Protein AF-A0A4D5S580-F1 (afdb_monomer_lite)

Foldseek 3Di:
DLQLVVLCVVVVQLVCQQQPPDDDPDPVPDDQKGWGWWDDPLDTDIFIDGPDADADPVRHGPDDDDPPPRDCSRRVSLQSVQVVQVHPVSCVPPDSLVVNCGSFVFDKDKDFLLDDDPCNLVVVVLLVLLVKWKKFFFADPVLDDQFRDHPAIKTWDDWDWDQDPPPGIWIKTAIHGSVNPTWHRDPPTSIDTPVNVSSRTGMMMITAHALPRGDPPPDDPSNVFHWDKDKDKDKQALQCLVFFCLADPVNVVPDDDPDDDPDDDPDPDDDDDDDDDDDDDDDDDDHPDPSDIDIDMDMDIDRDDDDDDDRGDDDDDPVDDPCLDPDDDPDDDDDDDDDDDDDDDDDDDDPPDDDPQLPQDPVLLVLQQVLADPVQWAALVSVQVSLQVVCVVVVHRDHDDSVNSQVLLVSQVPVPPNIDHSSSVSSSVVVVVVVVVVVVVQPPVPPSDRDSVD

Structure (mmCIF, N/CA/C/O backbone):
data_AF-A0A4D5S580-F1
#
_entry.id   AF-A0A4D5S580-F1
#
loop_
_atom_site.group_PDB
_atom_site.id
_atom_site.type_symbol
_atom_site.label_atom_id
_atom_site.label_alt_id
_atom_site.label_comp_id
_atom_site.label_asym_id
_atom_site.label_entity_id
_atom_site.label_seq_id
_atom_site.pdbx_PDB_ins_code
_atom_site.Cartn_x
_atom_site.Cartn_y
_atom_site.Cartn_z
_atom_site.occupancy
_atom_site.B_iso_or_equiv
_atom_site.auth_seq_id
_atom_site.auth_comp_id
_atom_site.auth_asym_id
_atom_site.auth_atom_id
_atom_site.pdbx_PDB_model_num
ATOM 1 N N . MET A 1 1 ? 1.435 1.553 -16.086 1.00 82.94 1 MET A N 1
ATOM 2 C CA . MET A 1 1 ? 1.070 0.121 -16.271 1.00 82.94 1 MET A CA 1
ATOM 3 C C . MET A 1 1 ? 2.074 -0.617 -17.163 1.00 82.94 1 MET A C 1
ATOM 5 O O . MET A 1 1 ? 2.764 -1.495 -16.662 1.00 82.94 1 MET A O 1
ATOM 9 N N . VAL A 1 2 ? 2.213 -0.278 -18.455 1.00 86.25 2 VAL A N 1
ATOM 10 C CA . VAL A 1 2 ? 3.076 -1.038 -19.393 1.00 86.25 2 VAL A CA 1
ATOM 11 C C . VAL A 1 2 ? 4.544 -1.115 -18.946 1.00 86.25 2 VAL A C 1
ATOM 13 O O . VAL A 1 2 ? 5.141 -2.190 -19.011 1.00 86.25 2 VAL A O 1
ATOM 16 N N . ALA A 1 3 ? 5.128 -0.015 -18.449 1.00 86.56 3 ALA A N 1
ATOM 17 C CA . ALA A 1 3 ? 6.502 -0.031 -17.933 1.00 86.56 3 ALA A CA 1
ATOM 18 C C . ALA A 1 3 ? 6.632 -0.905 -16.674 1.00 86.56 3 ALA A C 1
ATOM 20 O O . ALA A 1 3 ? 7.581 -1.681 -16.564 1.00 86.56 3 ALA A O 1
ATOM 21 N N . SER A 1 4 ? 5.648 -0.858 -15.774 1.00 90.88 4 SER A N 1
ATOM 22 C CA . SER A 1 4 ? 5.563 -1.720 -14.588 1.00 90.88 4 SER A CA 1
ATOM 23 C C . SER A 1 4 ? 5.490 -3.206 -14.961 1.00 90.88 4 SER A C 1
ATOM 25 O O . SER A 1 4 ? 6.237 -4.010 -14.407 1.00 90.88 4 SER A O 1
ATOM 27 N N . THR A 1 5 ? 4.670 -3.583 -15.950 1.00 90.94 5 THR A N 1
ATOM 28 C CA . THR A 1 5 ? 4.586 -4.968 -16.458 1.00 90.94 5 THR A CA 1
ATOM 29 C C . THR A 1 5 ? 5.892 -5.408 -17.118 1.00 90.94 5 THR A C 1
ATOM 31 O O . THR A 1 5 ? 6.339 -6.542 -16.936 1.00 90.94 5 THR A O 1
ATOM 34 N N . ALA A 1 6 ? 6.558 -4.505 -17.843 1.00 88.12 6 ALA A N 1
ATOM 35 C CA . ALA A 1 6 ? 7.860 -4.783 -18.438 1.00 88.12 6 ALA A CA 1
ATOM 36 C C . ALA A 1 6 ? 8.945 -5.042 -17.379 1.00 88.12 6 ALA A C 1
ATOM 38 O O . ALA A 1 6 ? 9.813 -5.886 -17.617 1.00 88.12 6 ALA A O 1
ATOM 39 N N . ILE A 1 7 ? 8.893 -4.357 -16.228 1.00 88.75 7 ILE A N 1
ATOM 40 C CA . ILE A 1 7 ? 9.767 -4.629 -15.077 1.00 88.75 7 ILE A CA 1
ATOM 41 C C . ILE A 1 7 ? 9.382 -5.950 -14.424 1.00 88.75 7 ILE A C 1
ATOM 43 O O . ILE A 1 7 ? 10.261 -6.777 -14.213 1.00 88.75 7 ILE A O 1
ATOM 47 N N . LEU A 1 8 ? 8.094 -6.189 -14.156 1.00 90.75 8 LEU A N 1
ATOM 48 C CA . LEU A 1 8 ? 7.606 -7.441 -13.566 1.00 90.75 8 LEU A CA 1
ATOM 49 C C . LEU A 1 8 ? 8.140 -8.663 -14.327 1.00 90.75 8 LEU A C 1
ATOM 51 O O . LEU A 1 8 ? 8.677 -9.582 -13.713 1.00 90.75 8 LEU A O 1
ATOM 55 N N . ALA A 1 9 ? 8.100 -8.625 -15.663 1.00 89.50 9 ALA A N 1
ATOM 56 C CA . ALA A 1 9 ? 8.626 -9.685 -16.525 1.00 89.50 9 ALA A CA 1
ATOM 57 C C . ALA A 1 9 ? 10.132 -9.972 -16.335 1.00 89.50 9 ALA A C 1
ATOM 59 O O . ALA A 1 9 ? 10.605 -11.060 -16.658 1.00 89.50 9 ALA A O 1
ATOM 60 N N . MET A 1 10 ? 10.908 -9.011 -15.820 1.00 84.94 10 MET A N 1
ATOM 61 C CA . MET A 1 10 ? 12.336 -9.182 -15.527 1.00 84.94 10 MET A CA 1
ATOM 62 C C . MET A 1 10 ? 12.593 -9.861 -14.174 1.00 84.94 10 MET A C 1
ATOM 64 O O . MET A 1 10 ? 13.689 -10.379 -13.955 1.00 84.94 10 MET A O 1
ATOM 68 N N . HIS A 1 11 ? 11.599 -9.900 -13.282 1.00 87.06 11 HIS A N 1
ATOM 69 C CA . HIS A 1 11 ? 11.690 -10.500 -11.953 1.00 87.06 11 HIS A CA 1
ATOM 70 C C . HIS A 1 11 ? 10.909 -11.817 -11.906 1.00 87.06 11 HIS A C 1
ATOM 72 O O . HIS A 1 11 ? 9.744 -11.838 -11.523 1.00 87.06 11 HIS A O 1
ATOM 78 N N . LYS A 1 12 ? 11.559 -12.934 -12.262 1.00 87.94 12 LYS A N 1
ATOM 79 C CA . LYS A 1 12 ? 10.908 -14.254 -12.406 1.00 87.94 12 LYS A CA 1
ATOM 80 C C . LYS A 1 12 ? 10.068 -14.681 -11.197 1.00 87.94 12 LYS A C 1
ATOM 82 O O . LYS A 1 12 ? 8.943 -15.125 -11.382 1.00 87.94 12 LYS A O 1
ATOM 87 N N . ASP A 1 13 ? 10.585 -14.508 -9.982 1.00 86.44 13 ASP A N 1
ATOM 88 C CA . ASP A 1 13 ? 9.875 -14.899 -8.756 1.00 86.44 13 ASP A CA 1
ATOM 89 C C . ASP A 1 13 ? 8.610 -14.057 -8.524 1.00 86.44 13 ASP A C 1
ATOM 91 O O . ASP A 1 13 ? 7.584 -14.575 -8.088 1.00 86.44 13 ASP A O 1
ATOM 95 N N . LEU A 1 14 ? 8.667 -12.758 -8.840 1.00 89.12 14 LEU A N 1
ATOM 96 C CA . LEU A 1 14 ? 7.509 -11.865 -8.745 1.00 89.12 14 LEU A CA 1
ATOM 97 C C . LEU A 1 14 ? 6.507 -12.144 -9.855 1.00 89.12 14 LEU A C 1
ATOM 99 O O . LEU A 1 14 ? 5.306 -12.187 -9.600 1.00 89.12 14 LEU A O 1
ATOM 103 N N . LEU A 1 15 ? 6.998 -12.381 -11.071 1.00 93.00 15 LEU A N 1
ATOM 104 C CA . LEU A 1 15 ? 6.164 -12.758 -12.199 1.00 93.00 15 LEU A CA 1
ATOM 105 C C . LEU A 1 15 ? 5.390 -14.037 -11.884 1.00 93.00 15 LEU A C 1
ATOM 107 O O . LEU A 1 15 ? 4.179 -14.032 -12.023 1.00 93.00 15 LEU A O 1
ATOM 111 N N . ALA A 1 16 ? 6.050 -15.081 -11.376 1.00 92.44 16 ALA A N 1
ATOM 112 C CA . ALA A 1 16 ? 5.403 -16.339 -11.000 1.00 92.44 16 ALA A CA 1
ATOM 113 C C . ALA A 1 16 ? 4.385 -16.178 -9.856 1.00 92.44 16 ALA A C 1
ATOM 115 O O . ALA A 1 16 ? 3.466 -16.984 -9.710 1.00 92.44 16 ALA A O 1
ATOM 116 N N . ARG A 1 17 ? 4.533 -15.137 -9.027 1.00 91.94 17 ARG A N 1
ATOM 117 C CA . ARG A 1 17 ? 3.547 -14.798 -8.000 1.00 91.94 17 ARG A CA 1
ATOM 118 C C . ARG A 1 17 ? 2.302 -14.157 -8.604 1.00 91.94 17 ARG A C 1
ATOM 120 O O . ARG A 1 17 ? 1.205 -14.553 -8.224 1.00 91.94 17 ARG A O 1
ATOM 127 N N . VAL A 1 18 ? 2.476 -13.187 -9.503 1.00 95.62 18 VAL A N 1
ATOM 128 C CA . VAL A 1 18 ? 1.384 -12.421 -10.137 1.00 95.62 18 VAL A CA 1
ATOM 129 C C . VAL A 1 18 ? 0.681 -13.216 -11.235 1.00 95.62 18 VAL A C 1
ATOM 131 O O . VAL A 1 18 ? -0.539 -13.141 -11.371 1.00 95.62 18 VAL A O 1
ATOM 134 N N . VAL A 1 19 ? 1.449 -13.994 -11.992 1.00 96.00 19 VAL A N 1
ATOM 135 C CA . VAL A 1 19 ? 1.039 -14.868 -13.092 1.00 96.00 19 VAL A CA 1
ATOM 136 C C . VAL A 1 19 ? 1.389 -16.303 -12.683 1.00 96.00 19 VAL A C 1
ATOM 138 O O . VAL A 1 19 ? 2.477 -16.787 -12.999 1.00 96.00 19 VAL A O 1
ATOM 141 N N . PRO A 1 20 ? 0.517 -16.984 -11.918 1.00 93.00 20 PRO A N 1
ATOM 142 C CA . PRO A 1 20 ? 0.798 -18.332 -11.448 1.00 93.00 20 PRO A CA 1
ATOM 143 C C . PRO A 1 20 ? 0.969 -19.304 -12.613 1.00 93.00 20 PRO A C 1
ATOM 145 O O . PRO A 1 20 ? 0.188 -19.292 -13.563 1.00 93.00 20 PRO A O 1
ATOM 148 N N . GLU A 1 21 ? 1.965 -20.178 -12.521 1.00 86.94 21 GLU A N 1
ATOM 149 C CA . GLU A 1 21 ? 2.122 -21.321 -13.419 1.00 86.94 21 GLU A CA 1
ATOM 150 C C . GLU A 1 21 ? 1.613 -22.608 -12.737 1.00 86.94 21 GLU A C 1
ATOM 152 O O . GLU A 1 21 ? 1.727 -22.739 -11.513 1.00 86.94 21 GLU A O 1
ATOM 157 N N . PRO A 1 22 ? 1.094 -23.594 -13.496 1.00 86.75 22 PRO A N 1
ATOM 158 C CA . PRO A 1 22 ? 0.924 -23.598 -14.950 1.00 86.75 22 PRO A CA 1
ATOM 159 C C . PRO A 1 22 ? -0.416 -22.988 -15.403 1.00 86.75 22 PRO A C 1
ATOM 161 O O . PRO A 1 22 ? -1.465 -23.294 -14.842 1.00 86.75 22 PRO A O 1
ATOM 164 N N . GLN A 1 23 ? -0.386 -22.202 -16.483 1.00 91.75 23 GLN A N 1
ATOM 165 C CA . GLN A 1 23 ? -1.563 -21.767 -17.244 1.00 91.75 23 GLN A CA 1
ATOM 166 C C . GLN A 1 23 ? -1.235 -21.875 -18.734 1.00 91.75 23 GLN A C 1
ATOM 168 O O . GLN A 1 23 ? -0.241 -21.307 -19.185 1.00 91.75 23 GLN A O 1
ATOM 173 N N . ASN A 1 24 ? -2.014 -22.641 -19.495 1.00 90.31 24 ASN A N 1
ATOM 174 C CA . ASN A 1 24 ? -1.735 -22.885 -20.907 1.00 90.31 24 ASN A CA 1
ATOM 175 C C . ASN A 1 24 ? -3.020 -23.090 -21.720 1.00 90.31 24 ASN A C 1
ATOM 177 O O . ASN A 1 24 ? -4.121 -23.159 -21.176 1.00 90.31 24 ASN A O 1
ATOM 181 N N . PHE A 1 25 ? -2.847 -23.162 -23.037 1.00 92.81 25 PHE A N 1
ATOM 182 C CA . PHE A 1 25 ? -3.915 -23.380 -24.008 1.00 92.81 25 PHE A CA 1
ATOM 183 C C . PHE A 1 25 ? -3.986 -24.851 -24.465 1.00 92.81 25 PHE A C 1
ATOM 185 O O . PHE A 1 25 ? -4.492 -25.129 -25.550 1.00 92.81 25 PHE A O 1
ATOM 192 N N . ASP A 1 26 ? -3.461 -25.796 -23.674 1.00 90.19 26 ASP A N 1
ATOM 193 C CA . ASP A 1 26 ? -3.459 -27.217 -24.041 1.00 90.19 26 ASP A CA 1
ATOM 194 C C . ASP A 1 26 ? -4.892 -27.775 -24.011 1.00 90.19 26 ASP A C 1
ATOM 196 O O . ASP A 1 26 ? -5.590 -27.648 -23.001 1.00 90.19 26 ASP A O 1
ATOM 200 N N . GLU A 1 27 ? -5.320 -28.441 -25.090 1.00 83.19 27 GLU A N 1
ATOM 201 C CA . GLU A 1 27 ? -6.713 -28.885 -25.298 1.00 83.19 27 GLU A CA 1
ATOM 202 C C . GLU A 1 27 ? -7.286 -29.722 -24.139 1.00 83.19 27 GLU A C 1
ATOM 204 O O . GLU A 1 27 ? -8.464 -29.596 -23.814 1.00 83.19 27 GLU A O 1
ATOM 209 N N . ASP A 1 28 ? -6.457 -30.531 -23.471 1.00 88.19 28 ASP A N 1
ATOM 210 C CA . ASP A 1 28 ? -6.894 -31.426 -22.390 1.00 88.19 28 ASP A CA 1
ATOM 211 C C . ASP A 1 28 ? -7.271 -30.693 -21.087 1.00 88.19 28 ASP A C 1
ATOM 213 O O . ASP A 1 28 ? -7.933 -31.267 -20.218 1.00 88.19 28 ASP A O 1
ATOM 217 N N . LYS A 1 29 ? -6.806 -29.449 -20.904 1.00 87.19 29 LYS A N 1
ATOM 218 C CA . LYS A 1 29 ? -6.959 -28.678 -19.652 1.00 87.19 29 LYS A CA 1
ATOM 219 C C . LYS A 1 29 ? -7.521 -27.275 -19.855 1.00 87.19 29 LYS A C 1
ATOM 221 O O . LYS A 1 29 ? -7.910 -26.633 -18.880 1.00 87.19 29 LYS A O 1
ATOM 226 N N . TYR A 1 30 ? -7.552 -26.797 -21.091 1.00 95.31 30 TYR A N 1
ATOM 227 C CA . TYR A 1 30 ? -8.037 -25.473 -21.422 1.00 95.31 30 TYR A CA 1
ATOM 228 C C . TYR A 1 30 ? -9.562 -25.381 -21.271 1.00 95.31 30 TYR A C 1
ATOM 230 O O . TYR A 1 30 ? -10.323 -26.160 -21.842 1.00 95.31 30 TYR A O 1
ATOM 238 N N . ALA A 1 31 ? -10.008 -24.386 -20.504 1.00 94.94 31 ALA A N 1
ATOM 239 C CA . ALA A 1 31 ? -11.422 -24.094 -20.266 1.00 94.94 31 ALA A CA 1
ATOM 240 C C . ALA A 1 31 ? -11.769 -22.608 -20.495 1.00 94.94 31 ALA A C 1
ATOM 242 O O . ALA A 1 31 ? -12.783 -22.128 -19.991 1.00 94.94 31 ALA A O 1
ATOM 243 N N . GLY A 1 32 ? -10.918 -21.866 -21.220 1.00 96.00 32 GLY A N 1
ATOM 244 C CA . GLY A 1 32 ? -11.123 -20.435 -21.488 1.00 96.00 32 GLY A CA 1
ATOM 245 C C . GLY A 1 32 ? -11.064 -19.550 -20.241 1.00 96.00 32 GLY A C 1
ATOM 246 O O . GLY A 1 32 ? -11.692 -18.495 -20.213 1.00 96.00 32 GLY A O 1
ATOM 247 N N . ILE A 1 33 ? -10.357 -19.985 -19.192 1.00 96.25 33 ILE A N 1
ATOM 248 C CA . ILE A 1 33 ? -10.207 -19.266 -17.923 1.00 96.25 33 ILE A CA 1
ATOM 249 C C . ILE A 1 33 ? -8.739 -19.223 -17.500 1.00 96.25 33 ILE A C 1
ATOM 251 O O . ILE A 1 33 ? -8.032 -20.226 -17.549 1.00 96.25 33 ILE A O 1
ATOM 255 N N . PHE A 1 34 ? -8.321 -18.046 -17.052 1.00 97.62 34 PHE A N 1
ATOM 256 C CA . PHE A 1 34 ? -7.005 -17.732 -16.513 1.00 97.62 34 PHE A CA 1
ATOM 257 C C . PHE A 1 34 ? 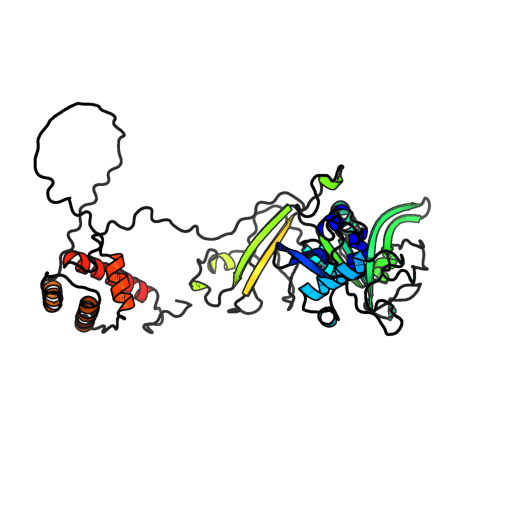-7.180 -16.999 -15.182 1.00 97.62 34 PHE A C 1
ATOM 259 O O . PHE A 1 34 ? -8.259 -16.479 -14.892 1.00 97.62 34 PHE A O 1
ATOM 266 N N . HIS A 1 35 ? -6.141 -16.938 -14.360 1.00 97.31 35 HIS A N 1
ATOM 267 C CA . HIS A 1 35 ? -6.169 -16.206 -13.101 1.00 97.31 35 HIS A CA 1
ATOM 268 C C . HIS A 1 35 ? -4.835 -15.520 -12.809 1.00 97.31 35 HIS A C 1
ATOM 270 O O . HIS A 1 35 ? -3.763 -15.968 -13.222 1.00 97.31 35 HIS A O 1
ATOM 276 N N . PHE A 1 36 ? -4.927 -14.408 -12.089 1.00 98.06 36 PHE A N 1
ATOM 277 C CA . PHE A 1 36 ? -3.795 -13.577 -11.698 1.00 98.06 36 PHE A CA 1
ATOM 278 C C . PHE A 1 36 ? -3.918 -13.226 -10.226 1.00 98.06 36 PHE A C 1
ATOM 280 O O . PHE A 1 36 ? -5.023 -12.986 -9.742 1.00 98.06 36 PHE A O 1
ATOM 287 N N . ARG A 1 37 ? -2.795 -13.144 -9.516 1.00 96.69 37 ARG A N 1
ATOM 288 C CA . ARG A 1 37 ? -2.783 -12.694 -8.122 1.00 96.69 37 ARG A CA 1
ATOM 289 C C . ARG A 1 37 ? -2.348 -11.243 -8.082 1.00 96.69 37 ARG A C 1
ATOM 291 O O . ARG A 1 37 ? -1.224 -10.923 -8.454 1.00 96.69 37 ARG A O 1
ATOM 298 N N . LEU A 1 38 ? -3.239 -10.376 -7.626 1.00 95.94 38 LEU A N 1
ATOM 299 C CA . LEU A 1 38 ? -3.017 -8.938 -7.547 1.00 95.94 38 LEU A CA 1
ATOM 300 C C . LEU A 1 38 ? -3.151 -8.487 -6.096 1.00 95.94 38 LEU A C 1
ATOM 302 O O . LEU A 1 38 ? -4.018 -8.962 -5.366 1.00 95.94 38 LEU A O 1
ATOM 306 N N . TRP A 1 39 ? -2.284 -7.584 -5.665 1.00 92.25 39 TRP A N 1
ATOM 307 C CA . TRP A 1 39 ? -2.333 -7.000 -4.336 1.00 92.25 39 TRP A CA 1
ATOM 308 C C . TRP A 1 39 ? -3.364 -5.877 -4.280 1.00 92.25 39 TRP A C 1
ATOM 310 O O . TRP A 1 39 ? -3.292 -4.918 -5.047 1.00 92.25 39 TRP A O 1
ATOM 320 N N . LYS A 1 40 ? -4.312 -5.983 -3.352 1.00 88.44 40 LYS A N 1
ATOM 321 C CA . LYS A 1 40 ? -5.320 -4.958 -3.090 1.00 88.44 40 LYS A CA 1
ATOM 322 C C . LYS A 1 40 ? -5.745 -5.031 -1.630 1.00 88.44 40 LYS A C 1
ATOM 324 O O . LYS A 1 40 ? -5.948 -6.126 -1.116 1.00 88.44 40 LYS A O 1
ATOM 329 N N . ASP A 1 41 ? -5.869 -3.873 -0.989 1.00 82.06 41 ASP A N 1
ATOM 330 C CA . ASP A 1 41 ? -6.356 -3.725 0.390 1.00 82.06 41 ASP A CA 1
ATOM 331 C C . ASP A 1 41 ? -5.603 -4.644 1.372 1.00 82.06 41 ASP A C 1
ATOM 333 O O . ASP A 1 41 ? -6.182 -5.493 2.042 1.00 82.06 41 ASP A O 1
ATOM 337 N N . ASN A 1 42 ? -4.269 -4.522 1.370 1.00 82.12 42 ASN A N 1
ATOM 338 C CA . ASN A 1 42 ? -3.334 -5.272 2.219 1.00 82.12 42 ASN A CA 1
ATOM 339 C C . ASN A 1 42 ? -3.355 -6.811 2.059 1.00 82.12 42 ASN A C 1
ATOM 341 O O . ASN A 1 42 ? -2.882 -7.548 2.924 1.00 82.12 42 ASN A O 1
ATOM 345 N N . ARG A 1 43 ? -3.885 -7.332 0.945 1.00 87.19 43 ARG A N 1
ATOM 346 C CA . ARG A 1 43 ? -3.921 -8.778 0.683 1.00 87.19 43 ARG A CA 1
ATOM 347 C C . ARG A 1 43 ? -3.740 -9.130 -0.786 1.00 87.19 43 ARG A C 1
ATOM 349 O O . ARG A 1 43 ? -4.016 -8.346 -1.691 1.00 87.19 43 ARG A O 1
ATOM 356 N N . TRP A 1 44 ? -3.321 -10.369 -1.025 1.00 92.38 44 TRP A N 1
ATOM 357 C CA . TRP A 1 44 ? -3.329 -10.958 -2.361 1.00 92.38 44 TRP A CA 1
ATOM 358 C C . TRP A 1 44 ? -4.737 -11.427 -2.714 1.00 92.38 44 TRP A C 1
ATOM 360 O O . TRP A 1 44 ? -5.331 -12.232 -1.998 1.00 92.38 44 TRP A O 1
ATOM 370 N N . VAL A 1 45 ? -5.248 -10.937 -3.835 1.00 95.00 45 VAL A N 1
ATOM 371 C CA . VAL A 1 45 ? -6.553 -11.281 -4.392 1.00 95.00 45 VAL A CA 1
ATOM 372 C C . VAL A 1 45 ? -6.337 -12.083 -5.667 1.00 95.00 45 VAL A C 1
ATOM 374 O O . VAL A 1 45 ? -5.608 -11.655 -6.561 1.00 95.00 45 VAL A O 1
ATOM 377 N N . ASP A 1 46 ? -6.975 -13.246 -5.753 1.00 97.06 46 ASP A N 1
ATOM 378 C CA . ASP A 1 46 ? -6.987 -14.057 -6.968 1.00 97.06 46 ASP A CA 1
ATOM 379 C C . ASP A 1 46 ? -8.091 -13.558 -7.911 1.00 97.06 46 ASP A C 1
ATOM 381 O O . ASP A 1 46 ? -9.265 -13.489 -7.541 1.00 97.06 46 ASP A O 1
ATOM 385 N N . VAL A 1 47 ? -7.711 -13.158 -9.122 1.00 98.00 47 VAL A N 1
ATOM 386 C CA . VAL A 1 47 ? -8.585 -12.503 -10.098 1.00 98.00 47 VAL A CA 1
ATOM 387 C C . VAL A 1 47 ? -8.730 -13.397 -11.328 1.00 98.00 47 VAL A C 1
ATOM 389 O O . VAL A 1 47 ? -7.894 -13.337 -12.233 1.00 98.00 47 VAL A O 1
ATOM 392 N N . PRO A 1 48 ? -9.795 -14.216 -11.403 1.00 97.44 48 PRO A N 1
ATOM 393 C CA . PRO A 1 48 ? -10.062 -15.025 -12.580 1.00 97.44 48 PRO A CA 1
ATOM 394 C C . PRO A 1 48 ? -10.611 -14.163 -13.720 1.00 97.44 48 PRO A C 1
ATOM 396 O O . PRO A 1 48 ? -11.472 -13.299 -13.508 1.00 97.44 48 PRO A O 1
ATOM 399 N N . VAL A 1 49 ? -10.163 -14.426 -14.941 1.00 98.38 49 VAL A N 1
ATOM 400 C CA . VAL A 1 49 ? -10.626 -13.792 -16.178 1.00 98.38 49 VAL A CA 1
ATOM 401 C C . VAL A 1 49 ? -10.786 -14.840 -17.270 1.00 98.38 49 VAL A C 1
ATOM 403 O O . VAL A 1 49 ? -10.011 -15.786 -17.353 1.00 98.38 49 VAL A O 1
ATOM 406 N N . ASP A 1 50 ? -11.791 -14.667 -18.124 1.00 98.12 50 ASP A N 1
ATOM 407 C CA . ASP A 1 50 ? -11.822 -15.395 -19.392 1.00 98.12 50 ASP A CA 1
ATOM 408 C C . ASP A 1 50 ? -10.818 -14.797 -20.393 1.00 98.12 50 ASP A C 1
ATOM 410 O O . ASP A 1 50 ? -10.278 -13.709 -20.165 1.00 98.12 50 ASP A O 1
ATOM 414 N N . ASP A 1 51 ? -10.588 -15.460 -21.519 1.00 96.69 51 ASP A N 1
ATOM 415 C CA . ASP A 1 51 ? -9.605 -15.047 -22.527 1.00 96.69 51 ASP A CA 1
ATOM 416 C C . ASP A 1 51 ? -10.155 -14.208 -23.687 1.00 96.69 51 ASP A C 1
ATOM 418 O O . ASP A 1 51 ? -9.447 -13.922 -24.652 1.00 96.69 51 ASP A O 1
ATOM 422 N N . ARG A 1 52 ? -11.395 -13.718 -23.583 1.00 97.19 52 ARG A N 1
ATOM 423 C CA . ARG A 1 52 ? -11.952 -12.787 -24.574 1.00 97.19 52 ARG A CA 1
ATOM 424 C C . ARG A 1 52 ? -11.294 -11.421 -24.427 1.00 97.19 52 ARG A C 1
ATOM 426 O O . ARG A 1 52 ? -11.541 -10.718 -23.444 1.00 97.19 52 ARG A O 1
ATOM 433 N N . LEU A 1 53 ? -10.467 -11.035 -25.387 1.00 97.25 53 LEU A N 1
ATOM 434 C CA . LEU A 1 53 ? -9.760 -9.757 -25.376 1.00 97.25 53 LEU A CA 1
ATOM 435 C C . LEU A 1 53 ? -10.420 -8.750 -26.335 1.00 97.25 53 LEU A C 1
ATOM 437 O O . LEU A 1 53 ? -10.908 -9.156 -27.392 1.00 97.25 53 LEU A O 1
ATOM 441 N N . PRO A 1 54 ? -10.455 -7.447 -25.994 1.00 96.44 54 PRO A N 1
ATOM 442 C CA . PRO A 1 54 ? -10.930 -6.409 -26.907 1.00 96.44 54 PRO A CA 1
ATOM 443 C C . PRO A 1 54 ? -10.037 -6.297 -28.149 1.00 96.44 54 PRO A C 1
ATOM 445 O O . PRO A 1 54 ? -8.822 -6.119 -28.033 1.00 96.44 54 PRO A O 1
ATOM 448 N N . VAL A 1 55 ? -10.656 -6.362 -29.328 1.00 96.38 55 VAL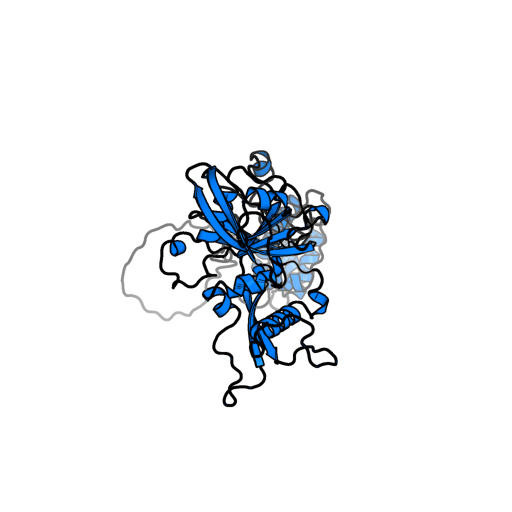 A N 1
ATOM 449 C CA . VAL A 1 55 ? -9.992 -6.237 -30.633 1.00 96.38 55 VAL A CA 1
ATOM 450 C C . VAL A 1 55 ? -10.651 -5.156 -31.487 1.00 96.38 55 VAL A C 1
ATOM 452 O O . VAL A 1 55 ? -11.826 -4.839 -31.286 1.00 96.38 55 VAL A O 1
ATOM 455 N N . ASN A 1 56 ? -9.897 -4.577 -32.421 1.00 95.62 56 ASN A N 1
ATOM 456 C CA . ASN A 1 56 ? -10.435 -3.696 -33.457 1.00 95.62 56 ASN A CA 1
ATOM 457 C C . ASN A 1 56 ? -11.185 -4.500 -34.544 1.00 95.62 56 ASN A C 1
ATOM 459 O O . ASN A 1 56 ? -11.289 -5.726 -34.478 1.00 95.62 56 ASN A O 1
ATOM 463 N N . GLU A 1 57 ? -11.714 -3.804 -35.554 1.00 95.88 57 GLU A N 1
ATOM 464 C CA . GLU A 1 57 ? -12.423 -4.426 -36.686 1.00 95.88 57 GLU A CA 1
ATOM 465 C C . GLU A 1 57 ? -11.534 -5.387 -37.498 1.00 95.88 57 GLU A C 1
ATOM 467 O O . GLU A 1 57 ? -12.042 -6.348 -38.077 1.00 95.88 57 GLU A O 1
ATOM 472 N N . ASP A 1 58 ? -10.216 -5.171 -37.482 1.00 94.75 58 ASP A N 1
ATOM 473 C CA . ASP A 1 58 ? -9.211 -6.005 -38.148 1.00 94.75 58 ASP A CA 1
ATOM 474 C C . ASP A 1 58 ? -8.771 -7.220 -37.300 1.00 94.75 58 ASP A C 1
ATOM 476 O O . ASP A 1 58 ? -7.984 -8.053 -37.755 1.00 94.75 58 ASP A O 1
ATOM 480 N N . GLY A 1 59 ? -9.293 -7.360 -36.075 1.00 91.12 59 GLY A N 1
ATOM 481 C CA . GLY A 1 59 ? -8.958 -8.446 -35.150 1.00 91.12 59 GLY A CA 1
ATOM 482 C C . GLY A 1 59 ? -7.652 -8.246 -34.368 1.00 91.12 59 GLY A C 1
ATOM 483 O O . GLY A 1 59 ? -7.167 -9.188 -33.741 1.00 91.12 59 GLY A O 1
ATOM 484 N N . GLU A 1 60 ? -7.075 -7.046 -34.381 1.00 92.56 60 GLU A N 1
ATOM 485 C CA . GLU A 1 60 ? -5.878 -6.692 -33.614 1.00 92.56 60 GLU A CA 1
ATOM 486 C C . GLU A 1 60 ? -6.250 -6.242 -32.196 1.00 92.56 60 GLU A C 1
ATOM 488 O O . GLU A 1 60 ? -7.251 -5.555 -31.990 1.00 92.56 60 GLU A O 1
ATOM 493 N N . LEU A 1 61 ? -5.434 -6.612 -31.204 1.00 93.69 61 LEU A N 1
ATOM 494 C CA . LEU A 1 61 ? -5.653 -6.234 -29.804 1.00 93.69 61 LEU A CA 1
ATOM 495 C C . LEU A 1 61 ? -5.628 -4.709 -29.632 1.00 93.69 61 LEU A C 1
ATOM 497 O O . LEU A 1 61 ? -4.688 -4.048 -30.066 1.00 93.69 61 LEU A O 1
ATOM 501 N N . LEU A 1 62 ? -6.644 -4.165 -28.954 1.00 93.06 62 LEU A N 1
ATOM 502 C CA . LEU A 1 62 ? -6.756 -2.720 -28.701 1.00 93.06 62 LEU A CA 1
ATOM 503 C C . LEU A 1 62 ? -5.811 -2.219 -27.604 1.00 93.06 62 LEU A C 1
ATOM 505 O O . LEU A 1 62 ? -5.418 -1.054 -27.616 1.00 93.06 62 LEU A O 1
ATOM 509 N N . PHE A 1 63 ? -5.489 -3.081 -26.641 1.00 92.38 63 PHE A N 1
ATOM 510 C CA . PHE A 1 63 ? -4.690 -2.733 -25.468 1.00 92.38 63 PHE A CA 1
ATOM 511 C C . PHE A 1 63 ? -3.335 -3.463 -25.485 1.00 92.38 63 PHE A C 1
ATOM 513 O O . PHE A 1 63 ? -2.766 -3.694 -26.553 1.00 92.38 63 PHE A O 1
ATOM 520 N N . MET A 1 64 ? -2.770 -3.793 -24.322 1.00 90.19 64 MET A N 1
ATOM 521 C CA . MET A 1 64 ? -1.462 -4.429 -24.213 1.00 90.19 64 MET A CA 1
ATOM 522 C C . MET A 1 64 ? -1.373 -5.696 -25.068 1.00 90.19 64 MET A C 1
ATOM 524 O O . MET A 1 64 ? -2.222 -6.583 -25.005 1.00 90.19 64 MET A O 1
ATOM 528 N N . CYS A 1 65 ? -0.291 -5.800 -25.836 1.00 90.25 65 CYS A N 1
ATOM 529 C CA . CYS A 1 65 ? 0.024 -6.967 -26.646 1.00 90.25 65 CYS A CA 1
ATOM 530 C C . CYS A 1 65 ? 1.518 -7.294 -26.569 1.00 90.25 65 CYS A C 1
ATOM 532 O O . CYS A 1 65 ? 2.362 -6.415 -26.364 1.00 90.25 65 CYS A O 1
ATOM 534 N N . SER A 1 66 ? 1.852 -8.575 -26.731 1.00 88.62 66 SER A N 1
ATOM 535 C CA . SER A 1 66 ? 3.234 -8.980 -26.970 1.00 88.62 66 SER A CA 1
ATOM 536 C C . SER A 1 66 ? 3.598 -8.774 -28.441 1.00 88.62 66 SER A C 1
ATOM 538 O O . SER A 1 66 ? 2.758 -8.857 -29.337 1.00 88.62 66 SER A O 1
ATOM 540 N N . ARG A 1 67 ? 4.888 -8.546 -28.708 1.00 85.62 67 ARG A N 1
ATOM 541 C CA . ARG A 1 67 ? 5.437 -8.632 -30.074 1.00 85.62 67 ARG A CA 1
ATOM 542 C C . ARG A 1 67 ? 5.488 -10.077 -30.573 1.00 85.62 67 ARG A C 1
ATOM 544 O O . ARG A 1 67 ? 5.556 -10.312 -31.778 1.00 85.62 67 ARG A O 1
ATOM 551 N N . THR A 1 68 ? 5.489 -11.024 -29.643 1.00 87.94 68 THR A N 1
ATOM 552 C CA . THR A 1 68 ? 5.433 -12.459 -29.892 1.00 87.94 68 THR A CA 1
ATOM 553 C C . THR A 1 68 ? 3.969 -12.849 -30.097 1.00 87.94 68 THR A C 1
ATOM 555 O O . THR A 1 68 ? 3.142 -12.629 -29.217 1.00 87.94 68 THR A O 1
ATOM 558 N N . LYS A 1 69 ? 3.624 -13.374 -31.281 1.00 82.94 69 LYS A N 1
ATOM 559 C CA . LYS A 1 69 ? 2.221 -13.574 -31.701 1.00 82.94 69 LYS A CA 1
ATOM 560 C C . LYS A 1 69 ? 1.449 -14.603 -30.869 1.00 82.94 69 LYS A C 1
ATOM 562 O O . LYS A 1 69 ? 0.225 -14.594 -30.887 1.00 82.94 69 LYS A O 1
ATOM 567 N N . ASP A 1 70 ? 2.155 -15.497 -30.197 1.00 86.94 70 ASP A N 1
ATOM 568 C CA . ASP A 1 70 ? 1.645 -16.620 -29.412 1.00 86.94 70 ASP A CA 1
ATOM 569 C C . ASP A 1 70 ? 1.748 -16.388 -27.892 1.00 86.94 70 ASP A C 1
ATOM 571 O O . ASP A 1 70 ? 1.607 -17.320 -27.104 1.00 86.94 70 ASP A O 1
ATOM 575 N N . GLU A 1 71 ? 1.959 -15.141 -27.457 1.00 92.19 71 GLU A N 1
ATOM 576 C CA . GLU A 1 71 ? 2.103 -14.776 -26.047 1.00 92.19 71 GLU A CA 1
ATOM 577 C C . GLU A 1 71 ? 1.003 -13.799 -25.595 1.00 92.19 71 GLU A C 1
ATOM 579 O O . GLU A 1 71 ? 0.973 -12.637 -26.002 1.00 92.19 71 GLU A O 1
ATOM 584 N N . PHE A 1 72 ? 0.117 -14.262 -24.702 1.00 95.12 72 PHE A N 1
ATOM 585 C CA . PHE A 1 72 ? -1.089 -13.522 -24.289 1.00 95.12 72 PHE A CA 1
ATOM 586 C C . PHE A 1 72 ? -1.150 -13.162 -22.798 1.00 95.12 72 PHE A C 1
ATOM 588 O O . PHE A 1 72 ? -2.072 -12.461 -22.379 1.00 95.12 72 PHE A O 1
ATOM 595 N N . TRP A 1 73 ? -0.192 -13.608 -21.976 1.00 95.06 73 TRP A N 1
ATOM 596 C CA . TRP A 1 73 ? -0.255 -13.415 -20.519 1.00 95.06 73 TRP A CA 1
ATOM 597 C C . TRP A 1 73 ? -0.326 -11.935 -20.125 1.00 95.06 73 TRP A C 1
ATOM 599 O O . TRP A 1 73 ? -1.018 -11.592 -19.173 1.00 95.06 73 TRP A O 1
ATOM 609 N N . SER A 1 74 ? 0.353 -11.056 -20.865 1.00 94.69 74 SER A N 1
ATOM 610 C CA . SER A 1 74 ? 0.402 -9.620 -20.585 1.00 94.69 74 SER A CA 1
ATOM 611 C C . SER A 1 74 ? -0.936 -8.935 -20.882 1.00 94.69 74 SER A C 1
ATOM 613 O O . SER A 1 74 ? -1.417 -8.146 -20.070 1.00 94.69 74 SER A O 1
ATOM 615 N N . ALA A 1 75 ? -1.589 -9.313 -21.985 1.00 95.75 75 ALA A N 1
ATOM 616 C CA . ALA A 1 75 ? -2.930 -8.851 -22.343 1.00 95.75 75 ALA A CA 1
ATOM 617 C C . ALA A 1 75 ? -3.985 -9.318 -21.322 1.00 95.75 75 ALA A C 1
ATOM 619 O O . ALA A 1 75 ? -4.860 -8.556 -20.906 1.00 95.75 75 ALA A O 1
ATOM 620 N N . LEU A 1 76 ? -3.884 -10.572 -20.874 1.00 97.44 76 LEU A N 1
ATOM 621 C CA . LEU A 1 76 ? -4.778 -11.142 -19.864 1.00 97.44 76 LEU A CA 1
ATOM 622 C C . LEU A 1 76 ? -4.530 -10.551 -18.466 1.00 97.44 76 LEU A C 1
ATOM 624 O O . LEU A 1 76 ? -5.489 -10.305 -17.732 1.00 97.44 76 LEU A O 1
ATOM 628 N N . LEU A 1 77 ? -3.274 -10.254 -18.116 1.00 97.06 77 LEU A N 1
ATOM 629 C CA . LEU A 1 77 ? -2.918 -9.553 -16.881 1.00 97.06 77 LEU A CA 1
ATOM 630 C C . LEU A 1 77 ? -3.532 -8.152 -16.857 1.00 97.06 77 LEU A C 1
ATOM 632 O O . LEU A 1 77 ? -4.118 -7.756 -15.851 1.00 97.06 77 LEU A O 1
ATOM 636 N N . GLU A 1 78 ? -3.451 -7.414 -17.967 1.00 95.75 78 GLU A N 1
ATOM 637 C CA . GLU A 1 78 ? -4.117 -6.118 -18.089 1.00 95.75 78 GLU A CA 1
ATOM 638 C C . GLU A 1 78 ? -5.630 -6.236 -17.924 1.00 95.75 78 GLU A C 1
ATOM 640 O O . GLU A 1 78 ? -6.231 -5.433 -17.217 1.00 95.75 78 GLU A O 1
ATOM 645 N N . LYS A 1 79 ? -6.252 -7.268 -18.503 1.00 97.50 79 LYS A N 1
ATOM 646 C CA . LYS A 1 79 ? -7.683 -7.529 -18.316 1.00 97.50 79 LYS A CA 1
ATOM 647 C C . LYS A 1 79 ? -8.038 -7.788 -16.850 1.00 97.50 79 LYS A C 1
ATOM 649 O O . LYS A 1 79 ? -9.051 -7.282 -16.365 1.00 97.50 79 LYS A O 1
ATOM 654 N N . ALA A 1 80 ? -7.228 -8.566 -16.135 1.00 97.50 80 ALA A N 1
ATOM 655 C CA . ALA A 1 80 ? -7.423 -8.812 -14.707 1.00 97.50 80 ALA A CA 1
ATOM 656 C C . ALA A 1 80 ? -7.249 -7.527 -13.886 1.00 97.50 80 ALA A C 1
ATOM 658 O O . ALA A 1 80 ? -8.062 -7.242 -13.005 1.00 97.50 80 ALA A O 1
ATOM 659 N N . PHE A 1 81 ? -6.252 -6.712 -14.231 1.00 95.56 81 PHE A N 1
ATOM 660 C CA . PHE A 1 81 ? -6.030 -5.400 -13.633 1.00 95.56 81 PHE A CA 1
ATOM 661 C C . PHE A 1 81 ? -7.217 -4.456 -13.881 1.00 95.56 81 PHE A C 1
ATOM 663 O O . PHE A 1 81 ? -7.730 -3.858 -12.937 1.00 95.56 81 PHE A O 1
ATOM 670 N N . ALA A 1 82 ? -7.729 -4.394 -15.113 1.00 95.38 82 ALA A N 1
ATOM 671 C CA . ALA A 1 82 ? -8.928 -3.644 -15.480 1.00 95.38 82 ALA A CA 1
ATOM 672 C C . ALA A 1 82 ? -10.146 -4.105 -14.671 1.00 95.38 82 ALA A C 1
ATOM 674 O O . ALA A 1 82 ? -10.848 -3.286 -14.084 1.00 95.38 82 ALA A O 1
ATOM 675 N N . LYS A 1 83 ? -10.374 -5.421 -14.573 1.00 96.44 83 LYS A N 1
ATOM 676 C CA . LYS A 1 83 ? -11.465 -6.002 -13.776 1.00 96.44 83 LYS A CA 1
ATOM 677 C C . LYS A 1 83 ? -11.389 -5.583 -12.304 1.00 96.44 83 LYS A C 1
ATOM 679 O O . LYS A 1 83 ? -12.420 -5.270 -11.716 1.00 96.44 83 LYS A O 1
ATOM 684 N N . LEU A 1 84 ? -10.190 -5.552 -11.721 1.00 94.06 84 LEU A N 1
ATOM 685 C CA . LEU A 1 84 ? -9.966 -5.166 -10.323 1.00 94.06 84 LEU A CA 1
ATOM 686 C C . LEU A 1 84 ? -10.300 -3.687 -10.035 1.00 94.06 84 LEU A C 1
ATOM 688 O O . LEU A 1 84 ? -10.673 -3.356 -8.903 1.00 94.06 84 LEU A O 1
ATOM 692 N N . HIS A 1 85 ? -10.183 -2.831 -11.056 1.00 90.38 85 HIS A N 1
ATOM 693 C CA . HIS A 1 85 ? -10.397 -1.380 -10.991 1.00 90.38 85 HIS A CA 1
ATOM 694 C C . HIS A 1 85 ? -11.728 -0.924 -11.624 1.00 90.38 85 HIS A C 1
ATOM 696 O O . HIS A 1 85 ? -11.997 0.268 -11.694 1.00 90.38 85 HIS A O 1
ATOM 702 N N . GLY A 1 86 ? -12.592 -1.853 -12.054 1.00 92.00 86 GLY A N 1
ATOM 703 C CA . GLY A 1 86 ? -13.935 -1.545 -12.569 1.00 92.00 86 GLY A CA 1
ATOM 704 C C . GLY A 1 86 ? -14.062 -1.446 -14.096 1.00 92.00 86 GLY A C 1
ATOM 705 O O . GLY A 1 86 ? -15.165 -1.246 -14.598 1.00 92.00 86 GLY A O 1
ATOM 706 N N . GLY A 1 87 ? -12.981 -1.643 -14.853 1.00 93.94 87 GLY A N 1
ATOM 707 C CA . GLY A 1 87 ? -12.981 -1.723 -16.317 1.00 93.94 87 GLY A CA 1
ATOM 708 C C . GLY A 1 87 ? -11.749 -1.080 -16.957 1.00 93.94 87 GLY A C 1
ATOM 709 O O . GLY A 1 87 ? -10.951 -0.441 -16.284 1.00 93.94 87 GLY A O 1
ATOM 710 N N . TYR A 1 88 ? -11.596 -1.225 -18.279 1.00 94.00 88 TYR A N 1
ATOM 711 C CA . TYR A 1 88 ? -10.460 -0.643 -19.016 1.00 94.00 88 TYR A CA 1
ATOM 712 C C . TYR A 1 88 ? -10.455 0.892 -18.986 1.00 94.00 88 TYR A C 1
ATOM 714 O O . TYR A 1 88 ? -9.394 1.489 -18.857 1.00 94.00 88 TYR A O 1
ATOM 722 N N . ALA A 1 89 ? -11.628 1.531 -19.048 1.00 92.62 89 ALA A N 1
ATOM 723 C CA . ALA A 1 89 ? -11.739 2.990 -18.966 1.00 92.62 89 ALA A CA 1
ATOM 724 C C . ALA A 1 89 ? -11.276 3.543 -17.606 1.00 92.62 89 ALA A C 1
ATOM 726 O O . ALA A 1 89 ? -10.762 4.651 -17.539 1.00 92.62 89 ALA A O 1
ATOM 727 N N . ALA A 1 90 ? -11.397 2.756 -16.532 1.00 89.62 90 ALA A N 1
ATOM 728 C CA . ALA A 1 90 ? -10.916 3.143 -15.206 1.00 89.62 90 ALA A CA 1
ATOM 729 C C . ALA A 1 90 ? -9.380 3.119 -15.090 1.00 89.62 90 ALA A C 1
ATOM 731 O O . ALA A 1 90 ? -8.842 3.566 -14.085 1.00 89.62 90 ALA A O 1
ATOM 732 N N . LEU A 1 91 ? -8.674 2.589 -16.098 1.00 87.00 91 LEU A N 1
ATOM 733 C CA . LEU A 1 91 ? -7.211 2.582 -16.146 1.00 87.00 91 LEU A CA 1
ATOM 734 C C . LEU A 1 91 ? -6.628 3.834 -16.815 1.00 87.00 91 LEU A C 1
ATOM 736 O O . LEU A 1 91 ? -5.410 4.028 -16.796 1.00 87.00 91 LEU A O 1
ATOM 740 N N . GLU A 1 92 ? -7.466 4.664 -17.441 1.00 81.88 92 GLU A N 1
ATOM 741 C CA . GLU A 1 92 ? -7.026 5.894 -18.092 1.00 81.88 92 GLU A CA 1
ATOM 742 C C . GLU A 1 92 ? -6.471 6.878 -17.050 1.00 81.88 92 GLU A C 1
ATOM 744 O O . GLU A 1 92 ? -7.102 7.152 -16.033 1.00 81.88 92 GLU A O 1
ATOM 749 N N . GLY A 1 93 ? -5.256 7.384 -17.283 1.00 69.06 93 GLY A N 1
ATOM 750 C CA . GLY A 1 93 ? -4.560 8.267 -16.339 1.00 69.06 93 GLY A CA 1
ATOM 751 C C . GLY A 1 93 ? -3.907 7.563 -15.140 1.00 69.06 93 GLY A C 1
ATOM 752 O O . GLY A 1 93 ? -3.330 8.241 -14.292 1.00 69.06 93 GLY A O 1
ATOM 753 N N . GLY A 1 94 ? -3.952 6.227 -15.064 1.00 68.50 94 GLY A N 1
ATOM 754 C CA . GLY A 1 94 ? -3.314 5.466 -13.987 1.00 68.50 94 GLY A CA 1
ATOM 755 C C . GLY A 1 94 ? -1.783 5.599 -13.971 1.00 68.50 94 GLY A C 1
ATOM 756 O O . GLY A 1 94 ? -1.123 5.549 -15.013 1.00 68.50 94 GLY A O 1
ATOM 757 N N . SER A 1 95 ? -1.203 5.717 -12.774 1.00 73.81 95 SER A N 1
ATOM 758 C CA . SER A 1 95 ? 0.252 5.805 -12.573 1.00 73.81 95 SER A CA 1
ATOM 759 C C . SER A 1 95 ? 0.929 4.432 -12.700 1.00 73.81 95 SER A C 1
ATOM 761 O O . SER A 1 95 ? 0.375 3.401 -12.306 1.00 73.81 95 SER A O 1
ATOM 763 N N . GLY A 1 96 ? 2.162 4.372 -13.218 1.00 80.00 96 GLY A N 1
ATOM 764 C CA . GLY A 1 96 ? 2.960 3.144 -13.165 1.00 80.00 96 GLY A CA 1
ATOM 765 C C . GLY A 1 96 ? 3.258 2.670 -11.749 1.00 80.00 96 GLY A C 1
ATOM 766 O O . GLY A 1 96 ? 3.407 1.461 -11.538 1.00 80.00 96 GLY A O 1
ATOM 767 N N . VAL A 1 97 ? 3.253 3.583 -10.777 1.00 86.62 97 VAL A N 1
ATOM 768 C CA . VAL A 1 97 ? 3.403 3.270 -9.353 1.00 86.62 97 VAL A CA 1
ATOM 769 C C . VAL A 1 97 ? 2.275 2.381 -8.862 1.00 86.62 97 VAL A C 1
ATOM 771 O O . VAL A 1 97 ? 2.538 1.354 -8.244 1.00 86.62 97 VAL A O 1
ATOM 774 N N . GLU A 1 98 ? 1.028 2.706 -9.196 1.00 87.69 98 GLU A N 1
ATOM 775 C CA . GLU A 1 98 ? -0.133 1.918 -8.775 1.00 87.69 98 GLU A CA 1
ATOM 776 C C . GLU A 1 98 ? -0.062 0.483 -9.309 1.00 87.69 98 GLU A C 1
ATOM 778 O O . GLU A 1 98 ? -0.314 -0.480 -8.580 1.00 87.69 98 GLU A O 1
ATOM 783 N N . ALA A 1 99 ? 0.374 0.322 -10.561 1.00 91.06 99 ALA A N 1
ATOM 784 C CA . ALA A 1 99 ? 0.616 -0.995 -11.132 1.00 91.06 99 ALA A CA 1
ATOM 785 C C . ALA A 1 99 ? 1.752 -1.734 -10.399 1.00 91.06 99 ALA A C 1
ATOM 787 O O . ALA A 1 99 ? 1.585 -2.903 -10.057 1.00 91.06 99 ALA A O 1
ATOM 788 N N . MET A 1 100 ? 2.875 -1.070 -10.085 1.00 91.75 100 MET A N 1
ATOM 789 C CA . MET A 1 100 ? 3.956 -1.687 -9.299 1.00 91.75 100 MET A CA 1
ATOM 790 C C . MET A 1 100 ? 3.475 -2.135 -7.915 1.00 91.75 100 MET A C 1
ATOM 792 O O . MET A 1 100 ? 3.762 -3.263 -7.513 1.00 91.75 100 MET A O 1
ATOM 796 N N . LEU A 1 101 ? 2.714 -1.300 -7.205 1.00 91.50 101 LEU A N 1
ATOM 797 C CA . LEU A 1 101 ? 2.158 -1.636 -5.893 1.00 91.50 101 LEU A CA 1
ATOM 798 C C . LEU A 1 101 ? 1.186 -2.815 -5.985 1.00 91.50 101 LEU A C 1
ATOM 800 O O . LEU A 1 101 ? 1.275 -3.750 -5.194 1.00 91.50 101 LEU A O 1
ATOM 804 N N . THR A 1 102 ? 0.324 -2.833 -6.998 1.00 92.81 102 THR A N 1
ATOM 805 C CA . THR A 1 102 ? -0.619 -3.936 -7.232 1.00 92.81 102 THR A CA 1
ATOM 806 C C . THR A 1 102 ? 0.095 -5.245 -7.585 1.00 92.81 102 THR A C 1
ATOM 808 O O . THR A 1 102 ? -0.362 -6.325 -7.223 1.00 92.81 102 THR A O 1
ATOM 811 N N . PHE A 1 103 ? 1.232 -5.194 -8.280 1.00 93.19 103 PHE A N 1
ATOM 812 C CA . PHE A 1 103 ? 1.992 -6.396 -8.642 1.00 93.19 103 PHE A CA 1
ATOM 813 C C . PHE A 1 103 ? 2.891 -6.918 -7.519 1.00 93.19 103 PHE A C 1
ATOM 815 O O . PHE A 1 103 ? 3.408 -8.028 -7.625 1.00 93.19 103 PHE A O 1
ATOM 822 N N . THR A 1 104 ? 3.123 -6.138 -6.462 1.00 92.44 104 THR A N 1
ATOM 823 C CA . THR A 1 104 ? 4.150 -6.466 -5.460 1.00 92.44 104 THR A CA 1
ATOM 824 C C . THR A 1 104 ? 3.643 -6.466 -4.023 1.00 92.44 104 THR A C 1
ATOM 826 O O . THR A 1 104 ? 4.191 -7.188 -3.197 1.00 92.44 104 THR A O 1
ATOM 829 N N . GLY A 1 105 ? 2.631 -5.665 -3.695 1.00 90.25 105 GLY A N 1
ATOM 830 C CA . GLY A 1 105 ? 2.305 -5.314 -2.313 1.00 90.25 105 GLY A CA 1
ATOM 831 C C . GLY A 1 105 ? 3.371 -4.473 -1.612 1.00 90.25 105 GLY A C 1
ATOM 832 O O . GLY A 1 105 ? 3.361 -4.357 -0.389 1.00 90.25 105 GLY A O 1
ATOM 833 N N . GLY A 1 106 ? 4.302 -3.896 -2.376 1.00 90.81 106 GLY A N 1
ATOM 834 C CA . GLY A 1 106 ? 5.398 -3.088 -1.866 1.00 90.81 106 GLY A CA 1
ATOM 835 C C . GLY A 1 106 ? 4.979 -1.717 -1.334 1.00 90.81 106 GLY A C 1
ATOM 836 O O . GLY A 1 106 ? 3.795 -1.398 -1.212 1.00 90.81 106 GLY A O 1
ATOM 837 N N . LEU A 1 107 ? 5.990 -0.905 -1.040 1.00 91.19 107 LEU A N 1
ATOM 838 C CA . LEU A 1 107 ? 5.874 0.499 -0.648 1.00 91.19 107 LEU A CA 1
ATOM 839 C C . LEU A 1 107 ? 6.473 1.374 -1.750 1.00 91.19 107 LEU A C 1
ATOM 841 O O . LEU A 1 107 ? 7.550 1.052 -2.257 1.00 91.19 107 LEU A O 1
ATOM 845 N N . SER A 1 108 ? 5.802 2.462 -2.121 1.00 90.94 108 SER A N 1
ATOM 846 C CA . SER A 1 108 ? 6.290 3.367 -3.163 1.00 90.94 108 SER A CA 1
ATOM 847 C C . SER A 1 108 ? 7.008 4.585 -2.587 1.00 90.94 108 SER A C 1
ATOM 849 O O . SER A 1 108 ? 6.566 5.155 -1.600 1.00 90.94 108 SER A O 1
ATOM 851 N N . GLU A 1 109 ? 8.112 5.001 -3.201 1.00 90.44 109 GLU A N 1
ATOM 852 C CA . GLU A 1 109 ? 8.793 6.272 -2.950 1.00 90.44 109 GLU A CA 1
ATOM 853 C C . GLU A 1 109 ? 8.925 7.017 -4.278 1.00 90.44 109 GLU A C 1
ATOM 855 O O . GLU A 1 109 ? 9.462 6.467 -5.238 1.00 90.44 109 GLU A O 1
ATOM 860 N N . GLN A 1 110 ? 8.478 8.270 -4.320 1.00 89.88 110 GLN A N 1
ATOM 861 C CA . GLN A 1 110 ? 8.670 9.150 -5.467 1.00 89.88 110 GLN A CA 1
ATOM 862 C C . GLN A 1 110 ? 9.754 10.183 -5.153 1.00 89.88 110 GLN A C 1
ATOM 864 O O . GLN A 1 110 ? 9.753 10.801 -4.088 1.00 89.88 110 GLN A O 1
ATOM 869 N N . ILE A 1 111 ? 10.688 10.364 -6.083 1.00 90.44 111 ILE A N 1
ATOM 870 C CA . ILE A 1 111 ? 11.815 11.288 -5.971 1.00 90.44 111 ILE A CA 1
ATOM 871 C C . ILE A 1 111 ? 11.773 12.252 -7.150 1.00 90.44 111 ILE A C 1
ATOM 873 O O . ILE A 1 111 ? 11.825 11.833 -8.310 1.00 90.44 111 ILE A O 1
ATOM 877 N N . GLU A 1 112 ? 11.740 13.546 -6.844 1.00 91.25 112 GLU A N 1
ATOM 878 C CA . GLU A 1 112 ? 11.947 14.595 -7.835 1.00 91.25 112 GLU A CA 1
ATOM 879 C C . GLU A 1 112 ? 13.441 14.707 -8.173 1.00 91.25 112 GLU A C 1
ATOM 881 O O . GLU A 1 112 ? 14.301 14.831 -7.299 1.00 91.25 112 GLU A O 1
ATOM 886 N N . LEU A 1 113 ? 13.763 14.611 -9.460 1.00 92.62 113 LEU A N 1
ATOM 887 C CA . LEU A 1 113 ? 15.133 14.554 -9.974 1.00 92.62 113 LEU A CA 1
ATOM 888 C C . LEU A 1 113 ? 15.726 15.935 -10.273 1.00 92.62 113 LEU A C 1
ATOM 890 O O . LEU A 1 113 ? 16.895 16.017 -10.650 1.00 92.62 113 LEU A O 1
ATOM 894 N N . SER A 1 114 ? 14.945 17.004 -10.103 1.00 87.31 114 SER A N 1
ATOM 895 C CA . SER A 1 114 ? 15.404 18.394 -10.206 1.00 87.31 114 SER A CA 1
ATOM 896 C C . SER A 1 114 ? 16.447 18.723 -9.129 1.00 87.31 114 SER A C 1
ATOM 898 O O . SER A 1 114 ? 17.452 19.370 -9.426 1.00 87.31 114 SER A O 1
ATOM 900 N N . GLU A 1 115 ? 16.261 18.205 -7.910 1.00 83.94 115 GLU A N 1
ATOM 901 C CA . GLU A 1 115 ? 17.132 18.448 -6.753 1.00 83.94 115 GLU A CA 1
ATOM 902 C C . GLU A 1 115 ? 17.460 17.151 -5.975 1.00 83.94 115 GLU A C 1
ATOM 904 O O . GLU A 1 115 ? 17.063 16.972 -4.820 1.00 83.94 115 GLU A O 1
ATOM 909 N N . PRO A 1 116 ? 18.211 16.203 -6.569 1.00 83.19 116 PRO A N 1
ATOM 910 C CA . PRO A 1 116 ? 18.512 14.936 -5.917 1.00 83.19 116 PRO A CA 1
ATOM 911 C C . PRO A 1 116 ? 19.502 15.122 -4.755 1.00 83.19 116 PRO A C 1
ATOM 913 O O . PRO A 1 116 ? 20.448 15.911 -4.821 1.00 83.19 116 PRO A O 1
ATOM 916 N N . HIS A 1 117 ? 19.354 14.322 -3.694 1.00 84.88 117 HIS A N 1
ATOM 917 C CA . HIS A 1 117 ? 20.323 14.311 -2.592 1.00 84.88 117 HIS A CA 1
ATOM 918 C C . HIS A 1 117 ? 21.726 13.864 -3.055 1.00 84.88 117 HIS A C 1
ATOM 920 O O . HIS A 1 117 ? 21.879 13.079 -3.990 1.00 84.88 117 HIS A O 1
ATOM 926 N N . LYS A 1 118 ? 22.775 14.300 -2.342 1.00 84.75 118 LYS A N 1
ATOM 927 C CA . LYS A 1 118 ? 24.190 14.076 -2.720 1.00 84.75 118 LYS A CA 1
ATOM 928 C C . LYS A 1 118 ? 24.574 12.609 -2.969 1.00 84.75 118 LYS A C 1
ATOM 930 O O . LYS A 1 118 ? 25.434 12.345 -3.800 1.00 84.75 118 LYS A O 1
ATOM 935 N N . ASP A 1 119 ? 23.943 11.670 -2.268 1.00 86.50 119 ASP A N 1
ATOM 936 C CA . ASP A 1 119 ? 24.212 10.227 -2.366 1.00 86.50 119 ASP A CA 1
ATOM 937 C C . ASP A 1 119 ? 23.191 9.472 -3.246 1.00 86.50 119 ASP A C 1
ATOM 939 O O . ASP A 1 119 ? 23.051 8.251 -3.140 1.00 86.50 119 ASP A O 1
ATOM 943 N N . PHE A 1 120 ? 22.480 10.166 -4.141 1.00 91.38 120 PHE A N 1
ATOM 944 C CA . PHE A 1 120 ? 21.375 9.599 -4.921 1.00 91.38 120 PHE A CA 1
ATOM 945 C C . PHE A 1 120 ? 21.727 8.326 -5.692 1.00 91.38 120 PHE A C 1
ATOM 947 O O . PHE A 1 120 ? 20.988 7.341 -5.635 1.00 91.38 120 PHE A O 1
ATOM 954 N N . TYR A 1 121 ? 22.900 8.275 -6.324 1.00 92.81 121 TYR A N 1
ATOM 955 C CA . TYR A 1 121 ? 23.334 7.067 -7.023 1.00 92.81 121 TYR A CA 1
ATOM 956 C C . TYR A 1 121 ? 23.464 5.855 -6.089 1.00 92.81 121 TYR A C 1
ATOM 958 O O . TYR A 1 121 ? 23.094 4.736 -6.443 1.00 92.81 121 TYR A O 1
ATOM 966 N N . LYS A 1 122 ? 23.940 6.066 -4.857 1.00 91.69 122 LYS A N 1
ATOM 967 C CA . LYS A 1 122 ? 24.033 5.011 -3.840 1.00 91.69 122 LYS A CA 1
ATOM 968 C C . LYS A 1 122 ? 22.647 4.532 -3.413 1.00 91.69 122 LYS A C 1
ATOM 970 O O . LYS A 1 122 ? 22.476 3.342 -3.153 1.00 91.69 122 LYS A O 1
ATOM 975 N N . THR A 1 123 ? 21.662 5.426 -3.370 1.00 91.44 123 THR A N 1
ATOM 976 C CA . THR A 1 123 ? 20.257 5.072 -3.126 1.00 91.44 123 THR A CA 1
ATOM 977 C C . THR A 1 123 ? 19.712 4.175 -4.237 1.00 91.44 123 THR A C 1
ATOM 979 O O . THR A 1 123 ? 19.148 3.124 -3.931 1.00 91.44 123 THR A O 1
ATOM 982 N N . LEU A 1 124 ? 19.999 4.479 -5.510 1.00 94.19 124 LEU A N 1
ATOM 983 C CA . LEU A 1 124 ? 19.659 3.586 -6.626 1.00 94.19 124 LEU A CA 1
ATOM 984 C C . LEU A 1 124 ? 20.334 2.217 -6.489 1.00 94.19 124 LEU A C 1
ATOM 986 O O . LEU A 1 124 ? 19.673 1.187 -6.602 1.00 94.19 124 LEU A O 1
ATOM 990 N N . GLN A 1 125 ? 21.637 2.182 -6.191 1.00 92.75 125 GLN A N 1
ATOM 991 C CA . GLN A 1 125 ? 22.360 0.923 -5.973 1.00 92.75 125 GLN A CA 1
ATOM 992 C C . GLN A 1 125 ? 21.711 0.087 -4.868 1.00 92.75 125 GLN A C 1
ATOM 994 O O . GLN A 1 125 ? 21.434 -1.092 -5.075 1.00 92.75 125 GLN A O 1
ATOM 999 N N . LYS A 1 126 ? 21.399 0.700 -3.722 1.00 90.50 126 LYS A N 1
ATOM 1000 C CA . LYS A 1 126 ? 20.707 0.030 -2.615 1.00 90.50 126 LYS A CA 1
ATOM 1001 C C . LYS A 1 126 ? 19.328 -0.494 -3.010 1.00 90.50 126 LYS A C 1
ATOM 1003 O O . LYS A 1 126 ? 18.941 -1.549 -2.506 1.00 90.50 126 LYS A O 1
ATOM 1008 N N . ALA A 1 127 ? 18.597 0.225 -3.863 1.00 91.44 127 ALA A N 1
ATOM 1009 C CA . ALA A 1 127 ? 17.290 -0.194 -4.357 1.00 91.44 127 ALA A CA 1
ATOM 1010 C C . ALA A 1 127 ? 17.412 -1.446 -5.245 1.00 91.44 127 ALA A C 1
ATOM 1012 O O . ALA A 1 127 ? 16.714 -2.431 -5.001 1.00 91.44 127 ALA A O 1
ATOM 1013 N N . PHE A 1 128 ? 18.369 -1.469 -6.182 1.00 89.94 128 PHE A N 1
ATOM 1014 C CA . PHE A 1 128 ? 18.659 -2.650 -7.010 1.00 89.94 128 PHE A CA 1
ATOM 1015 C C . PHE A 1 128 ? 19.168 -3.844 -6.196 1.00 89.94 128 PHE A C 1
ATOM 1017 O O . PHE A 1 128 ? 18.732 -4.968 -6.427 1.00 89.94 128 PHE A O 1
ATOM 1024 N N . GLU A 1 129 ? 20.041 -3.622 -5.209 1.00 88.12 129 GLU A N 1
ATOM 1025 C CA . GLU A 1 129 ? 20.517 -4.681 -4.302 1.00 88.12 129 GLU A CA 1
ATOM 1026 C C . GLU A 1 129 ? 19.365 -5.375 -3.553 1.00 88.12 129 GLU A C 1
ATOM 1028 O O . GLU A 1 129 ? 19.453 -6.568 -3.257 1.00 88.12 129 GLU A O 1
ATOM 1033 N N . ARG A 1 130 ? 18.282 -4.629 -3.285 1.00 88.06 130 ARG A N 1
ATOM 1034 C CA . ARG A 1 130 ? 17.040 -5.084 -2.632 1.00 88.06 130 ARG A CA 1
ATOM 1035 C C . ARG A 1 130 ? 15.970 -5.524 -3.628 1.00 88.06 130 ARG A C 1
ATOM 1037 O O . ARG A 1 130 ? 14.825 -5.724 -3.238 1.00 88.06 130 ARG A O 1
ATOM 1044 N N . SER A 1 131 ? 16.320 -5.641 -4.910 1.00 88.69 131 SER A N 1
ATOM 1045 C CA . SER A 1 131 ? 15.398 -5.994 -5.995 1.00 88.69 131 SER A CA 1
ATOM 1046 C C . SER A 1 131 ? 14.167 -5.081 -6.096 1.00 88.69 131 SER A C 1
ATOM 1048 O O . SER A 1 131 ? 13.122 -5.532 -6.548 1.00 88.69 131 SER A O 1
ATOM 1050 N N . SER A 1 132 ? 14.271 -3.815 -5.673 1.00 91.69 132 SER A N 1
ATOM 1051 C CA . SER A 1 132 ? 13.187 -2.838 -5.855 1.00 91.69 132 SER A CA 1
ATOM 1052 C C . SER A 1 132 ? 12.900 -2.639 -7.347 1.00 91.69 132 SER A C 1
ATOM 1054 O O . SER A 1 132 ? 13.801 -2.786 -8.177 1.00 91.69 132 SER A O 1
ATOM 1056 N N . LEU A 1 133 ? 11.660 -2.286 -7.682 1.00 92.94 133 LEU A N 1
ATOM 1057 C CA . LEU A 1 133 ? 11.240 -1.971 -9.049 1.00 92.94 133 LEU A CA 1
ATOM 1058 C C . LEU A 1 133 ? 11.317 -0.457 -9.236 1.00 92.94 133 LEU A C 1
ATOM 1060 O O . LEU A 1 133 ? 10.927 0.281 -8.337 1.00 92.94 133 LEU A O 1
ATOM 1064 N N . LEU A 1 134 ? 11.876 0.008 -10.352 1.00 93.38 134 LEU A N 1
ATOM 1065 C CA . LEU A 1 134 ? 12.129 1.432 -10.569 1.00 93.38 134 LEU A CA 1
ATOM 1066 C C . LEU A 1 134 ? 11.579 1.878 -11.927 1.00 93.38 134 LEU A C 1
ATOM 1068 O O . LEU A 1 134 ? 11.952 1.321 -12.964 1.00 93.38 134 LEU A O 1
ATOM 1072 N N . THR A 1 135 ? 10.745 2.914 -11.919 1.00 93.62 135 THR A N 1
ATOM 1073 C CA . THR A 1 135 ? 10.252 3.611 -13.115 1.00 93.62 135 THR A CA 1
ATOM 1074 C C . THR A 1 135 ? 10.651 5.074 -13.070 1.00 93.62 135 THR A C 1
ATOM 1076 O O . THR A 1 135 ? 10.851 5.642 -12.005 1.00 93.62 135 THR A O 1
ATOM 1079 N N . CYS A 1 136 ? 10.791 5.704 -14.227 1.00 93.06 136 CYS A N 1
ATOM 1080 C CA . CYS A 1 136 ? 11.072 7.132 -14.317 1.00 93.06 136 CYS A CA 1
ATOM 1081 C C . CYS A 1 136 ? 10.331 7.745 -15.496 1.00 93.06 136 CYS A C 1
ATOM 1083 O O . CYS A 1 136 ? 10.166 7.095 -16.533 1.00 93.06 136 CYS A O 1
ATOM 1085 N N . SER A 1 137 ? 9.930 9.003 -15.367 1.00 92.31 137 SER A N 1
ATOM 1086 C CA . SER A 1 137 ? 9.120 9.678 -16.378 1.00 92.31 137 SER A CA 1
ATOM 1087 C C . SER A 1 137 ? 9.716 11.003 -16.820 1.00 92.31 137 SER A C 1
ATOM 1089 O O . SER A 1 137 ? 10.385 11.706 -16.055 1.00 92.31 137 SER A O 1
ATOM 1091 N N . ILE A 1 138 ? 9.422 11.340 -18.074 1.00 91.75 138 ILE A N 1
ATOM 1092 C CA . ILE A 1 138 ? 9.701 12.654 -18.643 1.00 91.75 138 ILE A CA 1
ATOM 1093 C C . ILE A 1 138 ? 8.388 13.422 -18.719 1.00 91.75 138 ILE A C 1
ATOM 1095 O O . ILE A 1 138 ? 7.474 12.979 -19.412 1.00 91.75 138 ILE A O 1
ATOM 1099 N N . LEU A 1 139 ? 8.285 14.544 -18.011 1.00 88.75 139 LEU A N 1
ATOM 1100 C CA . LEU A 1 139 ? 7.040 15.318 -17.911 1.00 88.75 139 LEU A CA 1
ATOM 1101 C C . LEU A 1 139 ? 6.996 16.503 -18.879 1.00 88.75 139 LEU A C 1
ATOM 1103 O O . LEU A 1 139 ? 5.977 16.756 -19.510 1.00 88.75 139 LEU A O 1
ATOM 1107 N N . GLU A 1 140 ? 8.106 17.221 -19.018 1.00 89.06 140 GLU A N 1
ATOM 1108 C CA . GLU A 1 140 ? 8.184 18.428 -19.844 1.00 89.06 140 GLU A CA 1
ATOM 1109 C C . GLU A 1 140 ? 8.628 18.097 -21.273 1.00 89.06 140 GLU A C 1
ATOM 1111 O O . GLU A 1 140 ? 9.578 17.338 -21.490 1.00 89.06 140 GLU A O 1
ATOM 1116 N N . GLU A 1 141 ? 7.983 18.714 -22.264 1.00 86.81 141 GLU A N 1
ATOM 1117 C CA . GLU A 1 141 ? 8.249 18.440 -23.682 1.00 86.81 141 GLU A CA 1
ATOM 1118 C C . GLU A 1 141 ? 9.691 18.775 -24.103 1.00 86.81 141 GLU A C 1
ATOM 1120 O O . GLU A 1 141 ? 10.325 18.044 -24.867 1.00 86.81 141 GLU A O 1
ATOM 1125 N N . GLU A 1 142 ? 10.244 19.859 -23.563 1.00 87.94 142 GLU A N 1
ATOM 1126 C CA . GLU A 1 142 ? 11.603 20.345 -23.838 1.00 87.94 142 GLU A CA 1
ATOM 1127 C C . GLU A 1 142 ? 12.718 19.402 -23.376 1.00 87.94 142 GLU A C 1
ATOM 1129 O O . GLU A 1 142 ? 13.856 19.490 -23.846 1.00 87.94 142 GLU A O 1
ATOM 1134 N N . LYS A 1 143 ? 12.395 18.480 -22.468 1.00 84.94 143 LYS A N 1
ATOM 1135 C CA . LYS A 1 143 ? 13.334 17.502 -21.916 1.00 84.94 143 LYS A CA 1
ATOM 1136 C C . LYS A 1 143 ? 13.431 16.240 -22.768 1.00 84.94 143 LYS A C 1
ATOM 1138 O O . LYS A 1 143 ? 14.348 15.443 -22.560 1.00 84.94 143 LYS A O 1
ATOM 1143 N N . GLY A 1 144 ? 12.536 16.087 -23.745 1.00 82.44 144 GLY A N 1
ATOM 1144 C CA . GLY A 1 144 ? 12.559 15.014 -24.729 1.00 82.44 144 GLY A CA 1
ATOM 1145 C C . GLY A 1 144 ? 13.705 15.101 -25.740 1.00 82.44 144 GLY A C 1
ATOM 1146 O O . GLY A 1 144 ? 14.629 15.911 -25.652 1.00 82.44 144 GLY A O 1
ATOM 1147 N N . GLY A 1 145 ? 13.630 14.244 -26.760 1.00 85.19 145 GLY A N 1
ATOM 1148 C CA . GLY A 1 145 ? 14.594 14.215 -27.860 1.00 85.19 145 GLY A CA 1
ATOM 1149 C C . GLY A 1 145 ? 15.666 13.136 -27.705 1.00 85.19 145 GLY A C 1
ATOM 1150 O O . GLY A 1 145 ? 15.663 12.344 -26.769 1.00 85.19 145 GLY A O 1
ATOM 1151 N N . LYS A 1 146 ? 16.557 13.028 -28.704 1.00 86.69 146 LYS A N 1
ATOM 1152 C CA . LYS A 1 146 ? 17.562 11.943 -28.809 1.00 86.69 146 LYS A CA 1
ATOM 1153 C C . LYS A 1 146 ? 16.965 10.532 -28.611 1.00 86.69 146 LYS A C 1
ATOM 1155 O O . LYS A 1 146 ? 17.621 9.650 -28.074 1.00 86.69 146 LYS A O 1
ATOM 1160 N N . GLY A 1 147 ? 15.731 10.315 -29.072 1.00 87.31 147 GLY A N 1
ATOM 1161 C CA . GLY A 1 147 ? 15.025 9.034 -28.949 1.00 87.31 147 GLY A CA 1
ATOM 1162 C C . GLY A 1 147 ? 14.192 8.858 -27.673 1.00 87.31 147 GLY A C 1
ATOM 1163 O O . GLY A 1 147 ? 13.492 7.852 -27.571 1.00 87.31 147 GLY A O 1
ATOM 1164 N N . LEU A 1 148 ? 14.206 9.832 -26.756 1.00 90.25 148 LEU A N 1
ATOM 1165 C CA . LEU A 1 148 ? 13.313 9.885 -25.599 1.00 90.25 148 LEU A CA 1
ATOM 1166 C C . LEU A 1 148 ? 11.964 10.514 -25.981 1.00 90.25 148 LEU A C 1
ATOM 1168 O O . LEU A 1 148 ? 11.903 11.656 -26.443 1.00 90.25 148 LEU A O 1
ATOM 1172 N N . SER A 1 149 ? 10.899 9.751 -25.770 1.00 89.00 149 SER A N 1
ATOM 1173 C CA . SER A 1 149 ? 9.501 10.181 -25.720 1.00 89.00 149 SER A CA 1
ATOM 1174 C C . SER A 1 149 ? 9.178 10.887 -24.401 1.00 89.00 149 SER A C 1
ATOM 1176 O O . SER A 1 149 ? 9.599 10.427 -23.339 1.00 89.00 149 SER A O 1
ATOM 1178 N N . VAL A 1 150 ? 8.418 11.974 -24.505 1.00 88.94 150 VAL A N 1
ATOM 1179 C CA . VAL A 1 150 ? 7.890 12.796 -23.401 1.00 88.94 150 VAL A CA 1
ATOM 1180 C C . VAL A 1 150 ? 6.515 12.291 -22.972 1.00 88.94 150 VAL A C 1
ATOM 1182 O O . VAL A 1 150 ? 5.900 11.530 -23.719 1.00 88.94 150 VAL A O 1
ATOM 1185 N N . LEU A 1 151 ? 6.044 12.710 -21.793 1.00 85.69 151 LEU A N 1
ATOM 1186 C CA . LEU A 1 151 ? 4.798 12.235 -21.173 1.00 85.69 151 LEU A CA 1
ATOM 1187 C C . LEU A 1 151 ? 4.724 10.703 -21.164 1.00 85.69 151 LEU A C 1
ATOM 1189 O O . LEU A 1 151 ? 3.697 10.094 -21.457 1.00 85.69 151 LEU A O 1
ATOM 1193 N N . HIS A 1 152 ? 5.873 10.087 -20.885 1.00 87.12 152 HIS A N 1
ATOM 1194 C CA . HIS A 1 152 ? 6.084 8.654 -21.015 1.00 87.12 152 HIS A CA 1
ATOM 1195 C C . HIS A 1 152 ? 6.922 8.117 -19.864 1.00 87.12 152 HIS A C 1
ATOM 1197 O O . HIS A 1 152 ? 7.833 8.785 -19.366 1.00 87.12 152 HIS A O 1
ATOM 1203 N N . GLU A 1 153 ? 6.619 6.883 -19.480 1.00 89.62 153 GLU A N 1
ATOM 1204 C CA . GLU A 1 153 ? 7.262 6.170 -18.385 1.00 89.62 153 GLU A CA 1
ATOM 1205 C C . GLU A 1 153 ? 8.235 5.118 -18.925 1.00 89.62 153 GLU A C 1
ATOM 1207 O O . GLU A 1 153 ? 7.924 4.334 -19.825 1.00 89.62 153 GLU A O 1
ATOM 1212 N N . TYR A 1 154 ? 9.425 5.081 -18.337 1.00 91.38 154 TYR A N 1
ATOM 1213 C CA . TYR A 1 154 ? 10.496 4.151 -18.662 1.00 91.38 154 TYR A CA 1
ATOM 1214 C C . TYR A 1 154 ? 10.796 3.270 -17.466 1.00 91.38 154 TYR A C 1
ATOM 1216 O O . TYR A 1 154 ? 10.720 3.695 -16.316 1.00 91.38 154 TYR A O 1
ATOM 1224 N N . SER A 1 155 ? 11.223 2.046 -17.749 1.00 91.44 155 SER A N 1
ATOM 1225 C CA . SER A 1 155 ? 11.729 1.142 -16.727 1.00 91.44 155 SER A CA 1
ATOM 1226 C C . SER A 1 155 ? 13.221 1.380 -16.513 1.00 91.44 155 SER A C 1
ATOM 1228 O O . SER A 1 155 ? 14.004 1.306 -17.465 1.00 91.44 155 SER A O 1
ATOM 1230 N N . LEU A 1 156 ? 13.646 1.586 -15.270 1.00 92.75 156 LEU A N 1
ATOM 1231 C CA . LEU A 1 156 ? 15.058 1.598 -14.904 1.00 92.75 156 LEU A CA 1
ATOM 1232 C C . LEU A 1 156 ? 15.486 0.158 -14.584 1.00 92.75 156 LEU A C 1
ATOM 1234 O O . LEU A 1 156 ? 15.025 -0.460 -13.631 1.00 92.75 156 LEU A O 1
ATOM 1238 N N . THR A 1 157 ? 16.374 -0.403 -15.400 1.00 92.25 157 THR A N 1
ATOM 1239 C CA . THR A 1 157 ? 16.691 -1.846 -15.407 1.00 92.25 157 THR A CA 1
ATOM 1240 C C . THR A 1 157 ? 18.106 -2.175 -14.940 1.00 92.25 157 THR A C 1
ATOM 1242 O O . THR A 1 157 ? 18.538 -3.331 -15.008 1.00 92.25 157 THR A O 1
ATOM 1245 N N . GLY A 1 158 ? 18.877 -1.171 -14.531 1.00 91.81 158 GLY A N 1
ATOM 1246 C CA . GLY A 1 158 ? 20.185 -1.384 -13.932 1.00 91.81 158 GLY A CA 1
ATOM 1247 C C . GLY A 1 158 ? 20.956 -0.098 -13.687 1.00 91.81 158 GLY A C 1
ATOM 1248 O O . GLY A 1 158 ? 20.726 0.921 -14.336 1.00 91.81 158 GLY A O 1
ATOM 1249 N N . VAL A 1 159 ? 21.923 -0.202 -12.781 1.00 94.31 159 VAL A N 1
ATOM 1250 C CA . VAL A 1 159 ? 22.932 0.816 -12.476 1.00 94.31 159 VAL A CA 1
ATOM 1251 C C . VAL A 1 159 ? 24.315 0.188 -12.561 1.00 94.31 159 VAL A C 1
ATOM 1253 O O . VAL A 1 159 ? 24.501 -0.963 -12.160 1.00 94.31 159 VAL A O 1
ATOM 1256 N N . ASN A 1 160 ? 25.297 0.904 -13.105 1.00 92.44 160 ASN A N 1
ATOM 1257 C CA . ASN A 1 160 ? 26.672 0.418 -13.171 1.00 92.44 160 ASN A CA 1
ATOM 1258 C C . ASN A 1 160 ? 27.699 1.559 -13.177 1.00 92.44 160 ASN A C 1
ATOM 1260 O O . ASN A 1 160 ? 27.439 2.630 -13.711 1.00 92.44 160 ASN A O 1
ATOM 1264 N N . LYS A 1 161 ? 28.884 1.325 -12.608 1.00 93.25 161 LYS A N 1
ATOM 1265 C CA . LYS A 1 161 ? 30.003 2.275 -12.647 1.00 93.25 161 LYS A CA 1
ATOM 1266 C C . LYS A 1 161 ? 31.072 1.769 -13.604 1.00 93.25 161 LYS A C 1
ATOM 1268 O O . LYS A 1 161 ? 31.440 0.598 -13.558 1.00 93.25 161 LYS A O 1
ATOM 1273 N N . VAL A 1 162 ? 31.589 2.652 -14.447 1.00 92.00 162 VAL A N 1
ATOM 1274 C CA . VAL A 1 162 ? 32.680 2.338 -15.375 1.00 92.00 162 VAL A CA 1
ATOM 1275 C C . VAL A 1 162 ? 33.823 3.308 -15.126 1.00 92.00 162 VAL A C 1
ATOM 1277 O O . VAL A 1 162 ? 33.638 4.517 -15.216 1.00 92.00 162 VAL A O 1
ATOM 1280 N N . THR A 1 163 ? 35.009 2.784 -14.819 1.00 93.88 163 THR A N 1
ATOM 1281 C CA . THR A 1 163 ? 36.225 3.591 -14.668 1.00 93.88 163 THR A CA 1
ATOM 1282 C C . THR A 1 163 ? 37.016 3.570 -15.967 1.00 93.88 163 THR A C 1
ATOM 1284 O O . THR A 1 163 ? 37.447 2.512 -16.424 1.00 93.88 163 THR A O 1
ATOM 1287 N N . LEU A 1 164 ? 37.203 4.746 -16.559 1.00 90.44 164 LEU A N 1
ATOM 1288 C CA . LEU A 1 164 ? 38.008 4.948 -17.756 1.00 90.44 164 LEU A CA 1
ATOM 1289 C C . LEU A 1 164 ? 39.360 5.581 -17.381 1.00 90.44 164 LEU A C 1
ATOM 1291 O O . LEU A 1 164 ? 39.371 6.473 -16.529 1.00 90.44 164 LEU A O 1
ATOM 1295 N N . PRO A 1 165 ? 40.477 5.187 -18.027 1.00 89.19 165 PRO A N 1
ATOM 1296 C CA . PRO A 1 165 ? 41.818 5.675 -17.684 1.00 89.19 165 PRO A CA 1
ATOM 1297 C C . PRO A 1 165 ? 41.967 7.204 -17.655 1.00 89.19 165 PRO A C 1
ATOM 1299 O O . PRO A 1 165 ? 42.578 7.726 -16.729 1.00 89.19 165 PRO A O 1
ATOM 1302 N N . ASP A 1 166 ? 41.362 7.913 -18.615 1.00 89.19 166 ASP A N 1
ATOM 1303 C CA . ASP A 1 166 ? 41.564 9.362 -18.799 1.00 89.19 166 ASP A CA 1
ATOM 1304 C C . ASP A 1 166 ? 40.367 10.227 -18.360 1.00 89.19 166 ASP A C 1
ATOM 1306 O O . ASP A 1 166 ? 40.474 11.448 -18.284 1.00 89.19 166 ASP A O 1
ATOM 1310 N N . VAL A 1 167 ? 39.215 9.608 -18.084 1.00 84.94 167 VAL A N 1
ATOM 1311 C CA . VAL A 1 167 ? 37.948 10.306 -17.765 1.00 84.94 167 VAL A CA 1
ATOM 1312 C C . VAL A 1 167 ? 37.549 10.108 -16.299 1.00 84.94 167 VAL A C 1
ATOM 1314 O O . VAL A 1 167 ? 36.770 10.882 -15.751 1.00 84.94 167 VAL A O 1
ATOM 1317 N N . GLY A 1 168 ? 38.105 9.095 -15.630 1.00 91.06 168 GLY A N 1
ATOM 1318 C CA . GLY A 1 168 ? 37.719 8.726 -14.274 1.00 91.06 168 GLY A CA 1
ATOM 1319 C C . GLY A 1 168 ? 36.490 7.818 -14.248 1.00 91.06 168 GLY A C 1
ATOM 1320 O O . GLY A 1 168 ? 36.221 7.073 -15.192 1.00 91.06 168 GLY A O 1
ATOM 1321 N N . THR A 1 169 ? 35.772 7.818 -13.124 1.00 93.00 169 THR A N 1
ATOM 1322 C CA . THR A 1 169 ? 34.605 6.944 -12.925 1.00 93.00 169 THR A CA 1
ATOM 1323 C C . THR A 1 169 ? 33.334 7.632 -13.398 1.00 93.00 169 THR A C 1
ATOM 1325 O O . THR A 1 169 ? 32.999 8.706 -12.909 1.00 93.00 169 THR A O 1
ATOM 1328 N N . VAL A 1 170 ? 32.613 6.979 -14.305 1.00 93.12 170 VAL A N 1
ATOM 1329 C CA . VAL A 1 170 ? 31.311 7.412 -14.811 1.00 93.12 170 VAL A CA 1
ATOM 1330 C C . VAL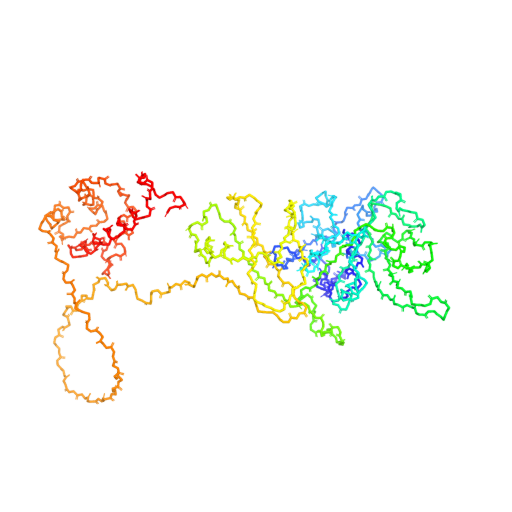 A 1 170 ? 30.232 6.496 -14.251 1.00 93.12 170 VAL A C 1
ATOM 1332 O O . VAL A 1 170 ? 30.344 5.268 -14.291 1.00 93.12 170 VAL A O 1
ATOM 1335 N N . GLU A 1 171 ? 29.184 7.107 -13.720 1.00 95.00 171 GLU A N 1
ATOM 1336 C CA . GLU A 1 171 ? 27.998 6.426 -13.217 1.00 95.00 171 GLU A CA 1
ATOM 1337 C C . GLU A 1 171 ? 26.959 6.320 -14.337 1.00 95.00 171 GLU A C 1
ATOM 1339 O O . GLU A 1 171 ? 26.660 7.307 -15.013 1.00 95.00 171 GLU A O 1
ATOM 1344 N N . LEU A 1 172 ? 26.438 5.114 -14.557 1.00 95.56 172 LEU A N 1
ATOM 1345 C CA . LEU A 1 172 ? 25.540 4.790 -15.659 1.00 95.56 172 LEU A CA 1
ATOM 1346 C C . LEU A 1 172 ? 24.238 4.183 -15.143 1.00 95.56 172 LEU A C 1
ATOM 1348 O O . LEU A 1 172 ? 24.237 3.364 -14.222 1.00 95.56 172 LEU A O 1
ATOM 1352 N N . VAL A 1 173 ? 23.153 4.501 -15.837 1.00 95.50 173 VAL A N 1
ATOM 1353 C CA . VAL A 1 173 ? 21.849 3.849 -15.722 1.00 95.50 173 VAL A CA 1
ATOM 1354 C C . VAL A 1 173 ? 21.490 3.155 -17.029 1.00 95.50 173 VAL A C 1
ATOM 1356 O O . VAL A 1 173 ? 21.935 3.546 -18.110 1.00 95.50 173 VAL A O 1
ATOM 1359 N N . ARG A 1 174 ? 20.680 2.100 -16.942 1.00 93.81 174 ARG A N 1
ATOM 1360 C CA . ARG A 1 174 ? 20.099 1.426 -18.105 1.00 93.81 174 ARG A CA 1
ATOM 1361 C C . ARG A 1 174 ? 18.589 1.570 -18.075 1.00 93.81 174 ARG A C 1
ATOM 1363 O O . ARG A 1 174 ? 17.943 1.132 -17.126 1.00 93.81 174 ARG A O 1
ATOM 1370 N N . LEU A 1 175 ? 18.042 2.123 -19.145 1.00 91.38 175 LEU A N 1
ATOM 1371 C CA . LEU A 1 175 ? 16.615 2.366 -19.304 1.00 91.38 175 LEU A CA 1
ATOM 1372 C C . LEU A 1 175 ? 16.028 1.383 -20.314 1.00 91.38 175 LEU A C 1
ATOM 1374 O O . LEU A 1 175 ? 16.723 0.906 -21.208 1.00 91.38 175 LEU A O 1
ATOM 1378 N N . ARG A 1 176 ? 14.738 1.093 -20.183 1.00 89.00 176 ARG A N 1
ATOM 1379 C CA . ARG A 1 176 ? 13.968 0.342 -21.171 1.00 89.00 176 ARG A CA 1
ATOM 1380 C C . ARG A 1 176 ? 12.702 1.117 -21.494 1.00 89.00 176 ARG A C 1
ATOM 1382 O O . ARG A 1 176 ? 11.908 1.414 -20.606 1.00 89.00 176 ARG A O 1
ATOM 1389 N N . ASN A 1 177 ? 12.517 1.411 -22.776 1.00 88.69 177 ASN A N 1
ATOM 1390 C CA . ASN A 1 177 ? 11.256 1.927 -23.286 1.00 88.69 177 ASN A CA 1
ATOM 1391 C C . ASN A 1 177 ? 10.251 0.762 -23.390 1.00 88.69 177 ASN A C 1
ATOM 1393 O O . ASN A 1 177 ? 10.513 -0.173 -24.155 1.00 88.69 177 ASN A O 1
ATOM 1397 N N . PRO A 1 178 ? 9.114 0.791 -22.673 1.00 80.31 178 PRO A N 1
ATOM 1398 C CA . PRO A 1 178 ? 8.123 -0.284 -22.729 1.00 80.31 178 PRO A CA 1
ATOM 1399 C C . PRO A 1 178 ? 7.535 -0.519 -24.127 1.00 80.31 178 PRO A C 1
ATOM 1401 O O . PRO A 1 178 ? 7.215 -1.656 -24.460 1.00 80.31 178 PRO A O 1
ATOM 1404 N N . TRP A 1 179 ? 7.442 0.509 -24.978 1.00 79.25 179 TRP A N 1
ATOM 1405 C CA . TRP A 1 179 ? 6.950 0.358 -26.356 1.00 79.25 179 TRP A CA 1
ATOM 1406 C C . TRP A 1 179 ? 7.978 -0.283 -27.295 1.00 79.25 179 TRP A C 1
ATOM 1408 O O . TRP A 1 179 ? 7.627 -0.790 -28.364 1.00 79.25 179 TRP A O 1
ATOM 1418 N N . GLY A 1 180 ? 9.263 -0.241 -26.922 1.00 76.12 180 GLY A N 1
ATOM 1419 C CA . GLY A 1 180 ? 10.387 -0.749 -27.712 1.00 76.12 180 GLY A CA 1
ATOM 1420 C C . GLY A 1 180 ? 10.535 -0.108 -29.099 1.00 76.12 180 GLY A C 1
ATOM 1421 O O . GLY A 1 180 ? 11.100 -0.734 -29.998 1.00 76.12 180 GLY A O 1
ATOM 1422 N N . SER A 1 181 ? 9.932 1.060 -29.330 1.00 76.12 181 SER A N 1
ATOM 1423 C CA . SER A 1 181 ? 9.898 1.751 -30.628 1.00 76.12 181 SER A CA 1
ATOM 1424 C C . SER A 1 181 ? 11.049 2.745 -30.807 1.00 76.12 181 SER A C 1
ATOM 1426 O O . SER A 1 181 ? 11.376 3.111 -31.936 1.00 76.12 181 SER A O 1
ATOM 1428 N N . SER A 1 182 ? 11.678 3.170 -29.711 1.00 84.12 182 SER A N 1
ATOM 1429 C CA . SER A 1 182 ? 12.811 4.094 -29.710 1.00 84.12 182 SER A CA 1
ATOM 1430 C C . SER A 1 182 ? 13.787 3.797 -28.573 1.00 84.12 182 SER A C 1
ATOM 1432 O O . SER A 1 182 ? 13.399 3.289 -27.518 1.00 84.12 182 SER A O 1
ATOM 1434 N N . GLU A 1 183 ? 15.049 4.160 -28.796 1.00 87.88 183 GLU A N 1
ATOM 1435 C CA . GLU A 1 183 ? 16.163 4.006 -27.857 1.00 87.88 183 GLU A CA 1
ATOM 1436 C C . GLU A 1 183 ? 16.962 5.310 -27.759 1.00 87.88 183 GLU A C 1
ATOM 1438 O O . GLU A 1 183 ? 16.908 6.158 -28.659 1.00 87.88 183 GLU A O 1
ATOM 1443 N N . TRP A 1 184 ? 17.702 5.467 -26.659 1.00 91.31 184 TRP A N 1
ATOM 1444 C CA . TRP A 1 184 ? 18.564 6.620 -26.415 1.00 91.31 184 TRP A CA 1
ATOM 1445 C C . TRP A 1 184 ? 19.671 6.718 -27.474 1.00 91.31 184 TRP A C 1
ATOM 1447 O O . TRP A 1 184 ? 20.416 5.777 -27.724 1.00 91.31 184 TRP A O 1
ATOM 1457 N N . LYS A 1 185 ? 19.790 7.892 -28.100 1.00 89.88 185 LYS A N 1
ATOM 1458 C CA . LYS A 1 185 ? 20.764 8.184 -29.168 1.00 89.88 185 LYS A CA 1
ATOM 1459 C C . LYS A 1 185 ? 21.944 9.037 -28.696 1.00 89.88 185 LYS A C 1
ATOM 1461 O O . LYS A 1 185 ? 22.724 9.509 -29.521 1.00 89.88 185 LYS A O 1
ATOM 1466 N N . GLY A 1 186 ? 22.033 9.325 -27.400 1.00 88.44 186 GLY A N 1
ATOM 1467 C CA . GLY A 1 186 ? 23.149 10.076 -26.829 1.00 88.44 186 GLY A CA 1
ATOM 1468 C C . GLY A 1 186 ? 24.341 9.186 -26.460 1.00 88.44 186 GLY A C 1
ATOM 1469 O O . GLY A 1 186 ? 24.405 8.021 -26.860 1.00 88.44 186 GLY A O 1
ATOM 1470 N N . PRO A 1 187 ? 25.311 9.731 -25.704 1.00 86.69 187 PRO A N 1
ATOM 1471 C CA . PRO A 1 187 ? 26.451 8.964 -25.218 1.00 86.69 187 PRO A CA 1
ATOM 1472 C C . PRO A 1 187 ? 26.003 7.711 -24.461 1.00 86.69 187 PRO A C 1
ATOM 1474 O O . PRO A 1 187 ? 24.993 7.744 -23.759 1.00 86.69 187 PRO A O 1
ATOM 1477 N N . TRP A 1 188 ? 26.797 6.644 -24.585 1.00 86.94 188 TRP A N 1
ATOM 1478 C CA . TRP A 1 188 ? 26.592 5.329 -23.961 1.00 86.94 188 TRP A CA 1
ATOM 1479 C C . TRP A 1 188 ? 25.483 4.438 -24.564 1.00 86.94 188 TRP A C 1
ATOM 1481 O O . TRP A 1 188 ? 25.364 3.287 -24.139 1.00 86.94 188 TRP A O 1
ATOM 1491 N N . GLY A 1 189 ? 24.783 4.890 -25.617 1.00 83.19 189 GLY A N 1
ATOM 1492 C CA . GLY A 1 189 ? 23.853 4.066 -26.409 1.00 83.19 189 GLY A CA 1
ATOM 1493 C C . GLY A 1 189 ? 22.683 3.538 -25.576 1.00 83.19 189 GLY A C 1
ATOM 1494 O O . GLY A 1 189 ? 21.953 4.315 -24.983 1.00 83.19 189 GLY A O 1
ATOM 1495 N N . ASP A 1 190 ? 22.526 2.218 -25.456 1.00 77.25 190 ASP A N 1
ATOM 1496 C CA . ASP A 1 190 ? 21.488 1.600 -24.603 1.00 77.25 190 ASP A CA 1
ATOM 1497 C C . ASP A 1 190 ? 21.642 1.931 -23.104 1.00 77.25 190 ASP A C 1
ATOM 1499 O O . ASP A 1 190 ? 20.768 1.644 -22.282 1.00 77.25 190 ASP A O 1
ATOM 1503 N N . LYS A 1 191 ? 22.790 2.492 -22.718 1.00 85.00 191 LYS A N 1
ATOM 1504 C CA . LYS A 1 191 ? 23.058 3.018 -21.380 1.00 85.00 191 LYS A CA 1
ATOM 1505 C C . LYS A 1 191 ? 23.054 4.541 -21.441 1.00 85.00 191 LYS A C 1
ATOM 1507 O O . LYS A 1 191 ? 23.352 5.135 -22.469 1.00 85.00 191 LYS A O 1
ATOM 1512 N N . MET A 1 192 ? 22.769 5.174 -20.315 1.00 93.44 192 MET A N 1
ATOM 1513 C CA . MET A 1 192 ? 22.751 6.626 -20.171 1.00 93.44 192 MET A CA 1
ATOM 1514 C C . MET A 1 192 ? 23.616 7.022 -18.973 1.00 93.44 192 MET A C 1
ATOM 1516 O O . MET A 1 192 ? 23.675 6.295 -17.980 1.00 93.44 192 MET A O 1
ATOM 1520 N N . SER A 1 193 ? 24.325 8.149 -19.070 1.00 94.19 193 SER A N 1
ATOM 1521 C CA . SER A 1 193 ? 25.076 8.687 -17.933 1.00 94.19 193 SER A CA 1
ATOM 1522 C C . SER A 1 193 ? 24.125 9.220 -16.858 1.00 94.19 193 SER A C 1
ATOM 1524 O O . SER A 1 193 ? 23.023 9.664 -17.175 1.00 94.19 193 SER A O 1
ATOM 1526 N N . MET A 1 194 ? 24.537 9.214 -15.589 1.00 93.94 194 MET A N 1
ATOM 1527 C CA . MET A 1 194 ? 23.734 9.831 -14.524 1.00 93.94 194 MET A CA 1
ATOM 1528 C C . MET A 1 194 ? 23.483 11.323 -14.754 1.00 93.94 194 MET A C 1
ATOM 1530 O O . MET A 1 194 ? 22.421 11.824 -14.404 1.00 93.94 194 MET A O 1
ATOM 1534 N N . GLU A 1 195 ? 24.434 12.023 -15.371 1.00 92.12 195 GLU A N 1
ATOM 1535 C CA . GLU A 1 195 ? 24.281 13.431 -15.736 1.00 92.12 195 GLU A CA 1
ATOM 1536 C C . GLU A 1 195 ? 23.171 13.624 -16.779 1.00 92.12 195 GLU A C 1
ATOM 1538 O O . GLU A 1 195 ? 22.281 14.450 -16.588 1.00 92.12 195 GLU A O 1
ATOM 1543 N N . ASP A 1 196 ? 23.169 12.823 -17.852 1.00 93.88 196 ASP A N 1
ATOM 1544 C CA . ASP A 1 196 ? 22.102 12.856 -18.859 1.00 93.88 196 ASP A CA 1
ATOM 1545 C C . ASP A 1 196 ? 20.750 12.437 -18.260 1.00 93.88 196 ASP A C 1
ATOM 1547 O O . ASP A 1 196 ? 19.720 13.012 -18.609 1.00 93.88 196 ASP A O 1
ATOM 1551 N N . PHE A 1 197 ? 20.750 11.470 -17.339 1.00 94.75 197 PHE A N 1
ATOM 1552 C CA . PHE A 1 197 ? 19.543 11.016 -16.653 1.00 94.75 197 PHE A CA 1
ATOM 1553 C C . PHE A 1 197 ? 18.894 12.144 -15.846 1.00 94.75 197 PHE A C 1
ATOM 1555 O O . PHE A 1 197 ? 17.736 12.473 -16.089 1.00 94.75 197 PHE A O 1
ATOM 1562 N N . LEU A 1 198 ? 19.653 12.799 -14.963 1.00 93.56 198 LEU A N 1
ATOM 1563 C CA . LEU A 1 198 ? 19.165 13.929 -14.161 1.00 93.56 198 LEU A CA 1
ATOM 1564 C C . LEU A 1 198 ? 18.805 15.151 -15.016 1.00 93.56 198 LEU A C 1
ATOM 1566 O O . LEU A 1 198 ? 17.980 15.976 -14.637 1.00 93.56 198 LEU A O 1
ATOM 1570 N N . LYS A 1 199 ? 19.412 15.280 -16.197 1.00 92.44 199 LYS A N 1
ATOM 1571 C CA . LYS A 1 199 ? 19.080 16.351 -17.131 1.00 92.44 199 LYS A CA 1
ATOM 1572 C C . LYS A 1 199 ? 17.718 16.153 -17.791 1.00 92.44 199 LYS A C 1
ATOM 1574 O O . LYS A 1 199 ? 17.038 17.155 -18.026 1.00 92.44 199 LYS A O 1
ATOM 1579 N N . HIS A 1 200 ? 17.369 14.913 -18.141 1.00 93.44 200 HIS A N 1
ATOM 1580 C CA . HIS A 1 200 ? 16.219 14.587 -18.989 1.00 93.44 200 HIS A CA 1
ATOM 1581 C C . HIS A 1 200 ? 14.987 14.085 -18.229 1.00 93.44 200 HIS A C 1
ATOM 1583 O O . HIS A 1 200 ? 13.878 14.329 -18.690 1.00 93.44 200 HIS A O 1
ATOM 1589 N N . PHE A 1 201 ? 15.157 13.406 -17.098 1.00 94.56 201 PHE A N 1
ATOM 1590 C CA . PHE A 1 201 ? 14.052 12.848 -16.315 1.00 94.56 201 PHE A CA 1
ATOM 1591 C C . PHE A 1 201 ? 13.717 13.751 -15.129 1.00 94.56 201 PHE A C 1
ATOM 1593 O O . PHE A 1 201 ? 14.620 14.312 -14.513 1.00 94.56 201 PHE A O 1
ATOM 1600 N N . GLN A 1 202 ? 12.428 13.875 -14.800 1.00 94.00 202 GLN A N 1
ATOM 1601 C CA . GLN A 1 202 ? 11.952 14.716 -13.694 1.00 94.00 202 GLN A CA 1
ATOM 1602 C C . GLN A 1 202 ? 11.508 13.903 -12.486 1.00 94.00 202 GLN A C 1
ATOM 1604 O O . GLN A 1 202 ? 11.720 14.342 -11.362 1.00 94.00 202 GLN A O 1
ATOM 1609 N N . LEU A 1 203 ? 10.915 12.728 -12.700 1.00 92.69 203 LEU A N 1
ATOM 1610 C CA . LEU A 1 203 ? 10.437 11.877 -11.614 1.00 92.69 203 LEU A CA 1
ATOM 1611 C C . LEU A 1 203 ? 11.052 10.488 -11.706 1.00 92.69 203 LEU A C 1
ATOM 1613 O O . LEU A 1 203 ? 11.185 9.914 -12.792 1.00 92.69 203 LEU A O 1
ATOM 1617 N N . LEU A 1 204 ? 11.399 9.954 -10.541 1.00 93.81 204 LEU A N 1
ATOM 1618 C CA . LEU A 1 204 ? 11.727 8.556 -10.329 1.00 93.81 204 LEU A CA 1
ATOM 1619 C C . LEU A 1 204 ? 10.780 7.990 -9.278 1.00 93.81 204 LEU A C 1
ATOM 1621 O O . LEU A 1 204 ? 10.735 8.495 -8.160 1.00 93.81 204 LEU A O 1
ATOM 1625 N N . ASP A 1 205 ? 10.130 6.884 -9.602 1.00 93.19 205 ASP A N 1
ATOM 1626 C CA . ASP A 1 205 ? 9.382 6.092 -8.644 1.00 93.19 205 ASP A CA 1
ATOM 1627 C C . ASP A 1 205 ? 10.133 4.801 -8.328 1.00 93.19 205 ASP A C 1
ATOM 1629 O O . ASP A 1 205 ? 10.603 4.079 -9.213 1.00 93.19 205 ASP A O 1
ATOM 1633 N N . ILE A 1 206 ? 10.230 4.495 -7.041 1.00 93.25 206 ILE A N 1
ATOM 1634 C CA . ILE A 1 206 ? 10.855 3.292 -6.515 1.00 93.25 206 ILE A CA 1
ATOM 1635 C C . ILE A 1 206 ? 9.797 2.511 -5.745 1.00 93.25 206 ILE A C 1
ATOM 1637 O O . ILE A 1 206 ? 9.265 2.982 -4.749 1.00 93.25 206 ILE A O 1
ATOM 1641 N N . CYS A 1 207 ? 9.517 1.285 -6.169 1.00 93.81 207 CYS A N 1
ATOM 1642 C CA . CYS A 1 207 ? 8.694 0.348 -5.423 1.00 93.81 207 CYS A CA 1
ATOM 1643 C C . CYS A 1 207 ? 9.591 -0.620 -4.643 1.00 93.81 207 CYS A C 1
ATOM 1645 O O . CYS A 1 207 ? 10.261 -1.495 -5.204 1.00 93.81 207 CYS A O 1
ATOM 1647 N N . HIS A 1 208 ? 9.620 -0.441 -3.327 1.00 92.31 208 HIS A N 1
ATOM 1648 C CA . HIS A 1 208 ? 10.325 -1.294 -2.387 1.00 92.31 208 HIS A CA 1
ATOM 1649 C C . HIS A 1 208 ? 9.519 -2.547 -2.070 1.00 92.31 208 HIS A C 1
ATOM 1651 O O . HIS A 1 208 ? 8.367 -2.487 -1.648 1.00 92.31 208 HIS A O 1
ATOM 1657 N N . LEU A 1 209 ? 10.163 -3.699 -2.216 1.00 89.69 209 LEU A N 1
ATOM 1658 C CA . LEU A 1 209 ? 9.546 -4.988 -1.940 1.00 89.69 209 LEU A CA 1
ATOM 1659 C C . LEU A 1 209 ? 9.543 -5.284 -0.439 1.00 89.69 209 LEU A C 1
ATOM 1661 O O . LEU A 1 209 ? 10.578 -5.161 0.219 1.00 89.69 209 LEU A O 1
ATOM 1665 N N . GLY A 1 210 ? 8.392 -5.704 0.090 1.00 82.50 210 GLY A N 1
ATOM 1666 C CA . GLY A 1 210 ? 8.291 -6.224 1.456 1.00 82.50 210 GLY A CA 1
ATOM 1667 C C . GLY A 1 210 ? 9.019 -7.570 1.612 1.00 82.50 210 GLY A C 1
ATOM 1668 O O . GLY A 1 210 ? 9.258 -8.253 0.606 1.00 82.50 210 GLY A O 1
ATOM 1669 N N . PRO A 1 211 ? 9.351 -7.989 2.844 1.00 74.06 211 PRO A N 1
ATOM 1670 C CA . PRO A 1 211 ? 10.144 -9.194 3.117 1.00 74.06 211 PRO A CA 1
ATOM 1671 C C . PRO A 1 211 ? 9.538 -10.478 2.534 1.00 74.06 211 PRO A C 1
ATOM 1673 O O . PRO A 1 211 ? 10.284 -11.341 2.061 1.00 74.06 211 PRO A O 1
ATOM 1676 N N . ASP A 1 212 ? 8.206 -10.561 2.494 1.00 71.69 212 ASP A N 1
ATOM 1677 C CA . ASP A 1 212 ? 7.460 -11.723 1.999 1.00 71.69 212 ASP A CA 1
ATOM 1678 C C . ASP A 1 212 ? 7.274 -11.732 0.483 1.00 71.69 212 ASP A C 1
ATOM 1680 O O . ASP A 1 212 ? 6.748 -12.700 -0.064 1.00 71.69 212 ASP A O 1
ATOM 1684 N N . THR A 1 213 ? 7.671 -10.665 -0.218 1.00 74.81 213 THR A N 1
ATOM 1685 C CA . THR A 1 213 ? 7.411 -10.489 -1.657 1.00 74.81 213 THR A CA 1
ATOM 1686 C C . THR A 1 213 ? 8.223 -11.474 -2.500 1.00 74.81 213 THR A C 1
ATOM 1688 O O . THR A 1 213 ? 7.711 -12.029 -3.473 1.00 74.81 213 THR A O 1
ATOM 1691 N N . LEU A 1 214 ? 9.469 -11.731 -2.086 1.00 68.12 214 LEU A N 1
ATOM 1692 C CA . LEU A 1 214 ? 10.413 -12.631 -2.747 1.00 68.12 214 LEU A CA 1
ATOM 1693 C C . LEU A 1 214 ? 10.554 -13.937 -1.958 1.00 68.12 214 LEU A C 1
ATOM 1695 O O . LEU A 1 214 ? 10.812 -13.925 -0.750 1.00 68.12 214 LEU A O 1
ATOM 1699 N N . SER A 1 215 ? 10.434 -15.067 -2.659 1.00 60.91 215 SER A N 1
ATOM 1700 C CA . SER A 1 215 ? 10.586 -16.398 -2.063 1.00 60.91 215 SER A CA 1
ATOM 1701 C C . SER A 1 215 ? 11.956 -16.576 -1.382 1.00 60.91 215 SER A C 1
ATOM 1703 O O . SER A 1 215 ? 12.935 -15.886 -1.678 1.00 60.91 215 SER A O 1
ATOM 1705 N N . SER A 1 216 ? 12.057 -17.509 -0.436 1.00 51.84 216 SER A N 1
ATOM 1706 C CA . SER A 1 216 ? 13.307 -17.830 0.273 1.00 51.84 216 SER A CA 1
ATOM 1707 C C . SER A 1 216 ? 14.383 -18.472 -0.618 1.00 51.84 216 SER A C 1
ATOM 1709 O O . SER A 1 216 ? 15.513 -18.660 -0.170 1.00 51.84 216 SER A O 1
ATOM 1711 N N . HIS A 1 217 ? 14.071 -18.778 -1.883 1.00 49.09 217 HIS A N 1
ATOM 1712 C CA . HIS A 1 217 ? 14.991 -19.396 -2.839 1.00 49.09 217 HIS A CA 1
ATOM 1713 C C . HIS A 1 217 ? 15.933 -18.408 -3.539 1.00 49.09 217 HIS A C 1
ATOM 1715 O O . HIS A 1 217 ? 16.738 -18.829 -4.370 1.00 49.09 217 HIS A O 1
ATOM 1721 N N . THR A 1 218 ? 15.900 -17.114 -3.197 1.00 51.31 218 THR A N 1
ATOM 1722 C CA . THR A 1 218 ? 16.907 -16.152 -3.664 1.00 51.31 218 THR A CA 1
ATOM 1723 C C . THR A 1 218 ? 18.275 -16.515 -3.070 1.00 51.31 218 THR A C 1
ATOM 1725 O O . THR A 1 218 ? 18.631 -16.094 -1.976 1.00 51.31 218 THR A O 1
ATOM 1728 N N . THR A 1 219 ? 19.058 -17.341 -3.758 1.00 42.16 219 THR A N 1
ATOM 1729 C CA . THR A 1 219 ? 20.408 -17.724 -3.324 1.00 42.16 219 THR A CA 1
ATOM 1730 C C . THR A 1 219 ? 21.410 -16.608 -3.634 1.00 42.16 219 THR A C 1
ATOM 1732 O O . THR A 1 219 ? 21.529 -16.208 -4.791 1.00 42.16 219 THR A O 1
ATOM 1735 N N . GLY A 1 220 ? 22.165 -16.135 -2.634 1.00 51.19 220 GLY A N 1
ATOM 1736 C CA . GLY A 1 220 ? 23.294 -15.203 -2.809 1.00 51.19 220 GLY A CA 1
ATOM 1737 C C . GLY A 1 220 ? 23.270 -13.979 -1.880 1.00 51.19 220 GLY A C 1
ATOM 1738 O O . GLY A 1 220 ? 22.434 -13.878 -0.984 1.00 51.19 220 GLY A O 1
ATOM 1739 N N . GLU A 1 221 ? 24.181 -13.024 -2.109 1.00 44.28 221 GLU A N 1
ATOM 1740 C CA . GLU A 1 221 ? 24.337 -11.782 -1.321 1.00 44.28 221 GLU A CA 1
ATOM 1741 C C . GLU A 1 221 ? 23.075 -10.887 -1.294 1.00 44.28 221 GLU A C 1
ATOM 1743 O O . GLU A 1 221 ? 22.894 -10.117 -0.351 1.00 44.28 221 GLU A O 1
ATOM 1748 N N . SER A 1 222 ? 22.152 -11.024 -2.259 1.00 48.00 222 SER A N 1
ATOM 1749 C CA . SER A 1 222 ? 20.859 -10.308 -2.264 1.00 48.00 222 SER A CA 1
ATOM 1750 C C . SER A 1 222 ? 19.856 -10.815 -1.221 1.00 48.00 222 SER A C 1
ATOM 1752 O O . SER A 1 222 ? 18.973 -10.057 -0.830 1.00 48.00 222 SER A O 1
ATOM 1754 N N . ALA A 1 223 ? 19.990 -12.040 -0.697 1.00 49.91 223 ALA A N 1
ATOM 1755 C CA . ALA A 1 223 ? 19.146 -12.494 0.416 1.00 49.91 223 ALA A CA 1
ATOM 1756 C C . ALA A 1 223 ? 19.423 -11.717 1.714 1.00 49.91 223 ALA A C 1
ATOM 1758 O O . ALA A 1 223 ? 18.543 -11.599 2.562 1.00 49.91 223 ALA A O 1
ATOM 1759 N N . SER A 1 224 ? 20.639 -11.174 1.855 1.00 53.56 224 SER A N 1
ATOM 1760 C CA . SER A 1 224 ? 21.113 -10.469 3.053 1.00 53.56 224 SER A CA 1
ATOM 1761 C C . SER A 1 224 ? 20.613 -9.024 3.155 1.00 53.56 224 SER A C 1
ATOM 1763 O O . SER A 1 224 ? 20.767 -8.408 4.210 1.00 53.56 224 SER A O 1
ATOM 1765 N N . LYS A 1 225 ? 20.056 -8.460 2.081 1.00 74.69 225 LYS A N 1
ATOM 1766 C CA . LYS A 1 225 ? 19.605 -7.068 2.028 1.00 74.69 225 LYS A CA 1
ATOM 1767 C C . LYS A 1 225 ? 18.109 -7.060 1.730 1.00 74.69 225 LYS A C 1
ATOM 1769 O O . LYS A 1 225 ? 17.707 -6.730 0.625 1.00 74.69 225 LYS A O 1
ATOM 1774 N N . ARG A 1 226 ? 17.284 -7.465 2.696 1.00 82.19 226 ARG A N 1
ATOM 1775 C CA . ARG A 1 226 ? 15.822 -7.284 2.645 1.00 82.19 226 ARG A CA 1
ATOM 1776 C C . ARG A 1 226 ? 15.424 -6.079 3.493 1.00 82.19 226 ARG A C 1
ATOM 1778 O O . ARG A 1 226 ? 16.184 -5.656 4.363 1.00 82.19 226 ARG A O 1
ATOM 1785 N N . TRP A 1 227 ? 14.265 -5.506 3.195 1.00 88.75 227 TRP A N 1
ATOM 1786 C CA . TRP A 1 227 ? 13.627 -4.553 4.093 1.00 88.75 227 TRP A CA 1
ATOM 1787 C C . TRP A 1 227 ? 13.025 -5.303 5.277 1.00 88.75 227 TRP A C 1
ATOM 1789 O O . TRP A 1 227 ? 12.398 -6.346 5.096 1.00 88.75 227 TRP A O 1
ATOM 1799 N N . GLU A 1 228 ? 13.212 -4.760 6.471 1.00 88.75 228 GLU A N 1
ATOM 1800 C CA . GLU A 1 228 ? 12.393 -5.104 7.628 1.00 88.75 228 GLU A CA 1
ATOM 1801 C C . GLU A 1 228 ? 11.106 -4.290 7.522 1.00 88.75 228 GLU A C 1
ATOM 1803 O O . GLU A 1 228 ? 11.160 -3.118 7.140 1.00 88.75 228 GLU A O 1
ATOM 1808 N N . MET A 1 229 ? 9.963 -4.910 7.805 1.00 89.50 229 MET A N 1
ATOM 1809 C CA . MET A 1 229 ? 8.657 -4.285 7.628 1.00 89.50 229 MET A CA 1
ATOM 1810 C C . MET A 1 229 ? 7.791 -4.495 8.865 1.00 89.50 229 MET A C 1
ATOM 1812 O O . MET A 1 229 ? 7.609 -5.627 9.306 1.00 89.50 229 MET A O 1
ATOM 1816 N N . SER A 1 230 ? 7.204 -3.405 9.349 1.00 90.44 230 SER A N 1
ATOM 1817 C CA . SER A 1 230 ? 6.119 -3.413 10.333 1.00 90.44 230 SER A CA 1
ATOM 1818 C C . SER A 1 230 ? 4.870 -2.825 9.686 1.00 90.44 230 SER A C 1
ATOM 1820 O O . SER A 1 230 ? 4.974 -1.860 8.926 1.00 90.44 230 SER A O 1
ATOM 1822 N N . THR A 1 231 ? 3.705 -3.403 9.967 1.00 89.19 231 THR A N 1
ATOM 1823 C CA . THR A 1 231 ? 2.412 -2.956 9.427 1.00 89.19 231 THR A CA 1
ATOM 1824 C C . THR A 1 231 ? 1.435 -2.750 10.574 1.00 89.19 231 THR A C 1
ATOM 1826 O O . THR A 1 231 ? 1.354 -3.606 11.451 1.00 89.19 231 THR A O 1
ATOM 1829 N N . PHE A 1 232 ? 0.723 -1.626 10.552 1.00 90.06 232 PHE A N 1
ATOM 1830 C CA . PHE A 1 232 ? -0.294 -1.253 11.529 1.00 90.06 232 PHE A CA 1
ATOM 1831 C C . PHE A 1 232 ? -1.546 -0.811 10.779 1.00 90.06 232 PHE A C 1
ATOM 1833 O O . PHE A 1 232 ? -1.471 0.045 9.896 1.00 90.06 232 PHE A O 1
ATOM 1840 N N . GLU A 1 233 ? -2.672 -1.424 11.111 1.00 88.12 233 GLU A N 1
ATOM 1841 C CA . GLU A 1 233 ? -3.995 -1.019 10.646 1.00 88.12 233 GLU A CA 1
ATOM 1842 C C . GLU A 1 233 ? -4.604 -0.132 11.726 1.00 88.12 233 GLU A C 1
ATOM 1844 O O . GLU A 1 233 ? -4.467 -0.427 12.910 1.00 88.12 233 GLU A O 1
ATOM 1849 N N . GLY A 1 234 ? -5.227 0.969 11.326 1.00 86.75 234 GLY A N 1
ATOM 1850 C CA . GLY A 1 234 ? -5.859 1.886 12.260 1.00 86.75 234 GLY A CA 1
ATOM 1851 C C . GLY A 1 234 ? -7.002 2.639 11.609 1.00 86.75 234 GLY A C 1
ATOM 1852 O O . GLY A 1 234 ? -7.224 2.550 10.399 1.00 86.75 234 GLY A O 1
ATOM 1853 N N . ALA A 1 235 ? -7.731 3.384 12.425 1.00 84.94 235 ALA A N 1
ATOM 1854 C CA . ALA A 1 235 ? -8.805 4.240 11.963 1.00 84.94 235 ALA A CA 1
ATOM 1855 C C . ALA A 1 235 ? -8.730 5.592 12.666 1.00 84.94 235 ALA A C 1
ATOM 1857 O O . ALA A 1 235 ? -8.443 5.673 13.859 1.00 84.94 235 ALA A O 1
ATOM 1858 N N . TRP A 1 236 ? -9.011 6.647 11.916 1.00 83.81 236 TRP A N 1
ATOM 1859 C CA . TRP A 1 236 ? -9.460 7.909 12.470 1.00 83.81 236 TRP A CA 1
ATOM 1860 C C . TRP A 1 236 ? -10.969 7.805 12.658 1.00 83.81 236 TRP A C 1
ATOM 1862 O O . TRP A 1 236 ? -11.703 7.469 11.724 1.00 83.81 236 TRP A O 1
ATOM 1872 N N . VAL A 1 237 ? -11.417 8.040 13.883 1.00 75.75 237 VAL A N 1
ATOM 1873 C CA . VAL A 1 237 ? -12.830 8.083 14.252 1.00 75.75 237 VAL A CA 1
ATOM 1874 C C . VAL A 1 237 ? -13.258 9.538 14.398 1.00 75.75 237 VAL A C 1
ATOM 1876 O O . VAL A 1 237 ? -12.448 10.385 14.767 1.00 75.75 237 VAL A O 1
ATOM 1879 N N . GLU A 1 238 ? -14.533 9.828 14.137 1.00 58.25 238 GLU A N 1
ATOM 1880 C CA . GLU A 1 238 ? -15.100 11.170 14.366 1.00 58.25 238 GLU A CA 1
ATOM 1881 C C . GLU A 1 238 ? -15.104 11.551 15.864 1.00 58.25 238 GLU A C 1
ATOM 1883 O O . GLU A 1 238 ? -15.307 12.712 16.194 1.00 58.25 238 GLU A O 1
ATOM 1888 N N . ASP A 1 239 ? -14.859 10.585 16.764 1.00 62.91 239 ASP A N 1
ATOM 1889 C CA . ASP A 1 239 ? -14.878 10.735 18.225 1.00 62.91 239 ASP A CA 1
ATOM 1890 C C . ASP A 1 239 ? -13.554 10.259 18.881 1.00 62.91 239 ASP A C 1
ATOM 1892 O O . ASP A 1 239 ? -13.457 9.114 19.339 1.00 62.91 239 ASP A O 1
ATOM 1896 N N . PRO A 1 240 ? -12.507 11.108 18.927 1.00 54.06 240 PRO A N 1
ATOM 1897 C CA . PRO A 1 240 ? -11.195 10.757 19.480 1.00 54.06 240 PRO A CA 1
ATOM 1898 C C . PRO A 1 240 ? -11.176 10.513 20.998 1.00 54.06 240 PRO A C 1
ATOM 1900 O O . PRO A 1 240 ? -10.247 9.870 21.480 1.00 54.06 240 PRO A O 1
ATOM 1903 N N . CYS A 1 241 ? -12.155 11.016 21.761 1.00 48.72 241 CYS A N 1
ATOM 1904 C CA . CYS A 1 241 ? -12.196 10.889 23.227 1.00 48.72 241 CYS A CA 1
ATOM 1905 C C . CYS A 1 241 ? -12.839 9.577 23.697 1.00 48.72 241 CYS A C 1
ATOM 1907 O O . CYS A 1 241 ? -12.598 9.149 24.823 1.00 48.72 241 CYS A O 1
ATOM 1909 N N . SER A 1 242 ? -13.599 8.901 22.827 1.00 46.72 242 SER A N 1
ATOM 1910 C CA . SER A 1 242 ? -13.997 7.500 23.031 1.00 46.72 242 SER A CA 1
ATOM 1911 C C . SER A 1 242 ? -12.818 6.519 22.951 1.00 46.72 242 SER A C 1
ATOM 1913 O O . SER A 1 242 ? -12.932 5.364 23.371 1.00 46.72 242 SER A O 1
ATOM 1915 N N . CYS A 1 243 ? -11.688 6.973 22.402 1.00 50.72 243 CYS A N 1
ATOM 1916 C CA . CYS A 1 243 ? -10.469 6.195 22.282 1.00 50.72 243 CYS A CA 1
ATOM 1917 C C . CYS A 1 243 ? -9.554 6.468 23.483 1.00 50.72 243 CYS A C 1
ATOM 1919 O O . CYS A 1 243 ? -9.504 7.598 23.979 1.00 50.72 243 CYS A O 1
ATOM 1921 N N . PRO A 1 244 ? -8.791 5.467 23.948 1.00 58.00 244 PRO A N 1
ATOM 1922 C CA . PRO A 1 244 ? -7.726 5.718 24.906 1.00 58.00 244 PRO A CA 1
ATOM 1923 C C . PRO A 1 244 ? -6.811 6.832 24.379 1.00 58.00 244 PRO A C 1
ATOM 1925 O O . PRO A 1 244 ? -6.537 6.904 23.179 1.00 58.00 244 PRO A O 1
ATOM 1928 N N . VAL A 1 245 ? -6.338 7.712 25.266 1.00 64.88 245 VAL A N 1
ATOM 1929 C CA . VAL A 1 245 ? -5.429 8.811 24.905 1.00 64.88 245 VAL A CA 1
ATOM 1930 C C . VAL A 1 245 ? -4.022 8.462 25.394 1.00 64.88 245 VAL A C 1
ATOM 1932 O O . VAL A 1 245 ? -3.591 8.937 26.447 1.00 64.88 245 VAL A O 1
ATOM 1935 N N . PRO A 1 246 ? -3.261 7.634 24.655 1.00 65.50 246 PRO A N 1
ATOM 1936 C CA . PRO A 1 246 ? -1.937 7.205 25.089 1.00 65.50 246 PRO A CA 1
ATOM 1937 C C . PRO A 1 246 ? -0.889 8.329 25.029 1.00 65.50 246 PRO A C 1
ATOM 1939 O O . PRO A 1 246 ? 0.198 8.182 25.589 1.00 65.50 246 PRO A O 1
ATOM 1942 N N . LEU A 1 247 ? -1.186 9.439 24.340 1.00 76.62 247 LEU A N 1
ATOM 1943 C CA . LEU A 1 247 ? -0.317 10.609 24.197 1.00 76.62 247 LEU A CA 1
ATOM 1944 C C . LEU A 1 247 ? -1.082 11.868 24.617 1.00 76.62 247 LEU A C 1
ATOM 1946 O O . LEU A 1 247 ? -1.964 12.334 23.900 1.00 76.62 247 LEU A O 1
ATOM 1950 N N . THR A 1 248 ? -0.744 12.424 25.778 1.00 80.19 248 THR A N 1
ATOM 1951 C CA . THR A 1 248 ? -1.399 13.628 26.306 1.00 80.19 248 THR A CA 1
ATOM 1952 C C . THR A 1 248 ? -0.942 14.893 25.574 1.00 80.19 248 THR A C 1
ATOM 1954 O O . THR A 1 248 ? 0.140 14.937 24.986 1.00 80.19 248 THR A O 1
ATOM 1957 N N . GLN A 1 249 ? -1.738 15.966 25.654 1.00 80.50 249 GLN A N 1
ATOM 1958 C CA . GLN A 1 249 ? -1.329 17.284 25.155 1.00 80.50 249 GLN A CA 1
ATOM 1959 C C . GLN A 1 249 ? -0.006 17.743 25.793 1.00 80.50 249 GLN A C 1
ATOM 1961 O O . GLN A 1 249 ? 0.889 18.184 25.080 1.00 80.50 249 GLN A O 1
ATOM 1966 N N . GLU A 1 250 ? 0.145 17.562 27.109 1.00 83.31 250 GLU A N 1
ATOM 1967 C CA . GLU A 1 250 ? 1.384 17.863 27.843 1.00 83.31 250 GLU A CA 1
ATOM 1968 C C . GLU A 1 250 ? 2.582 17.090 27.267 1.00 83.31 250 GLU A C 1
ATOM 1970 O O . GLU A 1 250 ? 3.632 17.673 27.010 1.00 83.31 250 GLU A O 1
ATOM 1975 N N . TYR A 1 251 ? 2.407 15.800 26.950 1.00 83.81 251 TYR A N 1
ATOM 1976 C CA . TYR A 1 251 ? 3.451 15.012 26.297 1.00 83.81 251 TYR A CA 1
ATOM 1977 C C . TYR A 1 251 ? 3.849 15.599 24.935 1.00 83.81 251 TYR A C 1
ATOM 1979 O O . TYR A 1 251 ? 5.036 15.663 24.622 1.00 83.81 251 TYR A O 1
ATOM 1987 N N . LEU A 1 252 ? 2.888 16.027 24.112 1.00 87.56 252 LEU A N 1
ATOM 1988 C CA . LEU A 1 252 ? 3.187 16.612 22.801 1.00 87.56 252 LEU A CA 1
ATOM 1989 C C . LEU A 1 252 ? 3.865 17.985 22.913 1.00 87.56 252 LEU A C 1
ATOM 1991 O O . LEU A 1 252 ? 4.713 18.301 22.082 1.00 87.56 252 LEU A O 1
ATOM 1995 N N . GLU A 1 253 ? 3.526 18.781 23.927 1.00 86.69 253 GLU A N 1
ATOM 1996 C CA . GLU A 1 253 ? 4.157 20.080 24.199 1.00 86.69 253 GLU A CA 1
ATOM 1997 C C . GLU A 1 253 ? 5.607 19.931 24.688 1.00 86.69 253 GLU A C 1
ATOM 1999 O O . GLU A 1 253 ? 6.476 20.716 24.301 1.00 86.69 253 GLU A O 1
ATOM 2004 N N . ASP A 1 254 ? 5.888 18.885 25.469 1.00 87.50 254 ASP A N 1
ATOM 2005 C CA . ASP A 1 254 ? 7.220 18.592 26.008 1.00 87.50 254 ASP A CA 1
ATOM 2006 C C . ASP A 1 254 ? 8.167 17.905 25.004 1.00 87.50 254 ASP A C 1
ATOM 2008 O O . ASP A 1 254 ? 9.373 17.793 25.258 1.00 87.50 254 ASP A O 1
ATOM 2012 N N . ASN A 1 255 ? 7.661 17.438 23.855 1.00 87.56 255 ASN A N 1
ATOM 2013 C CA . ASN A 1 255 ? 8.440 16.690 22.867 1.00 87.56 255 ASN A CA 1
ATOM 2014 C C . ASN A 1 255 ? 8.569 17.420 21.521 1.00 87.56 255 ASN A C 1
ATOM 2016 O O . ASN A 1 255 ? 7.615 17.938 20.948 1.00 87.56 255 ASN A O 1
ATOM 2020 N N . THR A 1 256 ? 9.775 17.395 20.947 1.00 87.50 256 THR A N 1
ATOM 2021 C CA . THR A 1 256 ? 10.049 18.021 19.646 1.00 87.50 256 THR A CA 1
ATOM 2022 C C . THR A 1 256 ? 9.820 17.044 18.496 1.00 87.50 256 THR A C 1
ATOM 2024 O O . THR A 1 256 ? 10.335 15.923 18.503 1.00 87.50 256 THR A O 1
ATOM 2027 N N . LYS A 1 257 ? 9.146 17.504 17.437 1.00 90.19 257 LYS A N 1
ATOM 2028 C CA . LYS A 1 257 ? 9.062 16.773 16.165 1.00 90.19 257 LYS A CA 1
ATOM 2029 C C . LYS A 1 257 ? 10.449 16.648 15.528 1.00 90.19 257 LYS A C 1
ATOM 2031 O O . LYS A 1 257 ? 11.111 17.646 15.257 1.00 90.19 257 LYS A O 1
ATOM 2036 N N . VAL A 1 258 ? 10.887 15.418 15.268 1.00 93.12 258 VAL A N 1
ATOM 2037 C CA . VAL A 1 258 ? 12.196 15.129 14.643 1.00 93.12 258 VAL A CA 1
ATOM 2038 C C . VAL A 1 258 ? 12.104 14.837 13.144 1.00 93.12 258 VAL A C 1
ATOM 2040 O O . VAL A 1 258 ? 13.117 14.872 12.447 1.00 93.12 258 VAL A O 1
ATOM 2043 N N . ALA A 1 259 ? 10.906 14.513 12.663 1.00 92.00 259 ALA A N 1
ATOM 2044 C CA . ALA A 1 259 ? 10.596 14.190 11.279 1.00 92.00 259 ALA A CA 1
ATOM 2045 C C . ALA A 1 259 ? 9.093 14.382 11.046 1.00 92.00 259 ALA A C 1
ATOM 2047 O O . ALA A 1 259 ? 8.292 14.024 11.906 1.00 92.00 259 ALA A O 1
ATOM 2048 N N . GLU A 1 260 ? 8.721 14.916 9.886 1.00 90.69 260 GLU A N 1
ATOM 2049 C CA . GLU A 1 260 ? 7.329 15.058 9.461 1.00 90.69 260 GLU A CA 1
ATOM 2050 C C . GLU A 1 260 ? 7.224 15.003 7.933 1.00 90.69 260 GLU A C 1
ATOM 2052 O O . GLU A 1 260 ? 8.232 15.039 7.216 1.00 90.69 260 GLU A O 1
ATOM 2057 N N . VAL A 1 261 ? 5.999 14.872 7.435 1.00 86.62 261 VAL A N 1
ATOM 2058 C CA . VAL A 1 261 ? 5.709 15.048 6.014 1.00 86.62 261 VAL A CA 1
ATOM 2059 C C . VAL A 1 261 ? 5.490 16.540 5.773 1.00 86.62 261 VAL A C 1
ATOM 2061 O O . VAL A 1 261 ? 4.700 17.163 6.469 1.00 86.62 261 VAL A O 1
ATOM 2064 N N . GLU A 1 262 ? 6.208 17.112 4.806 1.00 76.88 262 GLU A N 1
ATOM 2065 C CA . GLU A 1 262 ? 6.194 18.561 4.536 1.00 76.88 262 GLU A CA 1
ATOM 2066 C C . GLU A 1 262 ? 4.867 19.048 3.933 1.00 76.88 262 GLU A C 1
ATOM 2068 O O . GLU A 1 262 ? 4.524 20.216 4.079 1.00 76.88 262 GLU A O 1
ATOM 2073 N N . GLU A 1 263 ? 4.117 18.164 3.269 1.00 79.00 263 GLU A N 1
ATOM 2074 C CA . GLU A 1 263 ? 2.844 18.490 2.628 1.00 79.00 263 GLU A CA 1
ATOM 2075 C C . GLU A 1 263 ? 1.837 17.348 2.790 1.00 79.00 263 GLU A C 1
ATOM 2077 O O . GLU A 1 263 ? 2.100 16.209 2.389 1.00 79.00 263 GLU A O 1
ATOM 2082 N N . PHE A 1 264 ? 0.655 17.672 3.312 1.00 81.38 264 PHE A N 1
ATOM 2083 C CA . PHE A 1 264 ? -0.515 16.816 3.183 1.00 81.38 264 PHE A CA 1
ATOM 2084 C C . PHE A 1 264 ? -1.008 16.919 1.743 1.00 81.38 264 PHE A C 1
ATOM 2086 O O . PHE A 1 264 ? -1.273 18.003 1.228 1.00 81.38 264 PHE A O 1
ATOM 2093 N N . ARG A 1 265 ? -1.064 15.783 1.049 1.00 80.19 265 ARG A N 1
ATOM 2094 C CA . ARG A 1 265 ? -1.547 15.720 -0.330 1.00 80.19 265 ARG A CA 1
ATOM 2095 C C . ARG A 1 265 ? -2.721 14.754 -0.392 1.00 80.19 265 ARG A C 1
ATOM 2097 O O . ARG A 1 265 ? -2.623 13.679 0.204 1.00 80.19 265 ARG A O 1
ATOM 2104 N N . PRO A 1 266 ? -3.789 15.076 -1.143 1.00 79.69 266 PRO A N 1
ATOM 2105 C CA . PRO A 1 266 ? -4.878 14.143 -1.391 1.00 79.69 266 PRO A CA 1
ATOM 2106 C C . PRO A 1 266 ? -4.367 13.018 -2.299 1.00 79.69 266 PRO A C 1
ATOM 2108 O O . PRO A 1 266 ? -4.437 13.085 -3.524 1.00 79.69 266 PRO A O 1
ATOM 2111 N N . SER A 1 267 ? -3.787 11.996 -1.680 1.00 80.12 267 SER A N 1
ATOM 2112 C CA . SER A 1 267 ? -3.231 10.810 -2.321 1.00 80.12 267 SER A CA 1
ATOM 2113 C C . SER A 1 267 ? -3.673 9.578 -1.546 1.00 80.12 267 SER A C 1
ATOM 2115 O O . SER A 1 267 ? -3.839 9.620 -0.331 1.00 80.12 267 SER A O 1
ATOM 2117 N N . ARG A 1 268 ? -3.828 8.456 -2.252 1.00 80.81 268 ARG A N 1
ATOM 2118 C CA . ARG A 1 268 ? -4.151 7.159 -1.641 1.00 80.81 268 ARG A CA 1
ATOM 2119 C C . ARG A 1 268 ? -3.055 6.671 -0.686 1.00 80.81 268 ARG A C 1
ATOM 2121 O O . ARG A 1 268 ? -3.341 5.934 0.249 1.00 80.81 268 ARG A O 1
ATOM 2128 N N . GLU A 1 269 ? -1.808 7.047 -0.951 1.00 84.75 269 GLU A N 1
ATOM 2129 C CA . GLU A 1 269 ? -0.637 6.724 -0.134 1.00 84.75 269 GLU A CA 1
ATOM 2130 C C . GLU A 1 269 ? 0.271 7.954 -0.045 1.00 84.75 269 GLU A C 1
ATOM 2132 O O . GLU A 1 269 ? 0.482 8.658 -1.040 1.00 84.75 269 GLU A O 1
ATOM 2137 N N . VAL A 1 270 ? 0.822 8.192 1.145 1.00 88.06 270 VAL A N 1
ATOM 2138 C CA . VAL A 1 270 ? 1.849 9.204 1.398 1.00 88.06 270 VAL A CA 1
ATOM 2139 C C . VAL A 1 270 ? 3.064 8.499 1.987 1.00 88.06 270 VAL A C 1
ATOM 2141 O O . VAL A 1 270 ? 3.000 7.942 3.081 1.00 88.06 270 VAL A O 1
ATOM 2144 N N . THR A 1 271 ? 4.183 8.545 1.266 1.00 90.00 271 THR A N 1
ATOM 2145 C CA . THR A 1 271 ? 5.440 7.926 1.698 1.00 90.00 271 THR A CA 1
ATOM 2146 C C . THR A 1 271 ? 6.533 8.974 1.818 1.00 90.00 271 THR A C 1
ATOM 2148 O O . THR A 1 271 ? 6.740 9.783 0.914 1.00 90.00 271 THR A O 1
ATOM 2151 N N . LYS A 1 272 ? 7.295 8.920 2.913 1.00 89.56 272 LYS A N 1
ATOM 2152 C CA . LYS A 1 272 ? 8.487 9.749 3.112 1.00 89.56 272 LYS A CA 1
ATOM 2153 C C . LYS A 1 272 ? 9.634 8.896 3.642 1.00 89.56 272 LYS A C 1
ATOM 2155 O O . LYS A 1 272 ? 9.456 8.047 4.514 1.00 89.56 272 LYS A O 1
ATOM 2160 N N . ARG A 1 273 ? 10.831 9.137 3.109 1.00 89.38 273 ARG A N 1
ATOM 2161 C CA . ARG A 1 273 ? 12.074 8.521 3.576 1.00 89.38 273 ARG A CA 1
ATOM 2162 C C . ARG A 1 273 ? 12.724 9.411 4.630 1.00 89.38 273 ARG A C 1
ATOM 2164 O O . ARG A 1 273 ? 12.993 10.580 4.372 1.00 89.38 273 ARG A O 1
ATOM 2171 N N . PHE A 1 274 ? 13.074 8.820 5.769 1.00 90.62 274 PHE A N 1
ATOM 2172 C CA . PHE A 1 274 ? 13.811 9.497 6.835 1.00 90.62 274 PHE A CA 1
ATOM 2173 C C . PHE A 1 274 ? 15.170 8.843 7.092 1.00 90.62 274 PHE A C 1
ATOM 2175 O O . PHE A 1 274 ? 15.340 7.630 6.949 1.00 90.62 274 PHE A O 1
ATOM 2182 N N . LEU A 1 275 ? 16.144 9.658 7.504 1.00 90.19 275 LEU A N 1
ATOM 2183 C CA . LEU A 1 275 ? 17.423 9.208 8.046 1.00 90.19 275 LEU A CA 1
ATOM 2184 C C . LEU A 1 275 ? 17.552 9.746 9.470 1.00 90.19 275 LEU A C 1
ATOM 2186 O O . LEU A 1 275 ? 17.854 10.919 9.668 1.00 90.19 275 LEU A O 1
ATOM 2190 N N . LEU A 1 276 ? 17.327 8.875 10.450 1.00 91.31 276 LEU A N 1
ATOM 2191 C CA . LEU A 1 276 ? 17.353 9.224 11.867 1.00 91.31 276 LEU A CA 1
ATOM 2192 C C . LEU A 1 276 ? 18.539 8.559 12.567 1.00 91.31 276 LEU A C 1
ATOM 2194 O O . LEU A 1 276 ? 19.007 7.486 12.166 1.00 91.31 276 LEU A O 1
ATOM 2198 N N . LEU A 1 277 ? 19.030 9.200 13.628 1.00 92.19 277 LEU A N 1
ATOM 2199 C CA . LEU A 1 277 ? 19.964 8.555 14.549 1.00 92.19 277 LEU A CA 1
ATOM 2200 C C . LEU A 1 277 ? 19.245 7.415 15.294 1.00 92.19 277 LEU A C 1
ATOM 2202 O O . LEU A 1 277 ? 18.032 7.486 15.476 1.00 92.19 277 LEU A O 1
ATOM 2206 N N . PRO A 1 278 ? 19.950 6.357 15.732 1.00 92.69 278 PRO A N 1
ATOM 2207 C CA . PRO A 1 278 ? 19.327 5.289 16.509 1.00 92.69 278 PRO A CA 1
ATOM 2208 C C . PRO A 1 278 ? 18.635 5.832 17.767 1.00 92.69 278 PRO A C 1
ATOM 2210 O O . PRO A 1 278 ? 19.255 6.558 18.543 1.00 92.69 278 PRO A O 1
ATOM 2213 N N . GLY A 1 279 ? 17.374 5.461 17.973 1.00 90.94 279 GLY A N 1
ATOM 2214 C CA . GLY A 1 279 ? 16.552 5.939 19.080 1.00 90.94 279 GLY A CA 1
ATOM 2215 C C . GLY A 1 279 ? 15.151 5.332 19.056 1.00 90.94 279 GLY A C 1
ATOM 2216 O O . GLY A 1 279 ? 14.837 4.526 18.179 1.00 90.94 279 GLY A O 1
ATOM 2217 N N . ASN A 1 280 ? 14.331 5.726 20.029 1.00 90.12 280 ASN A N 1
ATOM 2218 C CA . ASN A 1 280 ? 12.910 5.398 20.071 1.00 90.12 280 ASN A CA 1
ATOM 2219 C C . ASN A 1 280 ? 12.125 6.578 19.506 1.00 90.12 280 ASN A C 1
ATOM 2221 O O . ASN A 1 280 ? 12.376 7.720 19.886 1.00 90.12 280 ASN A O 1
ATOM 2225 N N . PHE A 1 281 ? 11.183 6.289 18.617 1.00 91.31 281 PHE A N 1
ATOM 2226 C CA . PHE A 1 281 ? 10.368 7.296 17.953 1.00 91.31 281 PHE A CA 1
ATOM 2227 C C . PHE A 1 281 ? 8.898 6.929 18.102 1.00 91.31 281 PHE A C 1
ATOM 2229 O O . PHE A 1 281 ? 8.545 5.752 18.021 1.00 91.31 281 PHE A O 1
ATOM 2236 N N . CYS A 1 282 ? 8.060 7.941 18.297 1.00 90.06 282 CYS A N 1
ATOM 2237 C CA . CYS A 1 282 ? 6.618 7.822 18.169 1.00 90.06 282 CYS A CA 1
ATOM 2238 C C . CYS A 1 282 ? 6.226 8.306 16.768 1.00 90.06 282 CYS A C 1
ATOM 2240 O O . CYS A 1 282 ? 6.682 9.364 16.333 1.00 90.06 282 CYS A O 1
ATOM 2242 N N . VAL A 1 283 ? 5.434 7.512 16.049 1.00 91.88 283 VAL A N 1
ATOM 2243 C CA . VAL A 1 283 ? 4.897 7.875 14.732 1.00 91.88 283 VAL A CA 1
ATOM 2244 C C . VAL A 1 283 ? 3.410 8.131 14.909 1.00 91.88 283 VAL A C 1
ATOM 2246 O O . VAL A 1 283 ? 2.697 7.238 15.355 1.00 91.88 283 VAL A O 1
ATOM 2249 N N . ILE A 1 284 ? 2.961 9.334 14.558 1.00 91.19 284 ILE A N 1
ATOM 2250 C CA . ILE A 1 284 ? 1.566 9.759 14.705 1.00 91.19 284 ILE A CA 1
ATOM 2251 C C . ILE A 1 284 ? 0.972 9.933 13.298 1.00 91.19 284 ILE A C 1
ATOM 2253 O O . ILE A 1 284 ? 1.284 10.927 12.638 1.00 91.19 284 ILE A O 1
ATOM 2257 N N . PRO A 1 285 ? 0.181 8.968 12.794 1.00 91.75 285 PRO A N 1
ATOM 2258 C CA . PRO A 1 285 ? -0.569 9.135 11.554 1.00 91.75 285 PRO A CA 1
ATOM 2259 C C . PRO A 1 285 ? -1.767 10.064 11.791 1.00 91.75 285 PRO A C 1
ATOM 2261 O O . PRO A 1 285 ? -2.550 9.854 12.714 1.00 91.75 285 PRO A O 1
ATOM 2264 N N . ALA A 1 286 ? -1.925 11.080 10.949 1.00 89.12 286 ALA A N 1
ATOM 2265 C CA . ALA A 1 286 ? -2.981 12.079 11.083 1.00 89.12 286 ALA A CA 1
ATOM 2266 C C . ALA A 1 286 ? -3.493 12.530 9.711 1.00 89.12 286 ALA A C 1
ATOM 2268 O O . ALA A 1 286 ? -2.810 12.359 8.698 1.00 89.12 286 ALA A O 1
ATOM 2269 N N . THR A 1 287 ? -4.681 13.123 9.705 1.00 89.75 287 THR A N 1
ATOM 2270 C CA . THR A 1 287 ? -5.237 13.902 8.596 1.00 89.75 287 THR A CA 1
ATOM 2271 C C . THR A 1 287 ? -4.825 15.374 8.712 1.00 89.75 287 THR A C 1
ATOM 2273 O O . THR A 1 287 ? -4.335 15.809 9.754 1.00 89.75 287 THR A O 1
ATOM 2276 N N . GLU A 1 288 ? -4.984 16.142 7.630 1.00 87.56 288 GLU A N 1
ATOM 2277 C CA . GLU A 1 288 ? -4.681 17.584 7.634 1.00 87.56 288 GLU A CA 1
ATOM 2278 C C . GLU A 1 288 ? -5.668 18.367 8.510 1.00 87.56 288 GLU A C 1
ATOM 2280 O O . GLU A 1 288 ? -5.268 19.231 9.290 1.00 87.56 288 GLU A O 1
ATOM 2285 N N . GLU A 1 289 ? -6.954 18.033 8.395 1.00 86.88 289 GLU A N 1
ATOM 2286 C CA . GLU A 1 289 ? -8.032 18.602 9.199 1.00 86.88 289 GLU A CA 1
ATOM 2287 C C . GLU A 1 289 ? -8.480 17.601 10.277 1.00 86.88 289 GLU A C 1
ATOM 2289 O O . GLU A 1 289 ? -8.449 16.387 10.030 1.00 86.88 289 GLU A O 1
ATOM 2294 N N . PRO A 1 290 ? -8.884 18.082 11.469 1.00 83.12 290 PRO A N 1
ATOM 2295 C CA . PRO A 1 290 ? -9.472 17.236 12.505 1.00 83.12 290 PRO A CA 1
ATOM 2296 C C . PRO A 1 290 ? -10.839 16.675 12.075 1.00 83.12 290 PRO A C 1
ATOM 2298 O O . PRO A 1 290 ? -11.426 17.125 11.093 1.00 83.12 290 PRO A O 1
ATOM 2301 N N . ASP A 1 291 ? -11.340 15.697 12.835 1.00 78.38 291 ASP A N 1
ATOM 2302 C CA . ASP A 1 291 ? -12.690 15.117 12.704 1.00 78.38 291 ASP A CA 1
ATOM 2303 C C . ASP A 1 291 ? -12.985 14.432 11.354 1.00 78.38 291 ASP A C 1
ATOM 2305 O O . ASP A 1 291 ? -14.136 14.224 10.968 1.00 78.38 291 ASP A O 1
ATOM 2309 N N . LEU A 1 292 ? -11.937 14.041 10.627 1.00 83.69 292 LEU A N 1
ATOM 2310 C CA . LEU A 1 292 ? -12.060 13.253 9.407 1.00 83.69 292 LEU A CA 1
ATOM 2311 C C . LEU A 1 292 ? -11.961 11.763 9.724 1.00 83.69 292 LEU A C 1
ATOM 2313 O O . LEU A 1 292 ? -10.890 11.253 10.050 1.00 83.69 292 LEU A O 1
ATOM 2317 N N . ALA A 1 293 ? -13.077 11.051 9.569 1.00 83.62 293 ALA A N 1
ATOM 2318 C CA . ALA A 1 293 ? -13.086 9.601 9.679 1.00 83.62 293 ALA A CA 1
ATOM 2319 C C . ALA A 1 293 ? -12.408 8.926 8.484 1.00 83.62 293 ALA A C 1
ATOM 2321 O O . ALA A 1 293 ? -12.583 9.320 7.328 1.00 83.62 293 ALA A O 1
ATOM 2322 N N . GLY A 1 294 ? -11.693 7.840 8.753 1.00 85.62 294 GLY A N 1
ATOM 2323 C CA . GLY A 1 294 ? -11.105 7.022 7.704 1.00 85.62 294 GLY A CA 1
ATOM 2324 C C . GLY A 1 294 ? -10.280 5.874 8.250 1.00 85.62 294 GLY A C 1
ATOM 2325 O O . GLY A 1 294 ? -9.723 5.952 9.337 1.00 85.62 294 GLY A O 1
ATOM 2326 N N . GLU A 1 295 ? -10.177 4.805 7.476 1.00 86.81 295 GLU A N 1
ATOM 2327 C CA . GLU A 1 295 ? -9.259 3.707 7.762 1.00 86.81 295 GLU A CA 1
ATOM 2328 C C . GLU A 1 295 ? -7.902 3.997 7.119 1.00 86.81 295 GLU A C 1
ATOM 2330 O O . GLU A 1 295 ? -7.822 4.535 6.009 1.00 86.81 295 GLU A O 1
ATOM 2335 N N . PHE A 1 296 ? -6.823 3.615 7.796 1.00 90.19 296 PHE A N 1
ATOM 2336 C CA . PHE A 1 296 ? -5.473 3.770 7.280 1.00 90.19 296 PHE A CA 1
ATOM 2337 C C . PHE A 1 296 ? -4.618 2.528 7.516 1.00 90.19 296 PHE A C 1
ATOM 2339 O O . PHE A 1 296 ? -4.848 1.710 8.407 1.00 90.19 296 PHE A O 1
ATOM 2346 N N . LEU A 1 297 ? -3.572 2.426 6.699 1.00 89.25 297 LEU A N 1
ATOM 2347 C CA . LEU A 1 297 ? -2.542 1.405 6.803 1.00 89.25 297 LEU A CA 1
ATOM 2348 C C . LEU A 1 297 ? -1.179 2.088 6.913 1.00 89.25 297 LEU A C 1
ATOM 2350 O O . LEU A 1 297 ? -0.685 2.661 5.941 1.00 89.25 297 LEU A O 1
ATOM 2354 N N . LEU A 1 298 ? -0.545 2.001 8.081 1.00 92.19 298 LEU A N 1
ATOM 2355 C CA . LEU A 1 298 ? 0.814 2.485 8.293 1.00 92.19 298 LEU A CA 1
ATOM 2356 C C . LEU A 1 298 ? 1.809 1.345 8.062 1.00 92.19 298 LEU A C 1
ATOM 2358 O O . LEU A 1 298 ? 1.788 0.324 8.750 1.00 92.19 298 LEU A O 1
ATOM 2362 N N . ARG A 1 299 ? 2.731 1.538 7.115 1.00 91.50 299 ARG A N 1
ATOM 2363 C CA . ARG A 1 299 ? 3.807 0.586 6.812 1.00 91.50 299 ARG A CA 1
ATOM 2364 C C . ARG A 1 299 ? 5.160 1.242 7.022 1.00 91.50 299 ARG A C 1
ATOM 2366 O O . ARG A 1 299 ? 5.452 2.277 6.433 1.00 91.50 299 ARG A O 1
ATOM 2373 N N . ILE A 1 300 ? 6.003 0.621 7.842 1.00 93.12 300 ILE A N 1
ATOM 2374 C CA . ILE A 1 300 ? 7.335 1.130 8.180 1.00 93.12 300 ILE A CA 1
ATOM 2375 C C . ILE A 1 300 ? 8.379 0.171 7.625 1.00 93.12 300 ILE A C 1
ATOM 2377 O O . ILE A 1 300 ? 8.426 -0.988 8.029 1.00 93.12 300 ILE A O 1
ATOM 2381 N N . TYR A 1 301 ? 9.222 0.668 6.719 1.00 92.38 301 TYR A N 1
ATOM 2382 C CA . TYR A 1 301 ? 10.311 -0.089 6.106 1.00 92.38 301 TYR A CA 1
ATOM 2383 C C . TYR A 1 301 ? 11.652 0.389 6.663 1.00 92.38 301 TYR A C 1
ATOM 2385 O O . TYR A 1 301 ? 11.988 1.570 6.558 1.00 92.38 301 TYR A O 1
ATOM 2393 N N . THR A 1 302 ? 12.457 -0.519 7.218 1.00 92.12 302 THR A N 1
ATOM 2394 C CA . THR A 1 302 ? 13.783 -0.187 7.759 1.00 92.12 302 THR A CA 1
ATOM 2395 C C . THR A 1 302 ? 14.892 -1.023 7.123 1.00 92.12 302 THR A C 1
ATOM 2397 O O . THR A 1 302 ? 14.743 -2.211 6.847 1.00 92.12 302 THR A O 1
ATOM 2400 N N . GLU A 1 303 ? 16.052 -0.399 6.872 1.00 88.88 303 GLU A N 1
ATOM 2401 C CA . GLU A 1 303 ? 17.228 -1.109 6.330 1.00 88.88 303 GLU A CA 1
ATOM 2402 C C . GLU A 1 303 ? 17.855 -2.075 7.345 1.00 88.88 303 GLU A C 1
ATOM 2404 O O . GLU A 1 303 ? 18.653 -2.936 6.977 1.00 88.88 303 GLU A O 1
ATOM 2409 N N . LYS A 1 304 ? 17.561 -1.870 8.629 1.00 87.56 304 LYS A N 1
ATOM 2410 C CA . LYS A 1 304 ? 18.064 -2.645 9.762 1.00 87.56 304 LYS A CA 1
ATOM 2411 C C . LYS A 1 304 ? 16.882 -3.107 10.596 1.00 87.56 304 LYS A C 1
ATOM 2413 O O . LYS A 1 304 ? 15.830 -2.472 10.563 1.00 87.56 304 LYS A O 1
ATOM 2418 N N . LYS A 1 305 ? 17.099 -4.151 11.395 1.00 87.00 305 LYS A N 1
ATOM 2419 C CA . LYS A 1 305 ? 16.119 -4.625 12.371 1.00 87.00 305 LYS A CA 1
ATOM 2420 C C . LYS A 1 305 ? 15.636 -3.470 13.247 1.00 87.00 305 LYS A C 1
ATOM 2422 O O . LYS A 1 305 ? 16.450 -2.768 13.846 1.00 87.00 305 LYS A O 1
ATOM 2427 N N . SER A 1 306 ? 14.322 -3.312 13.300 1.00 89.12 306 SER A N 1
ATOM 2428 C CA . SER A 1 306 ? 13.614 -2.349 14.133 1.00 89.12 306 SER A CA 1
ATOM 2429 C C . SER A 1 306 ? 12.519 -3.088 14.895 1.00 89.12 306 SER A C 1
ATOM 2431 O O . SER A 1 306 ? 12.028 -4.114 14.426 1.00 89.12 306 SER A O 1
ATOM 2433 N N . ILE A 1 307 ? 12.174 -2.606 16.085 1.00 89.25 307 ILE A N 1
ATOM 2434 C CA . ILE A 1 307 ? 11.034 -3.111 16.850 1.00 89.25 307 ILE A CA 1
ATOM 2435 C C . ILE A 1 307 ? 9.992 -2.007 16.820 1.00 89.25 307 ILE A C 1
ATOM 2437 O O . ILE A 1 307 ? 10.258 -0.888 17.252 1.00 89.25 307 ILE A O 1
ATOM 2441 N N . SER A 1 308 ? 8.818 -2.332 16.303 1.00 89.81 308 SER A N 1
ATOM 2442 C CA . SER A 1 308 ? 7.675 -1.432 16.269 1.00 89.81 308 SER A CA 1
ATOM 2443 C C . SER A 1 308 ? 6.527 -2.110 16.999 1.00 89.81 308 SER A C 1
ATOM 2445 O O . SER A 1 308 ? 6.344 -3.320 16.875 1.00 89.81 308 SER A O 1
ATOM 2447 N N . LYS A 1 309 ? 5.777 -1.335 17.772 1.00 88.38 309 LYS A N 1
ATOM 2448 C CA . LYS A 1 309 ? 4.563 -1.778 18.448 1.00 88.38 309 LYS A CA 1
ATOM 2449 C C . LYS A 1 309 ? 3.558 -0.642 18.426 1.00 88.38 309 LYS A C 1
ATOM 2451 O O . LYS A 1 309 ? 3.962 0.521 18.383 1.00 88.38 309 LYS A O 1
ATOM 2456 N N . GLU A 1 310 ? 2.290 -1.000 18.486 1.00 85.94 310 GLU A N 1
ATOM 2457 C CA . GLU A 1 310 ? 1.241 -0.045 18.789 1.00 85.94 310 GLU A CA 1
ATOM 2458 C C . GLU A 1 310 ? 1.464 0.510 20.200 1.00 85.94 310 GLU A C 1
ATOM 2460 O O . GLU A 1 310 ? 1.902 -0.206 21.111 1.00 85.94 310 GLU A O 1
ATOM 2465 N N . HIS A 1 311 ? 1.280 1.818 20.341 1.00 83.06 311 HIS A N 1
ATOM 2466 C CA . HIS A 1 311 ? 1.443 2.519 21.604 1.00 83.06 311 HIS A CA 1
ATOM 2467 C C . HIS A 1 311 ? 0.057 2.907 22.110 1.00 83.06 311 HIS A C 1
ATOM 2469 O O . HIS A 1 311 ? -0.351 4.054 21.955 1.00 83.06 311 HIS A O 1
ATOM 2475 N N . ASP A 1 312 ? -0.635 1.923 22.678 1.00 76.06 312 ASP A N 1
ATOM 2476 C CA . ASP A 1 312 ? -1.988 2.057 23.212 1.00 76.06 312 ASP A CA 1
ATOM 2477 C C . ASP A 1 312 ? -2.133 1.321 24.560 1.00 76.06 312 ASP A C 1
ATOM 2479 O O . ASP A 1 312 ? -1.238 0.567 24.974 1.00 76.06 312 ASP A O 1
ATOM 2483 N N . GLU A 1 313 ? -3.235 1.561 25.265 1.00 68.94 313 GLU A N 1
ATOM 2484 C CA . GLU A 1 313 ? -3.576 0.882 26.511 1.00 68.94 313 GLU A CA 1
ATOM 2485 C C . GLU A 1 313 ? -3.939 -0.587 26.263 1.00 68.94 313 GLU A C 1
ATOM 2487 O O . GLU A 1 313 ? -4.627 -0.950 25.311 1.00 68.94 313 GLU A O 1
ATOM 2492 N N . THR A 1 314 ? -3.485 -1.482 27.142 1.00 64.81 314 THR A N 1
ATOM 2493 C CA . THR A 1 314 ? -3.911 -2.884 27.080 1.00 64.81 314 THR A CA 1
ATOM 2494 C C . THR A 1 314 ? -5.302 -3.019 27.695 1.00 64.81 314 THR A C 1
ATOM 2496 O O . THR A 1 314 ? -5.460 -2.605 28.848 1.00 64.81 314 THR A O 1
ATOM 2499 N N . PRO A 1 315 ? -6.275 -3.661 27.021 1.00 60.09 315 PRO A N 1
ATOM 2500 C CA . PRO A 1 315 ? -7.571 -3.950 27.619 1.00 60.09 315 PRO A CA 1
ATOM 2501 C C . PRO A 1 315 ? -7.392 -4.682 28.952 1.00 60.09 315 PRO A C 1
ATOM 2503 O O . PRO A 1 315 ? -6.799 -5.763 29.010 1.00 60.09 315 PRO A O 1
ATOM 2506 N N . GLY A 1 316 ? -7.887 -4.089 30.035 1.00 54.69 316 GLY A N 1
ATOM 2507 C CA . GLY A 1 316 ? -7.925 -4.745 31.334 1.00 54.69 316 GLY A CA 1
ATOM 2508 C C . GLY A 1 316 ? -8.988 -5.839 31.325 1.00 54.69 316 GLY A C 1
ATOM 2509 O O . GLY A 1 316 ? -10.177 -5.544 31.226 1.00 54.69 316 GLY A O 1
ATOM 2510 N N . ILE A 1 317 ? -8.586 -7.105 31.447 1.00 52.84 317 ILE A N 1
ATOM 2511 C CA . ILE A 1 317 ? -9.536 -8.185 31.726 1.00 52.84 317 ILE A CA 1
ATOM 2512 C C . ILE A 1 317 ? -9.818 -8.147 33.224 1.00 52.84 317 ILE A C 1
ATOM 2514 O O . ILE A 1 317 ? -8.957 -8.481 34.037 1.00 52.84 317 ILE A O 1
ATOM 2518 N N . ILE A 1 318 ? -11.030 -7.750 33.598 1.00 52.41 318 ILE A N 1
ATOM 2519 C CA . ILE A 1 318 ? -11.501 -7.946 34.965 1.00 52.41 318 ILE A CA 1
ATOM 2520 C C . ILE A 1 318 ? -11.779 -9.454 35.116 1.00 52.41 318 ILE A C 1
ATOM 2522 O O . ILE A 1 318 ? -12.822 -9.940 34.690 1.00 52.41 318 ILE A O 1
ATOM 2526 N N . GLU A 1 319 ? -10.813 -10.209 35.660 1.00 48.91 319 GLU A N 1
ATOM 2527 C CA . GLU A 1 319 ? -10.842 -11.688 35.738 1.00 48.91 319 GLU A CA 1
ATOM 2528 C C . GLU A 1 319 ? -12.059 -12.253 36.491 1.00 48.91 319 GLU A C 1
ATOM 2530 O O . GLU A 1 319 ? -12.453 -13.400 36.279 1.00 48.91 319 GLU A O 1
ATOM 2535 N N . LYS A 1 320 ? -12.676 -11.443 37.353 1.00 45.78 320 LYS A N 1
ATOM 2536 C CA . LYS A 1 320 ? -13.981 -11.707 37.954 1.00 45.78 320 LYS A CA 1
ATOM 2537 C C . LYS A 1 320 ? -14.813 -10.430 37.887 1.00 45.78 320 LYS A C 1
ATOM 2539 O O . LYS A 1 320 ? -14.324 -9.410 38.376 1.00 45.78 320 LYS A O 1
ATOM 2544 N N . PRO A 1 321 ? -16.056 -10.463 37.371 1.00 47.94 321 PRO A N 1
ATOM 2545 C CA . PRO A 1 321 ? -17.017 -9.399 37.649 1.00 47.94 321 PRO A CA 1
ATOM 2546 C C . PRO A 1 321 ? -16.984 -9.099 39.157 1.00 47.94 321 PRO A C 1
ATOM 2548 O O . PRO A 1 321 ? -16.804 -10.046 39.932 1.00 47.94 321 PRO A O 1
ATOM 2551 N N . PRO A 1 322 ? -17.072 -7.832 39.605 1.00 47.69 322 PRO A N 1
ATOM 2552 C CA . PRO A 1 322 ? -17.161 -7.544 41.035 1.00 47.69 322 PRO A CA 1
ATOM 2553 C C . PRO A 1 322 ? -18.275 -8.420 41.612 1.00 47.69 322 PRO A C 1
ATOM 2555 O O . PRO A 1 322 ? -19.395 -8.302 41.138 1.00 47.69 322 PRO A O 1
ATOM 2558 N N . ALA A 1 323 ? -17.939 -9.348 42.518 1.00 49.69 323 ALA A N 1
ATOM 2559 C CA . ALA A 1 323 ? -18.867 -10.366 43.016 1.00 49.69 323 ALA A CA 1
ATOM 2560 C C . ALA A 1 323 ? -20.163 -9.681 43.464 1.00 49.69 323 ALA A C 1
ATOM 2562 O O . ALA A 1 323 ? -20.109 -8.820 44.344 1.00 49.69 323 ALA A O 1
ATOM 2563 N N . ILE A 1 324 ? -21.271 -9.977 42.779 1.00 52.94 324 ILE A N 1
ATOM 2564 C CA . ILE A 1 324 ? -22.485 -9.172 42.895 1.00 52.94 324 ILE A CA 1
ATOM 2565 C C . ILE A 1 324 ? -23.234 -9.594 44.158 1.00 52.94 324 ILE A C 1
ATOM 2567 O O . ILE A 1 324 ? -23.502 -8.714 44.961 1.00 52.94 324 ILE A O 1
ATOM 2571 N N . PHE A 1 325 ? -23.387 -10.888 44.453 1.00 44.75 325 PHE A N 1
ATOM 2572 C CA . PHE A 1 325 ? -23.643 -11.393 45.811 1.00 44.75 325 PHE A CA 1
ATOM 2573 C C . PHE A 1 325 ? -23.146 -12.847 45.933 1.00 44.75 325 PHE A C 1
ATOM 2575 O O . PHE A 1 325 ? -23.717 -13.743 45.316 1.00 44.75 325 PHE A O 1
ATOM 2582 N N . ASP A 1 326 ? -22.133 -13.133 46.761 1.00 40.25 326 ASP A N 1
ATOM 2583 C CA . ASP A 1 326 ? -21.861 -14.519 47.188 1.00 40.25 326 ASP A CA 1
ATOM 2584 C C . ASP A 1 326 ? -22.955 -14.920 48.198 1.00 40.25 326 ASP A C 1
ATOM 2586 O O . ASP A 1 326 ? -22.784 -14.856 49.414 1.00 40.25 326 ASP A O 1
ATOM 2590 N N . VAL A 1 327 ? -24.144 -15.279 47.704 1.00 39.16 327 VAL A N 1
ATOM 2591 C CA . VAL A 1 327 ? -25.178 -15.877 48.554 1.00 39.16 327 VAL A CA 1
ATOM 2592 C C . VAL A 1 327 ? -24.759 -17.315 48.839 1.00 39.16 327 VAL A C 1
ATOM 2594 O O . VAL A 1 327 ? -24.717 -18.161 47.944 1.00 39.16 327 VAL A O 1
ATOM 2597 N N . CYS A 1 328 ? -24.451 -17.587 50.109 1.00 31.11 328 CYS A N 1
ATOM 2598 C CA . CYS A 1 328 ? -24.265 -18.925 50.662 1.00 31.11 328 CYS A CA 1
ATOM 2599 C C . CYS A 1 328 ? -25.279 -19.926 50.074 1.00 31.11 328 CYS A C 1
ATOM 2601 O O . CYS A 1 328 ? -26.476 -19.624 50.053 1.00 31.11 328 CYS A O 1
ATOM 2603 N N . PRO A 1 329 ? -24.868 -21.145 49.671 1.00 36.91 329 PRO A N 1
ATOM 2604 C CA . PRO A 1 329 ? -25.820 -22.173 49.284 1.00 36.91 329 PRO A CA 1
ATOM 2605 C C . PRO A 1 329 ? -26.698 -22.524 50.489 1.00 36.91 329 PRO A C 1
ATOM 2607 O O . PRO A 1 329 ? -26.238 -23.158 51.440 1.00 36.91 329 PRO A O 1
ATOM 2610 N N . ILE A 1 330 ? -27.961 -22.106 50.447 1.00 38.16 330 ILE A N 1
ATOM 2611 C CA . ILE A 1 330 ? -28.995 -22.605 51.347 1.00 38.16 330 ILE A CA 1
ATOM 2612 C C . ILE A 1 330 ? -29.280 -24.063 50.950 1.00 38.16 330 ILE A C 1
ATOM 2614 O O . ILE A 1 330 ? -29.661 -24.359 49.819 1.00 38.16 330 ILE A O 1
ATOM 2618 N N . ASP A 1 331 ? -29.039 -24.941 51.922 1.00 37.88 331 ASP A N 1
ATOM 2619 C CA . ASP A 1 331 ? -29.537 -26.306 52.091 1.00 37.88 331 ASP A CA 1
ATOM 2620 C C . ASP A 1 331 ? -29.146 -27.363 51.041 1.00 37.88 331 ASP A C 1
ATOM 2622 O O . ASP A 1 331 ? -29.904 -27.736 50.145 1.00 37.88 331 ASP A O 1
ATOM 2626 N N . LYS A 1 332 ? -27.990 -28.003 51.270 1.00 35.16 332 LYS A N 1
ATOM 2627 C CA . LYS A 1 332 ? -27.919 -29.462 51.113 1.00 35.16 332 LYS A CA 1
ATOM 2628 C C . LYS A 1 332 ? -28.132 -30.086 52.482 1.00 35.16 332 LYS A C 1
ATOM 2630 O O . LYS A 1 332 ? -27.315 -29.899 53.380 1.00 35.16 332 LYS A O 1
ATOM 2635 N N . GLU A 1 333 ? -29.252 -30.789 52.607 1.00 35.47 333 GLU A N 1
ATOM 2636 C CA . GLU A 1 333 ? -29.566 -31.640 53.744 1.00 35.47 333 GLU A CA 1
ATOM 2637 C C . GLU A 1 333 ? -28.377 -32.535 54.115 1.00 35.47 333 GLU A C 1
ATOM 2639 O O . GLU A 1 333 ? -27.673 -33.090 53.267 1.00 35.47 333 GLU A O 1
ATOM 2644 N N . ASP A 1 334 ? -28.192 -32.613 55.427 1.00 37.28 334 ASP A N 1
ATOM 2645 C CA . ASP A 1 334 ? -27.365 -33.534 56.185 1.00 37.28 334 ASP A CA 1
ATOM 2646 C C . ASP A 1 334 ? -27.477 -34.974 55.662 1.00 37.28 334 ASP A C 1
ATOM 2648 O O . ASP A 1 334 ? -28.551 -35.570 55.682 1.00 37.28 334 ASP A O 1
ATOM 2652 N N . ASP A 1 335 ? -26.348 -35.550 55.251 1.00 33.03 335 ASP A N 1
ATOM 2653 C CA . ASP A 1 335 ? -26.102 -36.967 55.493 1.00 33.03 335 ASP A CA 1
ATOM 2654 C C . ASP A 1 335 ? -24.602 -37.172 55.742 1.00 33.03 335 ASP A C 1
ATOM 2656 O O . ASP A 1 335 ? -23.734 -36.915 54.901 1.00 33.03 335 ASP A O 1
ATOM 2660 N N . GLY A 1 336 ? -24.299 -37.548 56.981 1.00 37.72 336 GLY A N 1
ATOM 2661 C CA . GLY A 1 336 ? -22.971 -37.466 57.562 1.00 37.72 336 GLY A CA 1
ATOM 2662 C C . GLY A 1 336 ? -21.943 -38.468 57.033 1.00 37.72 336 GLY A C 1
ATOM 2663 O O . GLY A 1 336 ? -22.225 -39.644 56.824 1.00 37.72 336 GLY A O 1
ATOM 2664 N N . ALA A 1 337 ? -20.689 -38.010 56.975 1.00 30.61 337 ALA A N 1
ATOM 2665 C CA . ALA A 1 337 ? -19.492 -38.799 57.276 1.00 30.61 337 ALA A CA 1
ATOM 2666 C C . ALA A 1 337 ? -18.261 -37.880 57.446 1.00 30.61 337 ALA A C 1
ATOM 2668 O O . ALA A 1 337 ? -17.927 -37.091 56.569 1.00 30.61 337 ALA A O 1
ATOM 2669 N N . LYS A 1 338 ? -17.547 -38.024 58.568 1.00 30.08 338 LYS A N 1
ATOM 2670 C CA . LYS A 1 338 ? -16.149 -37.587 58.786 1.00 30.08 338 LYS A CA 1
ATOM 2671 C C . LYS A 1 338 ? -15.252 -38.844 58.803 1.00 30.08 338 LYS A C 1
ATOM 2673 O O . LYS A 1 338 ? -15.774 -39.915 59.111 1.00 30.08 338 LYS A O 1
ATOM 2678 N N . PRO A 1 339 ? -13.910 -38.732 58.777 1.00 40.78 339 PRO A N 1
ATOM 2679 C CA . PRO A 1 339 ? -13.050 -37.872 57.953 1.00 40.78 339 PRO A CA 1
ATOM 2680 C C . PRO A 1 339 ? -11.874 -38.683 57.343 1.00 40.78 339 PRO A C 1
ATOM 2682 O O . PRO A 1 339 ? -11.528 -39.746 57.854 1.00 40.78 339 PRO A O 1
ATOM 2685 N N . THR A 1 340 ? -11.169 -38.155 56.339 1.00 28.58 340 THR A N 1
ATOM 2686 C CA . THR A 1 340 ? -9.765 -38.549 56.103 1.00 28.58 340 THR A CA 1
ATOM 2687 C C . THR A 1 340 ? -8.924 -37.355 55.681 1.00 28.58 340 THR A C 1
ATOM 2689 O O . THR A 1 340 ? -9.285 -36.612 54.773 1.00 28.58 340 THR A O 1
ATOM 2692 N N . GLU A 1 341 ? -7.811 -37.222 56.391 1.00 32.12 341 GLU A N 1
ATOM 2693 C CA . GLU A 1 341 ? -6.709 -36.282 56.239 1.00 32.12 341 GLU A CA 1
ATOM 2694 C C . GLU A 1 341 ? -6.089 -36.345 54.835 1.00 32.12 341 GLU A C 1
ATOM 2696 O O . GLU A 1 341 ? -5.873 -37.430 54.293 1.00 32.12 341 GLU A O 1
ATOM 2701 N N . ASN A 1 342 ? -5.747 -35.186 54.269 1.00 30.41 342 ASN A N 1
ATOM 2702 C CA . ASN A 1 342 ? -4.358 -34.925 53.904 1.00 30.41 342 ASN A CA 1
ATOM 2703 C C . ASN A 1 342 ? -4.124 -33.450 53.578 1.00 30.41 342 ASN A C 1
ATOM 2705 O O . ASN A 1 342 ? -4.872 -32.807 52.844 1.00 30.41 342 ASN A O 1
ATOM 2709 N N . GLU A 1 343 ? -3.038 -32.980 54.168 1.00 30.84 343 GLU A N 1
ATOM 2710 C CA . GLU A 1 343 ? -2.429 -31.667 54.092 1.00 30.84 343 GLU A CA 1
ATOM 2711 C C . GLU A 1 343 ? -1.894 -31.386 52.680 1.00 30.84 343 GLU A C 1
ATOM 2713 O O . GLU A 1 343 ? -1.332 -32.267 52.028 1.00 30.84 343 GLU A O 1
ATOM 2718 N N . ASN A 1 344 ? -2.040 -30.140 52.230 1.00 31.34 344 ASN A N 1
ATOM 2719 C CA . ASN A 1 344 ? -0.958 -29.393 51.591 1.00 31.34 344 ASN A CA 1
ATOM 2720 C C . ASN A 1 344 ? -1.305 -27.903 51.622 1.00 31.34 344 ASN A C 1
ATOM 2722 O O . ASN A 1 344 ? -2.156 -27.417 50.878 1.00 31.34 344 ASN A O 1
ATOM 2726 N N . GLU A 1 345 ? -0.627 -27.219 52.537 1.00 27.66 345 GLU A N 1
ATOM 2727 C CA . GLU A 1 345 ? -0.580 -25.774 52.697 1.00 27.66 345 GLU A CA 1
ATOM 2728 C C . GLU A 1 345 ? 0.010 -25.102 51.448 1.00 27.66 345 GLU A C 1
ATOM 2730 O O . GLU A 1 345 ? 1.087 -25.475 50.977 1.00 27.66 345 GLU A O 1
ATOM 2735 N N . VAL A 1 346 ? -0.660 -24.052 50.971 1.00 30.89 346 VAL A N 1
ATOM 2736 C CA . VAL A 1 346 ? -0.005 -22.904 50.336 1.00 30.89 346 VAL A CA 1
ATOM 2737 C C . VAL A 1 346 ? -0.588 -21.643 50.978 1.00 30.89 346 VAL A C 1
ATOM 2739 O O . VAL A 1 346 ? -1.666 -21.178 50.626 1.00 30.89 346 VAL A O 1
ATOM 2742 N N . ASP A 1 347 ? 0.146 -21.167 51.979 1.00 29.12 347 ASP A N 1
ATOM 2743 C CA . ASP A 1 347 ? 0.162 -19.820 52.563 1.00 29.12 347 ASP A CA 1
ATOM 2744 C C . ASP A 1 347 ? 0.383 -18.765 51.453 1.00 29.12 347 ASP A C 1
ATOM 2746 O O . ASP A 1 347 ? 1.173 -18.994 50.538 1.00 29.12 347 ASP A O 1
ATOM 2750 N N . GLY A 1 348 ? -0.234 -17.589 51.399 1.00 26.55 348 GLY A N 1
ATOM 2751 C CA . GLY A 1 348 ? -1.122 -16.887 52.314 1.00 26.55 348 GLY A CA 1
ATOM 2752 C C . GLY A 1 348 ? -1.163 -15.425 51.860 1.00 26.55 348 GLY A C 1
ATOM 2753 O O . GLY A 1 348 ? -0.131 -14.795 51.629 1.00 26.55 348 GLY A O 1
ATOM 2754 N N . GLY A 1 349 ? -2.367 -14.898 51.664 1.00 24.81 349 GLY A N 1
ATOM 2755 C CA . GLY A 1 349 ? -2.610 -13.525 51.227 1.00 24.81 349 GLY A CA 1
ATOM 2756 C C . GLY A 1 349 ? -4.097 -13.185 51.237 1.00 24.81 349 GLY A C 1
ATOM 2757 O O . GLY A 1 349 ? -4.580 -12.504 50.339 1.00 24.81 349 GLY A O 1
ATOM 2758 N N . GLU A 1 350 ? -4.839 -13.710 52.214 1.00 30.44 350 GLU A N 1
ATOM 2759 C CA . GLU A 1 350 ? -6.248 -13.382 52.421 1.00 30.44 350 GLU A CA 1
ATOM 2760 C C . GLU A 1 350 ? -6.341 -12.037 53.146 1.00 30.44 350 GLU A C 1
ATOM 2762 O O . GLU A 1 350 ? -6.223 -11.938 54.366 1.00 30.44 350 GLU A O 1
ATOM 2767 N N . GLY A 1 351 ? -6.536 -10.973 52.369 1.00 28.34 351 GLY A N 1
ATOM 2768 C CA . GLY A 1 351 ? -7.164 -9.770 52.889 1.00 28.34 351 GLY A CA 1
ATOM 2769 C C . GLY A 1 351 ? -8.634 -10.084 53.143 1.00 28.34 351 GLY A C 1
ATOM 2770 O O . GLY A 1 351 ? -9.402 -10.225 52.194 1.00 28.34 351 GLY A O 1
ATOM 2771 N N . SER A 1 352 ? -9.012 -10.208 54.413 1.00 29.30 352 SER A N 1
ATOM 2772 C CA . SER A 1 352 ? -10.402 -10.239 54.861 1.00 29.30 352 SER A CA 1
ATOM 2773 C C . SER A 1 352 ? -11.115 -8.982 54.354 1.00 29.30 352 SER A C 1
ATOM 2775 O O . SER A 1 352 ? -10.899 -7.893 54.889 1.00 29.3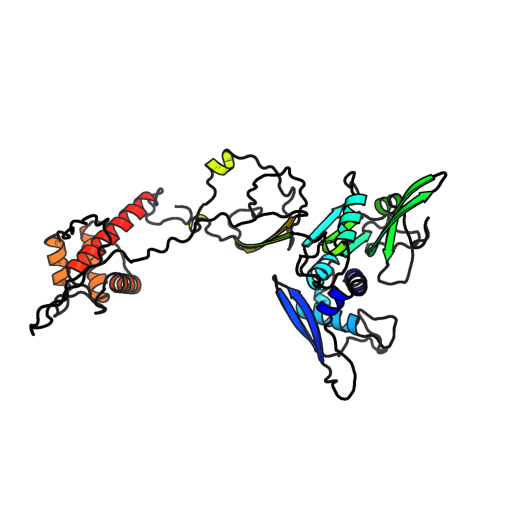0 352 SER A O 1
ATOM 2777 N N . LYS A 1 353 ? -11.914 -9.105 53.291 1.00 36.00 353 LYS A N 1
ATOM 2778 C CA . LYS A 1 353 ? -12.848 -8.052 52.891 1.00 36.00 353 LYS A CA 1
ATOM 2779 C C . LYS A 1 353 ? -14.046 -8.156 53.821 1.00 36.00 353 LYS A C 1
ATOM 2781 O O . LYS A 1 353 ? -14.782 -9.132 53.763 1.00 36.00 353 LYS A O 1
ATOM 2786 N N . GLU A 1 354 ? -14.173 -7.182 54.713 1.00 32.06 354 GLU A N 1
ATOM 2787 C CA . GLU A 1 354 ? -15.393 -6.964 55.481 1.00 32.06 354 GLU A CA 1
ATOM 2788 C C . GLU A 1 354 ? -16.555 -6.799 54.488 1.00 32.06 354 GLU A C 1
ATOM 2790 O O . GLU A 1 354 ? -16.485 -5.985 53.564 1.00 32.06 354 GLU A O 1
ATOM 2795 N N . GLU A 1 355 ? -17.579 -7.638 54.625 1.00 42.31 355 GLU A N 1
ATOM 2796 C CA . GLU A 1 355 ? -18.820 -7.561 53.859 1.00 42.31 355 GLU A CA 1
ATOM 2797 C C . GLU A 1 355 ? -19.539 -6.261 54.252 1.00 42.31 355 GLU A C 1
ATOM 2799 O O . GLU A 1 355 ? -20.051 -6.134 55.364 1.00 42.31 355 GLU A O 1
ATOM 2804 N N . GLU A 1 356 ? -19.547 -5.258 53.368 1.00 47.16 356 GLU A N 1
ATOM 2805 C CA . GLU A 1 356 ? -20.430 -4.101 53.533 1.00 47.16 356 GLU A CA 1
ATOM 2806 C C . GLU A 1 356 ? -21.873 -4.571 53.300 1.00 47.16 356 GLU A C 1
ATOM 2808 O O . GLU A 1 356 ? -22.327 -4.644 52.156 1.00 47.16 356 GLU A O 1
ATOM 2813 N N . GLU A 1 357 ? -22.613 -4.879 54.370 1.00 56.28 357 GLU A N 1
ATOM 2814 C CA . GLU A 1 357 ? -24.075 -4.926 54.295 1.00 56.28 357 GLU A CA 1
ATOM 2815 C C . GLU A 1 357 ? -24.563 -3.570 53.765 1.00 56.28 357 GLU A C 1
ATOM 2817 O O . GLU A 1 357 ? -24.368 -2.523 54.388 1.00 56.28 357 GLU A O 1
ATOM 2822 N N . ILE A 1 358 ? -25.169 -3.571 52.576 1.00 64.12 358 ILE A N 1
ATOM 2823 C CA . ILE A 1 358 ? -25.716 -2.354 51.976 1.00 64.12 358 ILE A CA 1
ATOM 2824 C C . ILE A 1 358 ? -26.951 -1.973 52.785 1.00 64.12 358 ILE A C 1
ATOM 2826 O O . ILE A 1 358 ? -28.017 -2.569 52.635 1.00 64.12 358 ILE A O 1
ATOM 2830 N N . GLU A 1 359 ? -26.807 -0.981 53.661 1.00 68.56 359 GLU A N 1
ATOM 2831 C CA . GLU A 1 359 ? -27.913 -0.479 54.468 1.00 68.56 359 GLU A CA 1
ATOM 2832 C C . GLU A 1 359 ? -28.962 0.166 53.546 1.00 68.56 359 GLU A C 1
ATOM 2834 O O . GLU A 1 359 ? -28.762 1.239 52.970 1.00 68.56 359 GLU A O 1
ATOM 2839 N N . VAL A 1 360 ? -30.081 -0.533 53.346 1.00 73.38 360 VAL A N 1
ATOM 2840 C CA . VAL A 1 360 ? -31.153 -0.068 52.462 1.00 73.38 360 VAL A CA 1
ATOM 2841 C C . VAL A 1 360 ? -32.054 0.903 53.223 1.00 73.38 360 VAL A C 1
ATOM 2843 O O . VAL A 1 360 ? -32.717 0.516 54.187 1.00 73.38 360 VAL A O 1
ATOM 2846 N N . ASP A 1 361 ? -32.113 2.149 52.751 1.00 80.62 361 ASP A N 1
ATOM 2847 C CA . ASP A 1 361 ? -33.026 3.190 53.237 1.00 80.62 361 ASP A CA 1
ATOM 2848 C C . ASP A 1 361 ? -34.486 2.688 53.251 1.00 80.62 361 ASP A C 1
ATOM 2850 O O . ASP A 1 361 ? -34.988 2.146 52.260 1.00 80.62 361 ASP A O 1
ATOM 2854 N N . GLU A 1 362 ? -35.187 2.879 54.372 1.00 84.62 362 GLU A N 1
ATOM 2855 C CA . GLU A 1 362 ? -36.590 2.480 54.555 1.00 84.62 362 GLU A CA 1
ATOM 2856 C C . GLU A 1 362 ? -37.519 3.107 53.503 1.00 84.62 362 GLU A C 1
ATOM 2858 O O . GLU A 1 362 ? -38.500 2.488 53.078 1.00 84.62 362 GLU A O 1
ATOM 2863 N N . ASP A 1 363 ? -37.191 4.306 53.017 1.00 82.75 363 ASP A N 1
ATOM 2864 C CA . ASP A 1 363 ? -37.932 4.932 51.927 1.00 82.75 363 ASP A CA 1
ATOM 2865 C C . ASP A 1 363 ? -37.726 4.198 50.591 1.00 82.75 363 ASP A C 1
ATOM 2867 O O . ASP A 1 363 ? -38.693 4.018 49.846 1.00 82.75 363 ASP A O 1
ATOM 2871 N N . LEU A 1 364 ? -36.508 3.720 50.298 1.00 83.69 364 LEU A N 1
ATOM 2872 C CA . LEU A 1 364 ? -36.228 2.904 49.108 1.00 83.69 364 LEU A CA 1
ATOM 2873 C C . LEU A 1 364 ? -36.923 1.543 49.191 1.00 83.69 364 LEU A C 1
ATOM 2875 O O . LEU A 1 364 ? -37.555 1.135 48.215 1.00 83.69 364 LEU A O 1
ATOM 2879 N N . LYS A 1 365 ? -36.890 0.877 50.356 1.00 87.94 365 LYS A N 1
ATOM 2880 C CA . LYS A 1 365 ? -37.632 -0.379 50.579 1.00 87.94 365 LYS A CA 1
ATOM 2881 C C . LYS A 1 365 ? -39.126 -0.192 50.346 1.00 87.94 365 LYS A C 1
ATOM 2883 O O . LYS A 1 365 ? -39.760 -1.017 49.690 1.00 87.94 365 LYS A O 1
ATOM 2888 N N . ARG A 1 366 ? -39.705 0.907 50.848 1.00 88.50 366 ARG A N 1
ATOM 2889 C CA . ARG A 1 366 ? -41.120 1.231 50.621 1.00 88.50 366 ARG A CA 1
ATOM 2890 C C . ARG A 1 366 ? -41.421 1.362 49.128 1.00 88.50 366 ARG A C 1
ATOM 2892 O O . ARG A 1 366 ? -42.358 0.733 48.649 1.00 88.50 366 ARG A O 1
ATOM 2899 N N . MET A 1 367 ? -40.629 2.144 48.396 1.00 86.69 367 MET A N 1
ATOM 2900 C CA . MET A 1 367 ? -40.839 2.373 46.961 1.00 86.69 367 MET A CA 1
ATOM 2901 C C . MET A 1 367 ? -40.650 1.103 46.128 1.00 86.69 367 MET A C 1
ATOM 2903 O O . MET A 1 367 ? -41.395 0.899 45.172 1.00 86.69 367 MET A O 1
ATOM 2907 N N . PHE A 1 368 ? -39.700 0.246 46.508 1.00 92.56 368 PHE A N 1
ATOM 2908 C CA . PHE A 1 368 ? -39.497 -1.068 45.905 1.00 92.56 368 PHE A CA 1
ATOM 2909 C C . PHE A 1 368 ? -40.731 -1.959 46.101 1.00 92.56 368 PHE A C 1
ATOM 2911 O O . PHE A 1 368 ? -41.284 -2.477 45.134 1.00 92.56 368 PHE A O 1
ATOM 2918 N N . ASN A 1 369 ? -41.230 -2.066 47.334 1.00 89.25 369 ASN A N 1
ATOM 2919 C CA . ASN A 1 369 ? -42.392 -2.899 47.656 1.00 89.25 369 ASN A CA 1
ATOM 2920 C C . ASN A 1 369 ? -43.688 -2.428 46.974 1.00 89.25 369 ASN A C 1
ATOM 2922 O O . ASN A 1 369 ? -44.587 -3.231 46.752 1.00 89.25 369 ASN A O 1
ATOM 2926 N N . GLU A 1 370 ? -43.804 -1.146 46.614 1.00 89.12 370 GLU A N 1
ATOM 2927 C CA . GLU A 1 370 ? -44.956 -0.628 45.858 1.00 89.12 370 GLU A CA 1
ATOM 2928 C C . GLU A 1 370 ? -45.028 -1.129 44.409 1.00 89.12 370 GLU A C 1
ATOM 2930 O O . GLU A 1 370 ? -46.088 -1.038 43.787 1.00 89.12 370 GLU A O 1
ATOM 2935 N N . VAL A 1 371 ? -43.901 -1.557 43.838 1.00 89.12 371 VAL A N 1
ATOM 2936 C CA . VAL A 1 371 ? -43.788 -1.951 42.421 1.00 89.12 371 VAL A CA 1
ATOM 2937 C C . VAL A 1 371 ? -43.333 -3.397 42.240 1.00 89.12 371 VAL A C 1
ATOM 2939 O O . VAL A 1 371 ? -43.376 -3.913 41.120 1.00 89.12 371 VAL A O 1
ATOM 2942 N N . ALA A 1 372 ? -42.912 -4.045 43.325 1.00 89.06 372 ALA A N 1
ATOM 2943 C CA . ALA A 1 372 ? -42.634 -5.467 43.370 1.00 89.06 372 ALA A CA 1
ATOM 2944 C C . ALA A 1 372 ? -43.889 -6.277 43.008 1.00 89.06 372 ALA A C 1
ATOM 2946 O O . ALA A 1 372 ? -45.011 -5.917 43.371 1.00 89.06 372 ALA A O 1
ATOM 2947 N N . GLY A 1 373 ? -43.692 -7.363 42.261 1.00 82.69 373 GLY A N 1
ATOM 2948 C CA . GLY A 1 373 ? -44.757 -8.313 41.948 1.00 82.69 373 GLY A CA 1
ATOM 2949 C C . GLY A 1 373 ? -45.144 -9.169 43.156 1.00 82.69 373 GLY A C 1
ATOM 2950 O O . GLY A 1 373 ? -44.629 -8.993 44.259 1.00 82.69 373 GLY A O 1
ATOM 2951 N N . ASP A 1 374 ? -46.010 -10.157 42.929 1.00 77.31 374 ASP A N 1
ATOM 2952 C CA . ASP A 1 374 ? -46.532 -11.048 43.980 1.00 77.31 374 ASP A CA 1
ATOM 2953 C C . ASP A 1 374 ? -45.437 -11.830 44.737 1.00 77.31 374 ASP A C 1
ATOM 2955 O O . ASP A 1 374 ? -45.649 -12.268 45.866 1.00 77.31 374 ASP A O 1
ATOM 2959 N N . GLU A 1 375 ? -44.252 -11.976 44.138 1.00 80.50 375 GLU A N 1
ATOM 2960 C CA . GLU A 1 375 ? -43.088 -12.653 44.725 1.00 80.50 375 GLU A CA 1
ATOM 2961 C C . GLU A 1 375 ? -42.156 -11.710 45.507 1.00 80.50 375 GLU A C 1
ATOM 2963 O O . GLU A 1 375 ? -41.097 -12.130 45.964 1.00 80.50 375 GLU A O 1
ATOM 2968 N N . GLY A 1 376 ? -42.515 -10.429 45.659 1.00 85.00 376 GLY A N 1
ATOM 2969 C CA . GLY A 1 376 ? -41.666 -9.446 46.338 1.00 85.00 376 GLY A CA 1
ATOM 2970 C C . GLY A 1 376 ? -40.392 -9.099 45.560 1.00 85.00 376 GLY A C 1
ATOM 2971 O O . GLY A 1 376 ? -39.417 -8.649 46.154 1.00 85.00 376 GLY A O 1
ATOM 2972 N N . LYS A 1 377 ? -40.396 -9.309 44.238 1.00 89.00 377 LYS A N 1
ATOM 2973 C CA . LYS A 1 377 ? -39.281 -9.033 43.322 1.00 89.00 377 LYS A CA 1
ATOM 2974 C C . LYS A 1 377 ? -39.684 -8.077 42.201 1.00 89.00 377 LYS A C 1
ATOM 2976 O O . LYS A 1 377 ? -40.868 -7.922 41.892 1.00 89.00 377 LYS A O 1
ATOM 2981 N N . VAL A 1 378 ? -38.696 -7.445 41.572 1.00 91.44 378 VAL A N 1
ATOM 2982 C CA . VAL A 1 378 ? -38.888 -6.412 40.543 1.00 91.44 378 VAL A CA 1
ATOM 2983 C C . VAL A 1 378 ? -38.313 -6.868 39.197 1.00 91.44 378 VAL A C 1
ATOM 2985 O O . VAL A 1 378 ? -37.110 -7.054 39.064 1.00 91.44 378 VAL A O 1
ATOM 2988 N N . CYS A 1 379 ? -39.164 -7.019 38.176 1.00 90.88 379 CYS A N 1
ATOM 2989 C CA . CYS A 1 379 ? -38.747 -7.263 36.786 1.00 90.88 379 CYS A CA 1
ATOM 2990 C C . CYS A 1 379 ? -38.419 -5.952 36.046 1.00 90.88 379 CYS A C 1
ATOM 2992 O O . CYS A 1 379 ? -38.595 -4.862 36.590 1.00 90.88 379 CYS A O 1
ATOM 2994 N N . CYS A 1 380 ? -37.990 -6.027 34.781 1.00 91.00 380 CYS A N 1
ATOM 2995 C CA . CYS A 1 380 ? -37.575 -4.845 34.015 1.00 91.00 380 CYS A CA 1
ATOM 2996 C C . CYS A 1 380 ? -38.670 -3.763 33.856 1.00 91.00 380 CYS A C 1
ATOM 2998 O O . CYS A 1 380 ? -38.357 -2.573 33.927 1.00 91.00 380 CYS A O 1
ATOM 3000 N N . GLU A 1 381 ? -39.948 -4.133 33.707 1.00 91.69 381 GLU A N 1
ATOM 3001 C CA . GLU A 1 381 ? -41.061 -3.174 33.626 1.00 91.69 381 GLU A CA 1
ATOM 3002 C C . GLU A 1 381 ? -41.313 -2.464 34.966 1.00 91.69 381 GLU A C 1
ATOM 3004 O O . GLU A 1 381 ? -41.497 -1.241 35.022 1.00 91.69 381 GLU A O 1
ATOM 3009 N N . SER A 1 382 ? -41.283 -3.224 36.063 1.00 93.06 382 SER A N 1
ATOM 3010 C CA . SER A 1 382 ? -41.410 -2.676 37.414 1.00 93.06 382 SER A CA 1
ATOM 3011 C C . SER A 1 382 ? -40.190 -1.837 37.798 1.00 93.06 382 SER A C 1
ATOM 3013 O O . SER A 1 382 ? -40.352 -0.802 38.442 1.00 93.06 382 SER A O 1
ATOM 3015 N N . LEU A 1 383 ? -38.989 -2.210 37.341 1.00 93.62 383 LEU A N 1
ATOM 3016 C CA . LEU A 1 383 ? -37.748 -1.466 37.565 1.00 93.62 383 LEU A CA 1
ATOM 3017 C C . LEU A 1 383 ? -37.797 -0.099 36.882 1.00 93.62 383 LEU A C 1
ATOM 3019 O O . LEU A 1 383 ? -37.418 0.900 37.486 1.00 93.62 383 LEU A O 1
ATOM 3023 N N . GLN A 1 384 ? -38.317 -0.025 35.656 1.00 94.00 384 GLN A N 1
ATOM 3024 C CA . GLN A 1 384 ? -38.512 1.250 34.963 1.00 94.00 384 GLN A CA 1
ATOM 3025 C C . GLN A 1 384 ? -39.404 2.198 35.779 1.00 94.00 384 GLN A C 1
ATOM 3027 O O . GLN A 1 384 ? -39.105 3.386 35.927 1.00 94.00 384 GLN A O 1
ATOM 3032 N N . SER A 1 385 ? -40.491 1.662 36.339 1.00 91.38 385 SER A N 1
ATOM 3033 C CA . SER A 1 385 ? -41.406 2.416 37.199 1.00 91.38 385 SER A CA 1
ATOM 3034 C C . SER A 1 385 ? -40.748 2.816 38.523 1.00 91.38 385 SER A C 1
ATOM 3036 O O . SER A 1 385 ? -40.939 3.943 38.983 1.00 91.38 385 SER A O 1
ATOM 3038 N N . LEU A 1 386 ? -39.948 1.920 39.109 1.00 92.31 386 LEU A N 1
ATOM 3039 C CA . LEU A 1 386 ? -39.195 2.153 40.338 1.00 92.31 386 LEU A CA 1
ATOM 3040 C C . LEU A 1 386 ? -38.195 3.295 40.169 1.00 92.31 386 LEU A C 1
ATOM 3042 O O . LEU A 1 386 ? -38.262 4.284 40.895 1.00 92.31 386 LEU A O 1
ATOM 3046 N N . LEU A 1 387 ? -37.311 3.182 39.174 1.00 91.94 387 LEU A N 1
ATOM 3047 C CA . LEU A 1 387 ? -36.271 4.166 38.889 1.00 91.94 387 LEU A CA 1
ATOM 3048 C C . LEU A 1 387 ? -36.881 5.535 38.611 1.00 91.94 387 LEU A C 1
ATOM 3050 O O . LEU A 1 387 ? -36.412 6.526 39.159 1.00 91.94 387 LEU A O 1
ATOM 3054 N N . LYS A 1 388 ? -37.980 5.600 37.851 1.00 90.62 388 LYS A N 1
ATOM 3055 C CA . LYS A 1 388 ? -38.698 6.858 37.632 1.00 90.62 388 LYS A CA 1
ATOM 3056 C C . LYS A 1 388 ? -39.100 7.519 38.955 1.00 90.62 388 LYS A C 1
ATOM 3058 O O . LYS A 1 388 ? -38.791 8.688 39.160 1.00 90.62 388 LYS A O 1
ATOM 3063 N N . LYS A 1 389 ? -39.749 6.777 39.860 1.00 88.81 389 LYS A N 1
ATOM 3064 C CA . LYS A 1 389 ? -40.169 7.317 41.161 1.00 88.81 389 LYS A CA 1
ATOM 3065 C C . LYS A 1 389 ? -38.967 7.751 42.009 1.00 88.81 389 LYS A C 1
ATOM 3067 O O . LYS A 1 389 ? -39.012 8.806 42.635 1.00 88.81 389 LYS A O 1
ATOM 3072 N N . VAL A 1 390 ? -37.906 6.941 42.049 1.00 88.81 390 VAL A N 1
ATOM 3073 C CA . VAL A 1 390 ? -36.704 7.208 42.861 1.00 88.81 390 VAL A CA 1
ATOM 3074 C C . VAL A 1 390 ? -35.985 8.468 42.377 1.00 88.81 390 VAL A C 1
ATOM 3076 O O . VAL A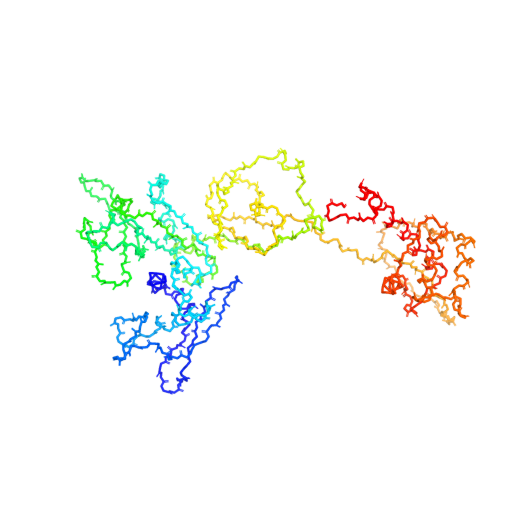 1 390 ? -35.655 9.337 43.176 1.00 88.81 390 VAL A O 1
ATOM 3079 N N . PHE A 1 391 ? -35.825 8.629 41.067 1.00 88.00 391 PHE A N 1
ATOM 3080 C CA . PHE A 1 391 ? -35.191 9.812 40.488 1.00 88.00 391 PHE A CA 1
ATOM 3081 C C . PHE A 1 391 ? -36.071 11.072 40.567 1.00 88.00 391 PHE A C 1
ATOM 3083 O O . PHE A 1 391 ? -35.555 12.175 40.746 1.00 88.00 391 PHE A O 1
ATOM 3090 N N . GLU A 1 392 ? -37.401 10.932 40.510 1.00 88.56 392 GLU A N 1
ATOM 3091 C CA . GLU A 1 392 ? -38.332 12.029 40.815 1.00 88.56 392 GLU A CA 1
ATOM 3092 C C . GLU A 1 392 ? -38.199 12.503 42.274 1.00 88.56 392 GLU A C 1
ATOM 3094 O O . GLU A 1 392 ? -38.174 13.710 42.521 1.00 88.56 392 GLU A O 1
ATOM 3099 N N . ARG A 1 393 ? -38.061 11.575 43.234 1.00 84.94 393 ARG A N 1
ATOM 3100 C CA . ARG A 1 393 ? -37.830 11.881 44.659 1.00 84.94 393 ARG A CA 1
ATOM 3101 C C . ARG A 1 393 ? -36.517 12.630 44.870 1.00 84.94 393 ARG A C 1
ATOM 3103 O O . ARG A 1 393 ? -36.484 13.610 45.609 1.00 84.94 393 ARG A O 1
ATOM 3110 N N . ASP A 1 394 ? -35.459 12.180 44.210 1.00 82.69 394 ASP A N 1
ATOM 3111 C CA . ASP A 1 394 ? -34.119 12.757 44.322 1.00 82.69 394 ASP A CA 1
ATOM 3112 C C . ASP A 1 394 ? -33.990 14.137 43.642 1.00 82.69 394 ASP A C 1
ATOM 3114 O O . ASP A 1 394 ? -32.922 14.748 43.665 1.00 82.69 394 ASP A O 1
ATOM 3118 N N . GLY A 1 395 ? -35.069 14.652 43.040 1.00 81.62 395 GLY A N 1
ATOM 3119 C CA . GLY A 1 395 ? -35.096 15.966 42.398 1.00 81.62 395 GLY A CA 1
ATOM 3120 C C . GLY A 1 395 ? -34.412 16.005 41.031 1.00 81.62 395 GLY A C 1
ATOM 3121 O O . GLY A 1 395 ? -34.221 17.091 40.486 1.00 81.62 395 GLY A O 1
ATOM 3122 N N . ASN A 1 396 ? -34.082 14.844 40.459 1.00 80.12 396 ASN A N 1
ATOM 3123 C CA . ASN A 1 396 ? -33.463 14.706 39.144 1.00 80.12 396 ASN A CA 1
ATOM 3124 C C . ASN A 1 396 ? -34.269 13.709 38.290 1.00 80.12 396 ASN A C 1
ATOM 3126 O O . ASN A 1 396 ? -33.842 12.569 38.137 1.00 80.12 396 ASN A O 1
ATOM 3130 N N . PRO A 1 397 ? -35.458 14.073 37.771 1.00 81.75 397 PRO A N 1
ATOM 3131 C CA . PRO A 1 397 ? -36.320 13.132 37.060 1.00 81.75 397 PRO A CA 1
ATOM 3132 C C . PRO A 1 397 ? -35.645 12.592 35.794 1.00 81.75 397 PRO A C 1
ATOM 3134 O O . PRO A 1 397 ? -35.421 13.334 34.838 1.00 81.75 397 PRO A O 1
ATOM 3137 N N . GLN A 1 398 ? -35.379 11.287 35.768 1.00 81.50 398 GLN A N 1
ATOM 3138 C CA . GLN A 1 398 ? -34.731 10.606 34.647 1.00 81.50 398 GLN A CA 1
ATOM 3139 C C . GLN A 1 398 ? -35.699 9.688 33.898 1.00 81.50 398 GLN A C 1
ATOM 3141 O O . GLN A 1 398 ? -36.656 9.148 34.463 1.00 81.50 398 GLN A O 1
ATOM 3146 N N . LYS A 1 399 ? -35.452 9.504 32.596 1.00 85.06 399 LYS A N 1
ATOM 3147 C CA . LYS A 1 399 ? -36.205 8.571 31.749 1.00 85.06 399 LYS A CA 1
ATOM 3148 C C . LYS A 1 399 ? -35.324 7.390 31.376 1.00 85.06 399 LYS A C 1
ATOM 3150 O O . LYS A 1 399 ? -34.349 7.550 30.655 1.00 85.06 399 LYS A O 1
ATOM 3155 N N . PHE A 1 400 ? -35.739 6.200 31.790 1.00 89.62 400 PHE A N 1
ATOM 3156 C CA . PHE A 1 400 ? -35.083 4.950 31.424 1.00 89.62 400 PHE A CA 1
ATOM 3157 C C . PHE A 1 400 ? -35.912 4.228 30.365 1.00 89.62 400 PHE A C 1
ATOM 3159 O O . PHE A 1 400 ? -37.132 4.114 30.504 1.00 89.62 400 PHE A O 1
ATOM 3166 N N . SER A 1 401 ? -35.279 3.755 29.292 1.00 92.69 401 SER A N 1
ATOM 3167 C CA . SER A 1 401 ? -35.934 2.856 28.338 1.00 92.69 401 SER A CA 1
ATOM 3168 C C . SER A 1 401 ? -36.055 1.453 28.942 1.00 92.69 401 SER A C 1
ATOM 3170 O O . SER A 1 401 ? -35.299 1.087 29.842 1.00 92.69 401 SER A O 1
ATOM 3172 N N . LEU A 1 402 ? -36.990 0.645 28.434 1.00 92.56 402 LEU A N 1
ATOM 3173 C CA . LEU A 1 402 ? -37.105 -0.750 28.872 1.00 92.56 402 LEU A CA 1
ATOM 3174 C C . LEU A 1 402 ? -35.835 -1.553 28.571 1.00 92.56 402 LEU A C 1
ATOM 3176 O O . LEU A 1 402 ? -35.496 -2.441 29.344 1.00 92.56 402 LEU A O 1
ATOM 3180 N N . ASP A 1 403 ? -35.116 -1.233 27.495 1.00 92.06 403 ASP A N 1
ATOM 3181 C CA . ASP A 1 403 ? -33.877 -1.931 27.140 1.00 92.06 403 ASP A CA 1
ATOM 3182 C C . ASP A 1 403 ? -32.750 -1.632 28.131 1.00 92.06 403 ASP A C 1
ATOM 3184 O O . ASP A 1 403 ? -32.048 -2.552 28.538 1.00 92.06 403 ASP A O 1
ATOM 3188 N N . ILE A 1 404 ? -32.642 -0.389 28.618 1.00 91.69 404 ILE A N 1
ATOM 3189 C CA . ILE A 1 404 ? -31.710 -0.046 29.703 1.00 91.69 404 ILE A CA 1
ATOM 3190 C C . ILE A 1 404 ? -32.074 -0.822 30.973 1.00 91.69 404 ILE A C 1
ATOM 3192 O O . ILE A 1 404 ? -31.201 -1.422 31.593 1.00 91.69 404 ILE A O 1
ATOM 3196 N N . CYS A 1 405 ? -33.360 -0.875 31.336 1.00 93.69 405 CYS A N 1
ATOM 3197 C CA . CYS A 1 405 ? -33.805 -1.640 32.502 1.00 93.69 405 CYS A CA 1
ATOM 3198 C C . CYS A 1 405 ? -33.539 -3.147 32.351 1.00 93.69 405 CYS A C 1
ATOM 3200 O O . CYS A 1 405 ? -33.147 -3.782 33.323 1.00 93.69 405 CYS A O 1
ATOM 3202 N N . ARG A 1 406 ? -33.697 -3.725 31.153 1.00 92.31 406 ARG A N 1
ATOM 3203 C CA . ARG A 1 406 ? -33.340 -5.129 30.876 1.00 92.31 406 ARG A CA 1
ATOM 3204 C C . ARG A 1 406 ? -31.847 -5.378 31.054 1.00 92.31 406 ARG A C 1
ATOM 3206 O O . ARG A 1 406 ? -31.489 -6.346 31.715 1.00 92.31 406 ARG A O 1
ATOM 3213 N N . SER A 1 407 ? -30.999 -4.502 30.517 1.00 92.06 407 SER A N 1
ATOM 3214 C CA . SER A 1 407 ? -29.546 -4.594 30.687 1.00 92.06 407 SER A CA 1
ATOM 3215 C C . SER A 1 407 ? -29.131 -4.449 32.151 1.00 92.06 407 SER A C 1
ATOM 3217 O O . SER A 1 407 ? -28.262 -5.181 32.604 1.00 92.06 407 SER A O 1
ATOM 3219 N N . MET A 1 408 ? -29.777 -3.556 32.908 1.00 92.06 408 MET A N 1
ATOM 3220 C CA . MET A 1 408 ? -29.535 -3.389 34.346 1.00 92.06 408 MET A CA 1
ATOM 3221 C C . MET A 1 408 ? -29.941 -4.625 35.152 1.00 92.06 408 MET A C 1
ATOM 3223 O O . MET A 1 408 ? -29.192 -5.029 36.031 1.00 92.06 408 MET A O 1
ATOM 3227 N N . VAL A 1 409 ? -31.091 -5.242 34.852 1.00 90.25 409 VAL A N 1
ATOM 3228 C CA . VAL A 1 409 ? -31.482 -6.511 35.489 1.00 90.25 409 VAL A CA 1
ATOM 3229 C C . VAL A 1 409 ? -30.463 -7.593 35.150 1.00 90.25 409 VAL A C 1
ATOM 3231 O O . VAL A 1 409 ? -29.912 -8.193 36.057 1.00 90.25 409 VAL A O 1
ATOM 3234 N N . ALA A 1 410 ? -30.139 -7.782 33.868 1.00 87.69 410 ALA A N 1
ATOM 3235 C CA . ALA A 1 410 ? -29.186 -8.802 33.427 1.00 87.69 410 ALA A CA 1
ATOM 3236 C C . ALA A 1 410 ? -27.766 -8.611 33.988 1.00 87.69 410 ALA A C 1
ATOM 3238 O O . ALA A 1 410 ? -27.024 -9.582 34.096 1.00 87.69 410 ALA A O 1
ATOM 3239 N N . LEU A 1 411 ? -27.382 -7.374 34.317 1.00 85.50 411 LEU A N 1
ATOM 3240 C CA . LEU A 1 411 ? -26.093 -7.067 34.931 1.00 85.50 411 LEU A CA 1
ATOM 3241 C C . LEU A 1 411 ? -26.023 -7.510 36.397 1.00 85.50 411 LEU A C 1
ATOM 3243 O O . LEU A 1 411 ? -24.929 -7.801 36.855 1.00 85.50 411 LEU A O 1
ATOM 3247 N N . ILE A 1 412 ? -27.147 -7.503 37.122 1.00 87.62 412 ILE A N 1
ATOM 3248 C CA . ILE A 1 412 ? -27.190 -7.675 38.585 1.00 87.62 412 ILE A CA 1
ATOM 3249 C C . ILE A 1 412 ? -27.799 -9.019 39.014 1.00 87.62 412 ILE A C 1
ATOM 3251 O O . ILE A 1 412 ? -27.487 -9.522 40.087 1.00 87.62 412 ILE A O 1
ATOM 3255 N N . ASP A 1 413 ? -28.674 -9.591 38.191 1.00 86.00 413 ASP A N 1
ATOM 3256 C CA . ASP A 1 413 ? -29.391 -10.843 38.435 1.00 86.00 413 ASP A CA 1
ATOM 3257 C C . ASP A 1 413 ? -28.467 -12.070 38.309 1.00 86.00 413 ASP A C 1
ATOM 3259 O O . ASP A 1 413 ? -28.474 -12.794 37.312 1.00 86.00 413 ASP A O 1
ATOM 3263 N N . ASP A 1 414 ? -27.669 -12.316 39.348 1.00 75.94 414 ASP A N 1
ATOM 3264 C CA . ASP A 1 414 ? -26.734 -13.448 39.430 1.00 75.94 414 ASP A CA 1
ATOM 3265 C C . ASP A 1 414 ? -27.441 -14.814 39.427 1.00 75.94 414 ASP A C 1
ATOM 3267 O O . ASP A 1 414 ? -26.863 -15.832 39.036 1.00 75.94 414 ASP A O 1
ATOM 3271 N N . ASN A 1 415 ? -28.698 -14.858 39.878 1.00 80.31 415 ASN A N 1
ATOM 3272 C CA . ASN A 1 415 ? -29.491 -16.085 39.964 1.00 80.31 415 ASN A CA 1
ATOM 3273 C C . ASN A 1 415 ? -30.325 -16.364 38.695 1.00 80.31 415 ASN A C 1
ATOM 3275 O O . ASN A 1 415 ? -31.026 -17.380 38.639 1.00 80.31 415 ASN A O 1
ATOM 3279 N N . TYR A 1 416 ? -30.201 -15.516 37.667 1.00 82.94 416 TYR A N 1
ATOM 3280 C CA . TYR A 1 416 ? -30.848 -15.642 36.358 1.00 82.94 416 TYR A CA 1
ATOM 3281 C C . TYR A 1 416 ? -32.381 -15.737 36.416 1.00 82.94 416 TYR A C 1
ATOM 3283 O O . TYR A 1 416 ? -33.005 -16.408 35.584 1.00 82.94 416 TYR A O 1
ATOM 3291 N N . THR A 1 417 ? -33.013 -15.099 37.402 1.00 86.25 417 THR A N 1
ATOM 3292 C CA . THR A 1 417 ? -34.479 -15.109 37.541 1.00 86.25 417 THR A CA 1
ATOM 3293 C C . THR A 1 417 ? -35.185 -14.107 36.626 1.00 86.25 417 THR A C 1
ATOM 3295 O O . THR A 1 417 ? -36.401 -14.184 36.443 1.00 86.25 417 THR A O 1
ATOM 3298 N N . GLY A 1 418 ? -34.446 -13.175 36.025 1.00 86.50 418 GLY A N 1
ATOM 3299 C CA . GLY A 1 418 ? -34.961 -12.031 35.278 1.00 86.50 418 GLY A CA 1
ATOM 3300 C C . GLY A 1 418 ? -35.614 -10.974 36.173 1.00 86.50 418 GLY A C 1
ATOM 3301 O O . GLY A 1 418 ? -36.385 -10.141 35.681 1.00 86.50 418 GLY A O 1
ATOM 3302 N N . GLN A 1 419 ? -35.361 -11.025 37.482 1.00 90.75 419 GLN A N 1
ATOM 3303 C CA . GLN A 1 419 ? -35.966 -10.165 38.492 1.00 90.75 419 GLN A CA 1
ATOM 3304 C C . GLN A 1 419 ? -34.946 -9.829 39.580 1.00 90.75 419 GLN A C 1
ATOM 3306 O O . GLN A 1 419 ? -34.047 -10.613 39.838 1.00 90.75 419 GLN A O 1
ATOM 3311 N N . LEU A 1 420 ? -35.124 -8.688 40.244 1.00 89.75 420 LEU A N 1
ATOM 3312 C CA . LEU A 1 420 ? -34.243 -8.230 41.316 1.00 89.75 420 LEU A CA 1
ATOM 3313 C C . LEU A 1 420 ? -34.928 -8.336 42.681 1.00 89.75 420 LEU A C 1
ATOM 3315 O O . LEU A 1 420 ? -36.108 -7.988 42.807 1.00 89.75 420 LEU A O 1
ATOM 3319 N N . SER A 1 421 ? -34.184 -8.773 43.696 1.00 89.62 421 SER A N 1
ATOM 3320 C CA . SER A 1 421 ? -34.509 -8.613 45.115 1.00 89.62 421 SER A CA 1
ATOM 3321 C C . SER A 1 421 ? -34.272 -7.169 45.584 1.00 89.62 421 SER A C 1
ATOM 3323 O O . SER A 1 421 ? -33.763 -6.321 44.844 1.00 89.62 421 SER A O 1
ATOM 3325 N N . VAL A 1 422 ? -34.658 -6.866 46.826 1.00 87.56 422 VAL A N 1
ATOM 3326 C CA . VAL A 1 422 ? -34.433 -5.543 47.433 1.00 87.56 422 VAL A CA 1
ATOM 3327 C C . VAL A 1 422 ? -32.935 -5.254 47.561 1.00 87.56 422 VAL A C 1
ATOM 3329 O O . VAL A 1 422 ? -32.499 -4.132 47.312 1.00 87.56 422 VAL A O 1
ATOM 3332 N N . GLU A 1 423 ? -32.154 -6.266 47.932 1.00 85.06 423 GLU A N 1
ATOM 3333 C CA . GLU A 1 423 ? -30.705 -6.196 48.117 1.00 85.06 423 GLU A CA 1
ATOM 3334 C C . GLU A 1 423 ? -29.991 -5.999 46.771 1.00 85.06 423 GLU A C 1
ATOM 3336 O O . GLU A 1 423 ? -29.173 -5.087 46.631 1.00 85.06 423 GLU A O 1
ATOM 3341 N N . GLU A 1 424 ? -30.376 -6.777 45.753 1.00 87.88 424 GLU A N 1
ATOM 3342 C CA . GLU A 1 424 ? -29.892 -6.638 44.374 1.00 87.88 424 GLU A CA 1
ATOM 3343 C C . GLU A 1 424 ? -30.205 -5.240 43.815 1.00 87.88 424 GLU A C 1
ATOM 3345 O O . GLU A 1 424 ? -29.342 -4.571 43.240 1.00 87.88 424 GLU A O 1
ATOM 3350 N N . PHE A 1 425 ? -31.418 -4.731 44.051 1.00 89.88 425 PHE A N 1
ATOM 3351 C CA . PHE A 1 425 ? -31.772 -3.368 43.662 1.00 89.88 425 PHE A CA 1
ATOM 3352 C C . PHE A 1 425 ? -30.978 -2.301 44.426 1.00 89.88 425 PHE A C 1
ATOM 3354 O O . PHE A 1 425 ? -30.575 -1.303 43.828 1.00 89.88 425 PHE A O 1
ATOM 3361 N N . ALA A 1 426 ? -30.728 -2.480 45.724 1.00 86.31 426 ALA A N 1
ATOM 3362 C CA . ALA A 1 426 ? -29.931 -1.535 46.503 1.00 86.31 426 ALA A CA 1
ATOM 3363 C C . ALA A 1 426 ? -28.491 -1.440 45.975 1.00 86.31 426 ALA A C 1
ATOM 3365 O O . ALA A 1 426 ? -27.943 -0.340 45.853 1.00 86.31 426 ALA A O 1
ATOM 3366 N N . PHE A 1 427 ? -27.908 -2.573 45.580 1.00 84.62 427 PHE A N 1
ATOM 3367 C CA . PHE A 1 427 ? -26.607 -2.606 44.921 1.00 84.62 427 PHE A CA 1
ATOM 3368 C C . PHE A 1 427 ? -26.630 -1.925 43.545 1.00 84.62 427 PHE A C 1
ATOM 3370 O O . PHE A 1 427 ? -25.789 -1.062 43.273 1.00 84.62 427 PHE A O 1
ATOM 3377 N N . LEU A 1 428 ? -27.627 -2.232 42.704 1.00 88.81 428 LEU A N 1
ATOM 3378 C CA . LEU A 1 428 ? -27.828 -1.545 41.423 1.00 88.81 428 LEU A CA 1
ATOM 3379 C C . LEU A 1 428 ? -27.914 -0.027 41.620 1.00 88.81 428 LEU A C 1
ATOM 3381 O O . LEU A 1 428 ? -27.300 0.745 40.887 1.00 88.81 428 LEU A O 1
ATOM 3385 N N . TYR A 1 429 ? -28.657 0.412 42.632 1.00 88.12 429 TYR A N 1
ATOM 3386 C CA . TYR A 1 429 ? -28.833 1.822 42.934 1.00 88.12 429 TYR A CA 1
ATOM 3387 C C . TYR A 1 429 ? -27.524 2.499 43.368 1.00 88.12 429 TYR A C 1
ATOM 3389 O O . TYR A 1 429 ? -27.230 3.599 42.896 1.00 88.12 429 TYR A O 1
ATOM 3397 N N . LYS A 1 430 ? -26.691 1.829 44.182 1.00 86.31 430 LYS A N 1
ATOM 3398 C CA . LYS A 1 430 ? -25.328 2.289 44.518 1.00 86.31 430 LYS A CA 1
ATOM 3399 C C . LYS A 1 430 ? -24.493 2.495 43.249 1.00 86.31 430 LYS A C 1
ATOM 3401 O O . LYS A 1 430 ? -23.905 3.561 43.079 1.00 86.31 430 LYS A O 1
ATOM 3406 N N . LYS A 1 431 ? -24.513 1.532 42.320 1.00 87.81 431 LYS A N 1
ATOM 3407 C CA . LYS A 1 431 ? -23.800 1.628 41.032 1.00 87.81 431 LYS A CA 1
ATOM 3408 C C . LYS A 1 431 ? -24.296 2.780 40.168 1.00 87.81 431 LYS A C 1
ATOM 3410 O O . LYS A 1 431 ? -23.491 3.541 39.643 1.00 87.81 431 LYS A O 1
ATOM 3415 N N . ILE A 1 432 ? -25.610 2.969 40.086 1.00 88.69 432 ILE A N 1
ATOM 3416 C CA . ILE A 1 432 ? -26.201 4.099 39.365 1.00 88.69 432 ILE A CA 1
ATOM 3417 C C . ILE A 1 432 ? -25.729 5.441 39.951 1.00 88.69 432 ILE A C 1
ATOM 3419 O O . ILE A 1 432 ? -25.466 6.370 39.192 1.00 88.69 432 ILE A O 1
ATOM 3423 N N . LYS A 1 433 ? -25.575 5.555 41.278 1.00 86.81 433 LYS A N 1
ATOM 3424 C CA . LYS A 1 433 ? -25.038 6.768 41.917 1.00 86.81 433 LYS A CA 1
ATOM 3425 C C . LYS A 1 433 ? -23.549 6.985 41.658 1.00 86.81 433 LYS A C 1
ATOM 3427 O O . LYS A 1 433 ? -23.149 8.127 41.454 1.00 86.81 433 LYS A O 1
ATOM 3432 N N . GLU A 1 434 ? -22.750 5.921 41.619 1.00 86.31 434 GLU A N 1
ATOM 3433 C CA . GLU A 1 434 ? -21.344 5.993 41.195 1.00 86.31 434 GLU A CA 1
ATOM 3434 C C . GLU A 1 434 ? -21.233 6.486 39.741 1.00 86.31 434 GLU A C 1
ATOM 3436 O O . GLU A 1 434 ? -20.457 7.398 39.459 1.00 86.31 434 GLU A O 1
ATOM 3441 N N . TRP A 1 435 ? -22.062 5.959 38.832 1.00 87.88 435 TRP A N 1
ATOM 3442 C CA . TRP A 1 435 ? -22.117 6.414 37.438 1.00 87.88 435 TRP A CA 1
ATOM 3443 C C . TRP A 1 435 ? -22.614 7.858 37.305 1.00 87.88 435 TRP A C 1
ATOM 3445 O O . TRP A 1 435 ? -22.067 8.617 36.513 1.00 87.88 435 TRP A O 1
ATOM 3455 N N . GLU A 1 436 ? -23.608 8.270 38.099 1.00 85.19 436 GLU A N 1
ATOM 3456 C CA . GLU A 1 436 ? -24.085 9.660 38.137 1.00 85.19 436 GLU A CA 1
ATOM 3457 C C . GLU A 1 436 ? -22.984 10.625 38.611 1.00 85.19 436 GLU A C 1
ATOM 3459 O O . GLU A 1 436 ? -22.882 11.740 38.102 1.00 85.19 436 GLU A O 1
ATOM 3464 N N . ALA A 1 437 ? -22.159 10.215 39.579 1.00 85.94 437 ALA A N 1
ATOM 3465 C CA . ALA A 1 437 ? -21.039 11.017 40.063 1.00 85.94 437 ALA A CA 1
ATOM 3466 C C . ALA A 1 437 ? -19.942 11.165 39.000 1.00 85.94 437 ALA A C 1
ATOM 3468 O O . ALA A 1 437 ? -19.521 12.288 38.736 1.00 85.94 437 ALA A O 1
ATOM 3469 N N . ALA A 1 438 ? -19.549 10.063 38.353 1.00 83.25 438 ALA A N 1
ATOM 3470 C CA . ALA A 1 438 ? -18.578 10.083 37.259 1.00 83.25 438 ALA A CA 1
ATOM 3471 C C . ALA A 1 438 ? -19.066 10.952 36.088 1.00 83.25 438 ALA A C 1
ATOM 3473 O O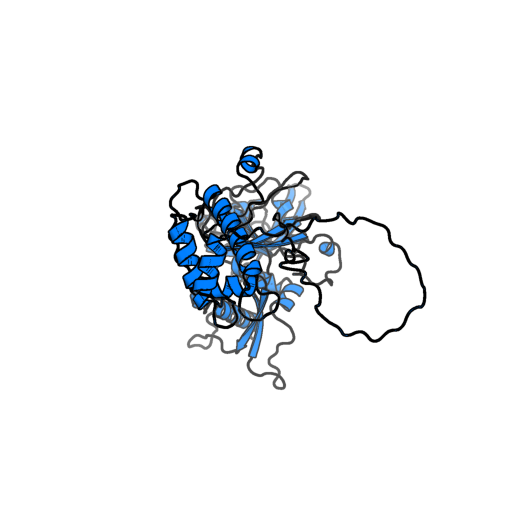 . ALA A 1 438 ? -18.329 11.798 35.596 1.00 83.25 438 ALA A O 1
ATOM 3474 N N . PHE A 1 439 ? -20.342 10.823 35.708 1.00 83.69 439 PHE A N 1
ATOM 3475 C CA . PHE A 1 439 ? -20.948 11.661 34.673 1.00 83.69 439 PHE A CA 1
ATOM 3476 C C . PHE A 1 439 ? -20.841 13.154 35.006 1.00 83.69 439 PHE A C 1
ATOM 3478 O O . PHE A 1 439 ? -20.459 13.942 34.154 1.00 83.69 439 PHE A O 1
ATOM 3485 N N . LYS A 1 440 ? -21.141 13.556 36.249 1.00 83.12 440 LYS A N 1
ATOM 3486 C CA . LYS A 1 440 ? -21.059 14.966 36.679 1.00 83.12 440 LYS A CA 1
ATOM 3487 C C . LYS A 1 440 ? -19.631 15.502 36.757 1.00 83.12 440 LYS A C 1
ATOM 3489 O O . LYS A 1 440 ? -19.444 16.710 36.680 1.00 83.12 440 LYS A O 1
ATOM 3494 N N . GLU A 1 441 ? -18.648 14.637 36.985 1.00 83.06 441 GLU A N 1
ATOM 3495 C CA . GLU A 1 441 ? -17.233 15.017 36.946 1.00 83.06 441 GLU A CA 1
ATOM 3496 C C . GLU A 1 441 ? -16.765 15.281 35.506 1.00 83.06 441 GLU A C 1
ATOM 3498 O O . GLU A 1 441 ? -15.967 16.193 35.277 1.00 83.06 441 GLU A O 1
ATOM 3503 N N . SER A 1 442 ? -17.307 14.523 34.549 1.00 77.69 442 SER A N 1
ATOM 3504 C CA . SER A 1 442 ? -17.015 14.654 33.119 1.00 77.69 442 SER A CA 1
ATOM 3505 C C . SER A 1 442 ? -17.809 15.767 32.416 1.00 77.69 442 SER A C 1
ATOM 3507 O O . SER A 1 442 ? -17.234 16.465 31.588 1.00 77.69 442 SER A O 1
ATOM 3509 N N . ASP A 1 443 ? -19.078 16.000 32.779 1.00 80.62 443 ASP A N 1
ATOM 3510 C CA . ASP A 1 443 ? -19.981 17.037 32.229 1.00 80.62 443 ASP A CA 1
ATOM 3511 C C . ASP A 1 443 ? -19.571 18.449 32.702 1.00 80.62 443 ASP A C 1
ATOM 3513 O O . ASP A 1 443 ? -20.221 19.083 33.543 1.00 80.62 443 ASP A O 1
ATOM 3517 N N . LYS A 1 444 ? -18.422 18.927 32.210 1.00 75.62 444 LYS A N 1
ATOM 3518 C CA . LYS A 1 444 ? -17.808 20.203 32.613 1.00 75.62 444 LYS A CA 1
ATOM 3519 C C . LYS A 1 444 ? -18.679 21.395 32.234 1.00 75.62 444 LYS A C 1
ATOM 3521 O O . LYS A 1 444 ? -18.667 22.400 32.953 1.00 75.62 444 LYS A O 1
ATOM 3526 N N . ASP A 1 445 ? -19.412 21.305 31.130 1.00 77.69 445 ASP A N 1
ATOM 3527 C CA . ASP A 1 445 ? -20.318 22.349 30.658 1.00 77.69 445 ASP A CA 1
ATOM 3528 C C . ASP A 1 445 ? -21.723 22.307 31.295 1.00 77.69 445 ASP A C 1
ATOM 3530 O O . ASP A 1 445 ? -22.502 23.257 31.140 1.00 77.69 445 ASP A O 1
ATOM 3534 N N . CYS A 1 446 ? -21.998 21.285 32.117 1.00 78.94 446 CYS A N 1
ATOM 3535 C CA . CYS A 1 446 ? -23.244 21.079 32.859 1.00 78.94 446 CYS A CA 1
ATOM 3536 C C . CYS A 1 446 ? -24.479 21.032 31.950 1.00 78.94 446 CYS A C 1
ATOM 3538 O O . CYS A 1 446 ? -25.573 21.459 32.354 1.00 78.94 446 CYS A O 1
ATOM 3540 N N . THR A 1 447 ? -24.325 20.568 30.712 1.00 79.88 447 THR A N 1
ATOM 3541 C CA . THR A 1 447 ? -25.433 20.493 29.758 1.00 79.88 447 THR A CA 1
ATOM 3542 C C . THR A 1 447 ? -26.377 19.330 30.049 1.00 79.88 447 THR A C 1
ATOM 3544 O O . THR A 1 447 ? -27.502 19.315 29.534 1.00 79.88 447 THR A O 1
ATOM 3547 N N . GLY A 1 448 ? -25.973 18.383 30.904 1.00 75.38 448 GLY A N 1
ATOM 3548 C CA . GLY A 1 448 ? -26.696 17.134 31.128 1.00 75.38 448 GLY A CA 1
ATOM 3549 C C . GLY A 1 448 ? -26.517 16.139 29.982 1.00 75.38 448 GLY A C 1
ATOM 3550 O O . GLY A 1 448 ? -27.233 15.137 29.920 1.00 75.38 448 GLY A O 1
ATOM 3551 N N . TYR A 1 449 ? -25.574 16.418 29.086 1.00 74.19 449 TYR A N 1
ATOM 3552 C CA . TYR A 1 449 ? -25.094 15.543 28.033 1.00 74.19 449 TYR A CA 1
ATOM 3553 C C . TYR A 1 449 ? -23.576 15.557 28.125 1.00 74.19 449 TYR A C 1
ATOM 3555 O O . TYR A 1 449 ? -22.991 16.609 28.320 1.00 74.19 449 TYR A O 1
ATOM 3563 N N . LEU A 1 450 ? -22.936 14.407 27.959 1.00 65.81 450 LEU A N 1
ATOM 3564 C CA . LEU A 1 450 ? -21.516 14.433 27.645 1.00 65.81 450 LEU A CA 1
ATOM 3565 C C . LEU A 1 450 ? -21.419 14.772 26.166 1.00 65.81 450 LEU A C 1
ATOM 3567 O O . LEU A 1 450 ? -22.009 14.073 25.328 1.00 65.81 450 LEU A O 1
ATOM 3571 N N . SER A 1 451 ? -20.752 15.878 25.842 1.00 57.72 451 SER A N 1
ATOM 3572 C CA . SER A 1 451 ? -20.267 16.037 24.480 1.00 57.72 451 SER A CA 1
ATOM 3573 C C . SER A 1 451 ? -19.278 14.911 24.185 1.00 57.72 451 SER A C 1
ATOM 3575 O O . SER A 1 451 ? -18.683 14.332 25.085 1.00 57.72 451 SER A O 1
ATOM 3577 N N . THR A 1 452 ? -19.048 14.606 22.914 1.00 50.78 452 THR A N 1
ATOM 3578 C CA . THR A 1 452 ? -17.994 13.654 22.534 1.00 50.78 452 THR A CA 1
ATOM 3579 C C . THR A 1 452 ? -16.592 14.124 22.945 1.00 50.78 452 THR A C 1
ATOM 3581 O O . THR A 1 452 ? -15.636 13.409 22.712 1.00 50.78 452 THR A O 1
ATOM 3584 N N . TYR A 1 453 ? -16.437 15.322 23.523 1.00 51.50 453 TYR A N 1
ATOM 3585 C CA . TYR A 1 453 ? -15.164 15.882 23.983 1.00 51.50 453 TYR A CA 1
ATOM 3586 C C . TYR A 1 453 ? -15.005 15.862 25.521 1.00 51.50 453 TYR A C 1
ATOM 3588 O O . TYR A 1 453 ? -13.945 16.252 26.021 1.00 51.50 453 TYR A O 1
ATOM 3596 N N . GLU A 1 454 ? -16.040 15.450 26.263 1.00 44.72 454 GLU A N 1
ATOM 3597 C CA . GLU A 1 454 ? -16.150 15.456 27.735 1.00 44.72 454 GLU A CA 1
ATOM 3598 C C . GLU A 1 454 ? -16.330 14.048 28.301 1.00 44.72 454 GLU A C 1
ATOM 3600 O O . GLU A 1 454 ? -15.662 13.751 29.323 1.00 44.72 454 GLU A O 1
#

InterPro domains:
  IPR001300 Peptidase C2, calpain, catalytic domain [PF00648] (1-192)
  IPR001300 Peptidase C2, calpain, catalytic domain [PS50203] (1-210)
  IPR001300 Peptidase C2, calpain, catalytic domain [SM00230] (1-218)
  IPR001300 Peptidase C2, calpain, catalytic domain [cd00044] (1-208)
  IPR002048 EF-hand domain [PS50222] (430-454)
  IPR011992 EF-hand domain pair [SSF47473] (358-454)
  IPR022682 Peptidase C2, calpain, large subunit, domain III [PF01067] (245-301)
  IPR022683 Peptidase C2, calpain, domain III [SM00720] (226-309)
  IPR022684 Peptidase C2, calpain family [PR00704] (30-55)
  IPR022684 Peptidase C2, calpain family [PR00704] (61-84)
  IPR022684 Peptidase C2, calpain family [PR00704] (86-113)
  IPR022684 Peptidase C2, calpain family [PTHR10183] (2-237)
  IPR036213 Calpain large subunit, domain III superfamily [SSF49758] (242-305)
  IPR038765 Papain-like cysteine peptidase superfamily [SSF54001] (1-213)

Organism: Ixodes scapularis (NCBI:txid6945)

pLDDT: mean 81.79, std 17.25, range [24.81, 98.38]

Radius of gyration: 34.89 Å; chains: 1; bounding box: 88×61×97 Å

Sequence (454 aa):
MVASTAILAMHKDLLARVVPEPQNFDEDKYAGIFHFRLWKDNRWVDVPVDDRLPVNEDGELLFMCSRTKDEFWSALLEKAFAKLHGGYAALEGGSGVEAMLTFTGGLSEQIELSEPHKDFYKTLQKAFERSSLLTCSILEEEKGGKGLSVLHEYSLTGVNKVTLPDVGTVELVRLRNPWGSSEWKGPWGDKMSMEDFLKHFQLLDICHLGPDTLSSHTTGESASKRWEMSTFEGAWVEDPCSCPVPLTQEYLEDNTKVAEVEEFRPSREVTKRFLLLPGNFCVIPATEEPDLAGEFLLRIYTEKKSISKEHDETPGIIEKPPAIFDVCPIDKEDDGAKPTENENEVDGGEGSKEEEEIEVDEDLKRMFNEVAGDEGKVCCESLQSLLKKVFERDGNPQKFSLDICRSMVALIDDNYTGQLSVEEFAFLYKKIKEWEAAFKESDKDCTGYLSTYE

Secondary structure (DSSP, 8-state):
-HHHHHHHTT-HHHHHHHSPSP----TTT--SEEEEEEEETTEEEEEEEES---B-TTS-BSS---SSTT--HHHHHHHHHHHHHTSSGGGTT--HHHHHHHHH--EEEEEESSS--TTHHHHHHHHHHTT-EEEEEE-SGGG-BTTBPSSEEEEEEEEEEEEETTTEEEEEEEEE-TT-S----STTTTEEEHHHHHHH--EEEEEEPPTTTS-TT--SGGGG-PPEEEEEEEEE-S-GGGS--SS-HHHHHHS------S-----S---------SS--------SSTT--EEEEEEEEESS-------SPPP---SS---S-------------------------------------HHHHHHHHTT--TTS-EEHHHHHHHHHHHHHHTT------HHHHHHHHHHH-TT-SSEE-HHHHHHHHHHHHHHHHHHHHH-TT-SSS--TT-